Protein AF-A0A524LXS0-F1 (afdb_monomer_lite)

Radius of gyration: 27.32 Å; chains: 1; bounding box: 69×78×68 Å

pLDDT: mean 84.52, std 11.2, range [43.25, 97.5]

Structure (mmCIF, N/CA/C/O backbone):
data_AF-A0A524LXS0-F1
#
_entry.id   AF-A0A524LXS0-F1
#
loop_
_atom_site.group_PDB
_atom_site.id
_atom_site.type_symbol
_atom_site.label_atom_id
_atom_site.label_alt_id
_atom_site.label_comp_id
_atom_site.label_asym_id
_atom_site.label_entity_id
_atom_site.label_seq_id
_atom_site.pdbx_PDB_ins_code
_atom_site.Cartn_x
_atom_site.Cartn_y
_atom_site.Cartn_z
_atom_site.occupancy
_atom_site.B_iso_or_equiv
_atom_site.auth_seq_id
_atom_site.auth_comp_id
_atom_site.auth_asym_id
_atom_site.auth_atom_id
_atom_site.pdbx_PDB_model_num
ATOM 1 N N . MET A 1 1 ? 27.834 0.366 -18.696 1.00 72.75 1 MET A N 1
ATOM 2 C CA . MET A 1 1 ? 26.394 0.369 -19.016 1.00 72.75 1 MET A CA 1
ATOM 3 C C . MET A 1 1 ? 25.709 -0.998 -18.875 1.00 72.75 1 MET A C 1
ATOM 5 O O . MET A 1 1 ? 24.881 -1.120 -17.994 1.00 72.75 1 MET A O 1
ATOM 9 N N . VAL A 1 2 ? 25.964 -2.047 -19.684 1.00 81.62 2 VAL A N 1
ATOM 10 C CA . VAL A 1 2 ? 25.210 -3.328 -19.512 1.00 81.62 2 VAL A CA 1
ATOM 11 C C . VAL A 1 2 ? 25.592 -4.062 -18.219 1.00 81.62 2 VAL A C 1
ATOM 13 O O . VAL A 1 2 ? 24.711 -4.537 -17.511 1.00 81.62 2 VAL A O 1
ATOM 16 N N . MET A 1 3 ? 26.889 -4.127 -17.897 1.00 86.19 3 MET A N 1
ATOM 17 C CA . MET A 1 3 ? 27.370 -4.731 -16.648 1.00 86.19 3 MET A CA 1
ATOM 18 C C . MET A 1 3 ? 26.855 -3.962 -15.422 1.00 86.19 3 MET A C 1
ATOM 20 O O . MET A 1 3 ? 26.318 -4.576 -14.510 1.00 86.19 3 MET A O 1
ATOM 24 N N . GLU A 1 4 ? 26.936 -2.629 -15.457 1.00 89.31 4 GLU A N 1
ATOM 25 C CA . GLU A 1 4 ? 26.362 -1.703 -14.471 1.00 89.31 4 GLU A CA 1
ATOM 26 C C . GLU A 1 4 ? 24.912 -2.040 -14.109 1.00 89.31 4 GLU A C 1
ATOM 28 O O . GLU A 1 4 ? 24.601 -2.345 -12.962 1.00 89.31 4 GLU A O 1
ATOM 33 N N . ILE A 1 5 ? 24.039 -2.063 -15.123 1.00 91.38 5 ILE A N 1
ATOM 34 C CA . ILE A 1 5 ? 22.607 -2.331 -14.989 1.00 91.38 5 ILE A CA 1
ATOM 35 C C . ILE A 1 5 ? 22.385 -3.689 -14.325 1.00 91.38 5 ILE A C 1
ATOM 37 O O . ILE A 1 5 ? 21.551 -3.803 -13.428 1.00 91.38 5 ILE A O 1
ATOM 41 N N . LEU A 1 6 ? 23.117 -4.723 -14.754 1.00 92.81 6 LEU A N 1
ATOM 42 C CA . LEU A 1 6 ? 22.976 -6.075 -14.213 1.00 92.81 6 LEU A CA 1
ATOM 43 C C . LEU A 1 6 ? 23.435 -6.161 -12.755 1.00 92.81 6 LEU A C 1
ATOM 45 O O . LEU A 1 6 ? 22.756 -6.797 -11.950 1.00 92.81 6 LEU A O 1
ATOM 49 N N . LEU A 1 7 ? 24.548 -5.512 -12.406 1.00 94.62 7 LEU A N 1
ATOM 50 C CA . LEU A 1 7 ? 25.070 -5.492 -11.041 1.00 94.62 7 LEU A CA 1
ATOM 51 C C . LEU A 1 7 ? 24.140 -4.726 -10.100 1.00 94.62 7 LEU A C 1
ATOM 53 O O . LEU A 1 7 ? 23.745 -5.277 -9.075 1.00 94.62 7 LEU A O 1
ATOM 57 N N . VAL A 1 8 ? 23.730 -3.508 -10.464 1.00 95.50 8 VAL A N 1
ATOM 58 C CA . VAL A 1 8 ? 22.811 -2.692 -9.651 1.00 95.50 8 VAL A CA 1
ATOM 59 C C . VAL A 1 8 ? 21.460 -3.397 -9.497 1.00 95.50 8 VAL A C 1
ATOM 61 O O . VAL A 1 8 ? 20.953 -3.511 -8.383 1.00 95.50 8 VAL A O 1
ATOM 64 N N . SER A 1 9 ? 20.907 -3.963 -10.577 1.00 94.00 9 SER A N 1
ATOM 65 C CA . SER A 1 9 ? 19.651 -4.729 -10.508 1.00 94.00 9 SER A CA 1
ATOM 66 C C . SER A 1 9 ? 19.792 -5.986 -9.648 1.00 94.00 9 SER A C 1
ATOM 68 O O . SER A 1 9 ? 18.895 -6.305 -8.871 1.00 94.00 9 SER A O 1
ATOM 70 N N . GLY A 1 10 ? 20.918 -6.697 -9.754 1.00 95.38 10 GLY A N 1
ATOM 71 C CA . GLY A 1 10 ? 21.208 -7.874 -8.938 1.00 95.38 10 GLY A CA 1
ATOM 72 C C . GLY A 1 10 ? 21.302 -7.538 -7.450 1.00 95.38 10 GLY A C 1
ATOM 73 O O . GLY A 1 10 ? 20.662 -8.203 -6.637 1.00 95.38 10 GLY A O 1
ATOM 74 N N . ILE A 1 11 ? 22.032 -6.474 -7.099 1.00 97.38 11 ILE A N 1
ATOM 75 C CA . ILE A 1 11 ? 22.142 -5.969 -5.721 1.00 97.38 11 ILE A CA 1
ATOM 76 C C . ILE A 1 11 ? 20.763 -5.574 -5.190 1.00 97.38 11 ILE A C 1
ATOM 78 O O . ILE A 1 11 ? 20.409 -5.972 -4.082 1.00 97.38 11 ILE A O 1
ATOM 82 N N . PHE A 1 12 ? 19.968 -4.852 -5.983 1.00 94.38 12 PHE A N 1
ATOM 83 C CA . PHE A 1 12 ? 18.624 -4.434 -5.591 1.00 94.38 12 PHE A CA 1
ATOM 84 C C . PHE A 1 12 ? 17.699 -5.632 -5.333 1.00 94.38 12 PHE A C 1
ATOM 86 O O . PHE A 1 12 ? 17.042 -5.692 -4.297 1.00 94.38 12 PHE A O 1
ATOM 93 N N . ILE A 1 13 ? 17.672 -6.621 -6.235 1.00 91.12 13 ILE A N 1
ATOM 94 C CA . ILE A 1 13 ? 16.836 -7.823 -6.084 1.00 91.12 13 ILE A CA 1
ATOM 95 C C . ILE A 1 13 ? 17.253 -8.621 -4.846 1.00 91.12 13 ILE A C 1
ATOM 97 O O . ILE A 1 13 ? 16.396 -9.001 -4.049 1.00 91.12 13 ILE A O 1
ATOM 101 N N . VAL A 1 14 ? 18.554 -8.859 -4.654 1.00 92.75 14 VAL A N 1
ATOM 102 C CA . VAL A 1 14 ? 19.063 -9.592 -3.484 1.00 92.75 14 VAL A CA 1
ATOM 103 C C . VAL A 1 14 ? 18.760 -8.833 -2.193 1.00 92.75 14 VAL A C 1
ATOM 105 O O . VAL A 1 14 ? 18.265 -9.431 -1.240 1.00 92.75 14 VAL A O 1
ATOM 108 N N . GLY A 1 15 ? 19.000 -7.521 -2.166 1.00 92.06 15 GLY A N 1
ATOM 109 C CA . GLY A 1 15 ? 18.682 -6.671 -1.021 1.00 92.06 15 GLY A CA 1
ATOM 110 C C . GLY A 1 15 ? 17.193 -6.707 -0.679 1.00 92.06 15 GLY A C 1
ATOM 111 O O . GLY A 1 15 ? 16.839 -6.880 0.485 1.00 92.06 15 GLY A O 1
ATOM 112 N N . TYR A 1 16 ? 16.315 -6.656 -1.683 1.00 85.12 16 TYR A N 1
ATOM 113 C CA . TYR A 1 16 ? 14.873 -6.750 -1.466 1.00 85.12 16 TYR A CA 1
ATOM 114 C C . TYR A 1 16 ? 14.442 -8.124 -0.936 1.00 85.12 16 TYR A C 1
ATOM 116 O O . TYR A 1 16 ? 13.647 -8.204 -0.001 1.00 85.12 16 TYR A O 1
ATOM 124 N N . VAL A 1 17 ? 15.006 -9.216 -1.462 1.00 82.44 17 VAL A N 1
ATOM 125 C CA . VAL A 1 17 ? 14.767 -10.565 -0.920 1.00 82.44 17 VAL A CA 1
ATOM 126 C C . VAL A 1 17 ? 15.181 -10.629 0.553 1.00 82.44 17 VAL A C 1
ATOM 128 O O . VAL A 1 17 ? 14.412 -11.117 1.379 1.00 82.44 17 VAL A O 1
ATOM 131 N N . LEU A 1 18 ? 16.340 -10.077 0.918 1.00 85.62 18 LEU A N 1
ATOM 132 C CA . LEU A 1 18 ? 16.786 -10.020 2.313 1.00 85.62 18 LEU A CA 1
ATOM 133 C C . LEU A 1 18 ? 15.842 -9.199 3.206 1.00 85.62 18 LEU A C 1
ATOM 135 O O . LEU A 1 18 ? 15.596 -9.609 4.339 1.00 85.62 18 LEU A O 1
ATOM 139 N N . ILE A 1 19 ? 15.266 -8.105 2.695 1.00 82.81 19 ILE A N 1
ATOM 140 C CA . ILE A 1 19 ? 14.233 -7.320 3.393 1.00 82.81 19 ILE A CA 1
ATOM 141 C C . ILE A 1 19 ? 12.994 -8.182 3.668 1.00 82.81 19 ILE A C 1
ATOM 143 O O . ILE A 1 19 ? 12.511 -8.219 4.796 1.00 82.81 19 ILE A O 1
ATOM 147 N N . THR A 1 20 ? 12.507 -8.946 2.683 1.00 72.25 20 THR A N 1
ATOM 148 C CA . THR A 1 20 ? 11.338 -9.830 2.887 1.00 72.25 20 THR A CA 1
ATOM 149 C C . THR A 1 20 ? 11.599 -10.970 3.880 1.00 72.25 20 THR A C 1
ATOM 151 O O . THR A 1 20 ? 10.670 -11.486 4.502 1.00 72.25 20 THR A O 1
ATOM 154 N N . LEU A 1 21 ? 12.867 -11.347 4.071 1.00 75.50 21 LEU A N 1
ATOM 155 C CA . LEU A 1 21 ? 13.297 -12.379 5.013 1.00 75.50 21 LEU A CA 1
ATOM 156 C C . LEU A 1 21 ? 13.548 -11.850 6.436 1.00 75.50 21 LEU A C 1
ATOM 158 O O . LEU A 1 21 ? 13.977 -12.635 7.282 1.00 75.50 21 LEU A O 1
ATOM 162 N N . GLU A 1 22 ? 13.246 -10.581 6.738 1.00 76.44 22 GLU A N 1
ATOM 163 C CA . GLU A 1 22 ? 13.397 -9.964 8.071 1.00 76.44 22 GLU A CA 1
ATOM 164 C C . GLU A 1 22 ? 12.815 -10.836 9.198 1.00 76.44 22 GLU A C 1
ATOM 166 O O . GLU A 1 22 ? 13.467 -11.064 10.216 1.00 76.44 22 GLU A O 1
ATOM 171 N N . SER A 1 23 ? 11.634 -11.428 8.986 1.00 61.75 23 SER A N 1
ATOM 172 C CA . SER A 1 23 ? 10.984 -12.322 9.963 1.00 61.75 23 SER A CA 1
ATOM 173 C C . SER A 1 23 ? 11.774 -13.601 10.283 1.00 61.75 23 SER A C 1
ATOM 175 O O . SER A 1 23 ? 11.553 -14.221 11.324 1.00 61.75 23 SER A O 1
ATOM 177 N N . ARG A 1 24 ? 12.684 -14.016 9.394 1.00 70.69 24 ARG A N 1
ATOM 178 C CA . ARG A 1 24 ? 13.534 -15.208 9.537 1.00 70.69 24 ARG A CA 1
ATOM 179 C C . ARG A 1 24 ? 14.942 -14.864 10.010 1.00 70.69 24 ARG A C 1
ATOM 181 O O . ARG A 1 24 ? 15.509 -15.628 10.784 1.00 70.69 24 ARG A O 1
ATOM 188 N N . THR A 1 25 ? 15.513 -13.763 9.527 1.00 77.94 25 THR A N 1
ATOM 189 C CA . THR A 1 25 ? 16.897 -13.360 9.825 1.00 77.94 25 THR A CA 1
ATOM 190 C C . THR A 1 25 ? 17.006 -12.520 11.095 1.00 77.94 25 THR A C 1
ATOM 192 O O . THR A 1 25 ? 18.079 -12.467 11.690 1.00 77.94 25 THR A O 1
ATOM 195 N N . GLY A 1 26 ? 15.924 -11.847 11.503 1.00 81.56 26 GLY A N 1
ATOM 196 C CA . GLY A 1 26 ? 15.916 -10.887 12.610 1.00 81.56 26 GLY A CA 1
ATOM 197 C C . GLY A 1 26 ? 16.670 -9.585 12.313 1.00 81.56 26 GLY A C 1
ATOM 198 O O . GLY A 1 26 ? 16.775 -8.729 13.191 1.00 81.56 26 GLY A O 1
ATOM 199 N N . VAL A 1 27 ? 17.206 -9.418 11.099 1.00 88.31 27 VAL A N 1
ATOM 200 C CA . VAL A 1 27 ? 17.912 -8.200 10.688 1.00 88.31 27 VAL A CA 1
ATOM 201 C C . VAL A 1 27 ? 16.886 -7.175 10.225 1.00 88.31 27 VAL A C 1
ATOM 203 O O . VAL A 1 27 ? 16.122 -7.440 9.301 1.00 88.31 27 VAL A O 1
ATOM 206 N N . ASN A 1 28 ? 16.900 -5.995 10.848 1.00 88.88 28 ASN A N 1
ATOM 207 C CA . ASN A 1 28 ? 15.954 -4.926 10.545 1.00 88.88 28 ASN A CA 1
ATOM 208 C C . ASN A 1 28 ? 16.028 -4.504 9.064 1.00 88.88 28 ASN A C 1
ATOM 210 O O . ASN A 1 28 ? 17.120 -4.227 8.546 1.00 88.88 28 ASN A O 1
ATOM 214 N N . LYS A 1 29 ? 14.868 -4.386 8.405 1.00 87.75 29 LYS A N 1
ATOM 215 C CA . LYS A 1 29 ? 14.764 -3.990 6.987 1.00 87.75 29 LYS A CA 1
ATOM 216 C C . LYS A 1 29 ? 15.484 -2.683 6.645 1.00 87.75 29 LYS A C 1
ATOM 218 O O . LYS A 1 29 ? 16.029 -2.551 5.548 1.00 87.75 29 LYS A O 1
ATOM 223 N N . ALA A 1 30 ? 15.539 -1.734 7.577 1.00 91.94 30 ALA A N 1
ATOM 224 C CA . ALA A 1 30 ? 16.213 -0.456 7.394 1.00 91.94 30 ALA A CA 1
ATOM 225 C C . ALA A 1 30 ? 17.716 -0.640 7.159 1.00 91.94 30 ALA A C 1
ATOM 227 O O . ALA A 1 30 ? 18.265 -0.087 6.207 1.00 91.94 30 ALA A O 1
ATOM 228 N N . ALA A 1 31 ? 18.367 -1.488 7.961 1.00 95.31 31 ALA A N 1
ATOM 229 C CA . ALA A 1 31 ? 19.795 -1.767 7.831 1.00 95.31 31 ALA A CA 1
ATOM 230 C C . ALA A 1 31 ? 20.122 -2.399 6.469 1.00 95.31 31 ALA A C 1
ATOM 232 O O . ALA A 1 31 ? 21.060 -1.974 5.794 1.00 95.31 31 ALA A O 1
ATOM 233 N N . VAL A 1 32 ? 19.304 -3.365 6.036 1.00 95.25 32 VAL A N 1
ATOM 234 C CA . VAL A 1 32 ? 19.451 -4.014 4.724 1.00 95.25 32 VAL A CA 1
ATOM 235 C C . VAL A 1 32 ? 19.259 -3.003 3.591 1.00 95.25 32 VAL A C 1
ATOM 237 O O . VAL A 1 32 ? 20.053 -2.981 2.652 1.00 95.25 32 VAL A O 1
ATOM 240 N N . SER A 1 33 ? 18.252 -2.131 3.688 1.00 95.25 33 SER A N 1
ATOM 241 C CA . SER A 1 33 ? 17.963 -1.131 2.653 1.00 95.25 33 SER A CA 1
ATOM 242 C C . SER A 1 33 ? 19.072 -0.084 2.494 1.00 95.25 33 SER A C 1
ATOM 244 O O . SER A 1 33 ? 19.412 0.269 1.367 1.00 95.25 33 SER A O 1
ATOM 246 N N . ILE A 1 34 ? 19.683 0.373 3.595 1.00 97.06 34 ILE A N 1
ATOM 247 C CA . ILE A 1 34 ? 20.801 1.326 3.562 1.00 97.06 34 ILE A CA 1
ATOM 248 C C . ILE A 1 34 ? 22.034 0.669 2.942 1.00 97.06 34 ILE A C 1
ATOM 250 O O . ILE A 1 34 ? 22.679 1.265 2.080 1.00 97.06 34 ILE A O 1
ATOM 254 N N . LEU A 1 35 ? 22.348 -0.568 3.342 1.00 97.50 35 LEU A N 1
ATOM 255 C CA . LEU A 1 35 ? 23.465 -1.311 2.762 1.00 97.50 35 LEU A CA 1
ATOM 256 C C . LEU A 1 35 ? 23.256 -1.539 1.261 1.00 97.50 35 LEU A C 1
ATOM 258 O O . LEU A 1 35 ? 24.173 -1.326 0.474 1.00 97.50 35 LEU A O 1
ATOM 262 N N . MET A 1 36 ? 22.048 -1.927 0.857 1.00 97.12 36 MET A N 1
ATOM 263 C CA . MET A 1 36 ? 21.676 -2.080 -0.548 1.00 97.12 36 MET A CA 1
ATOM 264 C C . MET A 1 36 ? 21.875 -0.772 -1.323 1.00 97.12 36 MET A C 1
ATOM 266 O O . MET A 1 36 ? 22.517 -0.787 -2.369 1.00 97.12 36 MET A O 1
ATOM 270 N N . ALA A 1 37 ? 21.395 0.359 -0.799 1.00 97.00 37 ALA A N 1
ATOM 271 C CA . ALA A 1 37 ? 21.576 1.671 -1.418 1.00 97.00 37 ALA A CA 1
ATOM 272 C C . ALA A 1 37 ? 23.054 2.031 -1.597 1.00 97.00 37 ALA A C 1
ATOM 274 O O . ALA A 1 37 ? 23.470 2.442 -2.680 1.00 97.00 37 ALA A O 1
ATOM 275 N N . PHE A 1 38 ? 23.846 1.835 -0.544 1.00 96.75 38 PHE A N 1
ATOM 276 C CA . PHE A 1 38 ? 25.286 2.065 -0.551 1.00 96.75 38 PHE A CA 1
ATOM 277 C C . PHE A 1 38 ? 25.988 1.229 -1.626 1.00 96.75 38 PHE A C 1
ATOM 279 O O . PHE A 1 38 ? 26.758 1.767 -2.418 1.00 96.75 38 PHE A O 1
ATOM 286 N N . LEU A 1 39 ? 25.689 -0.071 -1.695 1.00 97.38 39 LEU A N 1
ATOM 287 C CA . LEU A 1 39 ? 26.279 -0.968 -2.688 1.00 97.38 39 LEU A CA 1
ATOM 288 C C . LEU A 1 39 ? 25.872 -0.587 -4.118 1.00 97.38 39 LEU A C 1
ATOM 290 O O . LEU A 1 39 ? 26.728 -0.569 -5.000 1.00 97.38 39 LEU A O 1
ATOM 294 N N . CYS A 1 40 ? 24.604 -0.232 -4.348 1.00 96.31 40 CYS A N 1
ATOM 295 C CA . CYS A 1 40 ? 24.138 0.244 -5.652 1.00 96.31 40 CYS A CA 1
ATOM 296 C C . CYS A 1 40 ? 24.892 1.507 -6.095 1.00 96.31 40 CYS A C 1
ATOM 298 O O . CYS A 1 40 ? 25.436 1.540 -7.198 1.00 96.31 40 CYS A O 1
ATOM 300 N N . TRP A 1 41 ? 24.982 2.524 -5.232 1.00 94.94 41 TRP A N 1
ATOM 301 C CA . TRP A 1 41 ? 25.669 3.776 -5.565 1.00 94.94 41 TRP A CA 1
ATOM 302 C C . TRP A 1 41 ? 27.184 3.619 -5.698 1.00 94.94 41 TRP A C 1
ATOM 304 O O . TRP A 1 41 ? 27.776 4.308 -6.523 1.00 94.94 41 TRP A O 1
ATOM 314 N N . ILE A 1 42 ? 27.818 2.689 -4.972 1.00 94.00 42 ILE A N 1
ATOM 315 C CA . ILE A 1 42 ? 29.229 2.348 -5.207 1.00 94.00 42 ILE A CA 1
ATOM 316 C C . ILE A 1 42 ? 29.439 1.855 -6.633 1.00 94.00 42 ILE A C 1
ATOM 318 O O . ILE A 1 42 ? 30.387 2.294 -7.277 1.00 94.00 42 ILE A O 1
ATOM 322 N N . VAL A 1 43 ? 28.578 0.964 -7.131 1.00 93.50 43 VAL A N 1
ATOM 323 C CA . VAL A 1 43 ? 28.702 0.440 -8.499 1.00 93.50 43 VAL A CA 1
ATOM 324 C C . VAL A 1 43 ? 28.525 1.565 -9.520 1.00 93.50 43 VAL A C 1
ATOM 326 O O . VAL A 1 43 ? 29.375 1.717 -10.397 1.00 93.50 43 VAL A O 1
ATOM 329 N N . VAL A 1 44 ? 27.482 2.388 -9.360 1.00 91.62 44 VAL A N 1
ATOM 330 C CA . VAL A 1 44 ? 27.209 3.537 -10.244 1.00 91.62 44 VAL A CA 1
ATOM 331 C C . VAL A 1 44 ? 28.389 4.513 -10.257 1.00 91.62 44 VAL A C 1
ATOM 333 O O . VAL A 1 44 ? 28.879 4.889 -11.323 1.00 91.62 44 VAL A O 1
ATOM 336 N N . LEU A 1 45 ? 28.898 4.900 -9.084 1.00 90.12 45 LEU A N 1
ATOM 337 C CA . LEU A 1 45 ? 30.009 5.845 -8.975 1.00 90.12 45 LEU A CA 1
ATOM 338 C C . LEU A 1 45 ? 31.308 5.255 -9.520 1.00 90.12 45 LEU A C 1
ATOM 340 O O . LEU A 1 45 ? 32.001 5.942 -10.266 1.00 90.12 45 LEU A O 1
ATOM 344 N N . ALA A 1 46 ? 31.625 3.996 -9.198 1.00 88.19 46 ALA A N 1
ATOM 345 C CA . ALA A 1 46 ? 32.852 3.327 -9.628 1.00 88.19 46 ALA A CA 1
ATOM 346 C C . ALA A 1 46 ? 33.000 3.288 -11.155 1.00 88.19 46 ALA A C 1
ATOM 348 O O . ALA A 1 46 ? 34.105 3.466 -11.669 1.00 88.19 46 ALA A O 1
ATOM 349 N N . GLU A 1 47 ? 31.900 3.106 -11.888 1.00 82.12 47 GLU A N 1
ATOM 350 C CA . GLU A 1 47 ? 31.920 3.077 -13.354 1.00 82.12 47 GLU A CA 1
ATOM 351 C C . GLU A 1 47 ? 32.138 4.470 -13.985 1.00 82.12 47 GLU A C 1
ATOM 353 O O . GLU A 1 47 ? 32.631 4.577 -15.116 1.00 82.12 47 GLU A O 1
ATOM 358 N N . HIS A 1 48 ? 31.860 5.538 -13.230 1.00 79.69 48 HIS A N 1
ATOM 359 C CA . HIS A 1 48 ? 31.985 6.936 -13.655 1.00 79.69 48 HIS A CA 1
ATOM 360 C C . HIS A 1 48 ? 33.255 7.641 -13.133 1.00 79.69 48 HIS A C 1
ATOM 362 O O . HIS A 1 48 ? 33.540 8.770 -13.546 1.00 79.69 48 HIS A O 1
ATOM 368 N N . ILE A 1 49 ? 34.069 6.978 -12.295 1.00 76.19 49 ILE A N 1
ATOM 369 C CA . ILE A 1 49 ? 35.343 7.523 -11.789 1.00 76.19 49 ILE A CA 1
ATOM 370 C C . ILE A 1 49 ? 36.243 7.953 -12.960 1.00 76.19 49 ILE A C 1
ATOM 372 O O . ILE A 1 49 ? 36.563 7.166 -13.850 1.00 76.19 49 ILE A O 1
ATOM 376 N N . GLY A 1 50 ? 36.680 9.217 -12.939 1.00 66.06 50 GLY A N 1
ATOM 377 C CA . GLY A 1 50 ? 37.630 9.779 -13.907 1.00 66.06 50 GLY A CA 1
ATOM 378 C C . GLY A 1 50 ? 37.043 10.138 -15.276 1.00 66.06 50 GLY A C 1
ATOM 379 O O . GLY A 1 50 ? 37.804 10.537 -16.156 1.00 66.06 50 GLY A O 1
ATOM 380 N N . ARG A 1 51 ? 35.721 10.008 -15.467 1.00 69.81 51 ARG A N 1
ATOM 381 C CA . ARG A 1 51 ? 35.030 10.369 -16.717 1.00 69.81 51 ARG A CA 1
ATOM 382 C C . ARG A 1 51 ? 34.271 11.691 -16.605 1.00 69.81 51 ARG A C 1
ATOM 384 O O . ARG A 1 51 ? 34.509 12.570 -17.425 1.00 69.81 51 ARG A O 1
ATOM 391 N N . ASP A 1 52 ? 33.394 11.829 -15.608 1.00 70.06 52 ASP A N 1
ATOM 392 C CA . ASP A 1 52 ? 32.564 13.024 -15.378 1.00 70.06 52 ASP A CA 1
ATOM 393 C C . ASP A 1 52 ? 31.942 13.009 -13.958 1.00 70.06 52 ASP A C 1
ATOM 395 O O . ASP A 1 52 ? 31.810 11.946 -13.351 1.00 70.06 52 ASP A O 1
ATOM 399 N N . GLN A 1 53 ? 31.555 14.172 -13.417 1.00 77.31 53 GLN A N 1
ATOM 400 C CA . GLN A 1 53 ? 30.890 14.319 -12.107 1.00 77.31 53 GLN A CA 1
ATOM 401 C C . GLN A 1 53 ? 29.361 14.122 -12.163 1.00 77.31 53 GLN A C 1
ATOM 403 O O . GLN A 1 53 ? 28.680 14.276 -11.148 1.00 77.31 53 GLN A O 1
ATOM 408 N N . SER A 1 54 ? 28.803 13.748 -13.316 1.00 81.38 54 SER A N 1
ATOM 409 C CA . SER A 1 54 ? 27.357 13.562 -13.517 1.00 81.38 54 SER A CA 1
ATOM 410 C C . SER A 1 54 ? 26.713 12.561 -12.553 1.00 81.38 54 SER A C 1
ATOM 412 O O . SER A 1 54 ? 25.619 12.826 -12.059 1.00 81.38 54 SER A O 1
ATOM 414 N N . ALA A 1 55 ? 27.393 11.463 -12.206 1.00 83.00 55 ALA A N 1
ATOM 415 C CA . ALA A 1 55 ? 26.877 10.489 -11.239 1.00 83.00 55 ALA A CA 1
ATOM 416 C C . ALA A 1 55 ? 26.751 11.065 -9.811 1.00 83.00 55 ALA A C 1
ATOM 418 O O . ALA A 1 55 ? 25.789 10.764 -9.107 1.00 83.00 55 ALA A O 1
ATOM 419 N N . LEU A 1 56 ? 27.685 11.932 -9.395 1.00 86.38 56 LEU A N 1
ATOM 420 C CA . LEU A 1 56 ? 27.602 12.634 -8.106 1.00 86.38 56 LEU A CA 1
ATOM 421 C C . LEU A 1 56 ? 26.478 13.676 -8.116 1.00 86.38 56 LEU A C 1
ATOM 423 O O . LEU A 1 56 ? 25.704 13.742 -7.169 1.00 86.38 56 LEU A O 1
ATOM 427 N N . ALA A 1 57 ? 26.321 14.421 -9.213 1.00 87.31 57 ALA A N 1
ATOM 428 C CA . ALA A 1 57 ? 25.229 15.384 -9.353 1.00 87.31 57 ALA A CA 1
ATOM 429 C C . ALA A 1 57 ? 23.837 14.711 -9.322 1.00 87.31 57 ALA A C 1
ATOM 431 O O . ALA A 1 57 ? 22.886 15.257 -8.756 1.00 87.31 57 ALA A O 1
ATOM 432 N N . GLN A 1 58 ? 23.704 13.511 -9.898 1.00 87.19 58 GLN A N 1
ATOM 433 C CA . GLN A 1 58 ? 22.473 12.713 -9.822 1.00 87.19 58 GLN A CA 1
ATOM 434 C C . GLN A 1 58 ? 22.198 12.196 -8.406 1.00 87.19 58 GLN A C 1
ATOM 436 O O . GLN A 1 58 ? 21.043 12.209 -7.968 1.00 87.19 58 GLN A O 1
ATOM 441 N N . LEU A 1 59 ? 23.239 11.780 -7.677 1.00 90.31 59 LEU A N 1
ATOM 442 C CA . LEU A 1 59 ? 23.123 11.420 -6.264 1.00 90.31 59 LEU A CA 1
ATOM 443 C C . LEU A 1 59 ? 22.641 12.615 -5.431 1.00 90.31 59 LEU A C 1
ATOM 445 O O . LEU A 1 59 ? 21.694 12.460 -4.664 1.00 90.31 59 LEU A O 1
ATOM 449 N N . ASP A 1 60 ? 23.222 13.802 -5.622 1.00 91.25 60 ASP A N 1
ATOM 450 C CA . ASP A 1 60 ? 22.810 15.028 -4.923 1.00 91.25 60 ASP A CA 1
ATOM 451 C C . ASP A 1 60 ? 21.350 15.386 -5.226 1.00 91.25 60 ASP A C 1
ATOM 453 O O . ASP A 1 60 ? 20.568 15.671 -4.318 1.00 91.25 60 ASP A O 1
ATOM 457 N N . THR A 1 61 ? 20.951 15.303 -6.498 1.00 89.62 61 THR A N 1
ATOM 458 C CA . THR A 1 61 ? 19.563 15.550 -6.922 1.00 89.62 61 THR A CA 1
ATOM 459 C C . THR A 1 61 ? 18.597 14.567 -6.254 1.00 89.62 61 THR A C 1
ATOM 461 O O . THR A 1 61 ? 17.570 14.978 -5.706 1.00 89.62 61 THR A O 1
ATOM 464 N N . SER A 1 62 ? 18.953 13.279 -6.229 1.00 89.12 62 SER A N 1
ATOM 465 C CA . SER A 1 62 ? 18.167 12.235 -5.559 1.00 89.12 62 SER A CA 1
ATOM 466 C C . SER A 1 62 ? 18.069 12.497 -4.055 1.00 89.12 62 SER A C 1
ATOM 468 O O . SER A 1 62 ? 16.985 12.432 -3.475 1.00 89.12 62 SER A O 1
ATOM 470 N N . LEU A 1 63 ? 19.190 12.849 -3.420 1.00 92.81 63 LEU A N 1
ATOM 471 C CA . LEU A 1 63 ? 19.265 13.127 -1.990 1.00 92.81 63 LEU A CA 1
ATOM 472 C C . LEU A 1 63 ? 18.379 14.312 -1.596 1.00 92.81 63 LEU A C 1
ATOM 474 O O . LEU A 1 63 ? 17.689 14.229 -0.583 1.00 92.81 63 LEU A O 1
ATOM 478 N N . VAL A 1 64 ? 18.347 15.382 -2.395 1.00 93.25 64 VAL A N 1
ATOM 479 C CA . VAL A 1 64 ? 17.480 16.545 -2.148 1.00 93.25 64 VAL A CA 1
ATOM 480 C C . VAL A 1 64 ? 16.003 16.149 -2.183 1.00 93.25 64 VAL A C 1
ATOM 482 O O . VAL A 1 64 ? 15.258 16.523 -1.274 1.00 93.25 64 VAL A O 1
ATOM 485 N N . GLY A 1 65 ? 15.571 15.374 -3.182 1.00 90.31 65 GLY A N 1
ATOM 486 C CA . GLY A 1 65 ? 14.186 14.893 -3.265 1.00 90.31 65 GLY A CA 1
ATOM 487 C C . GLY A 1 65 ? 13.802 14.006 -2.076 1.00 90.31 65 GLY A C 1
ATOM 488 O O . GLY A 1 65 ? 12.758 14.201 -1.451 1.00 90.31 65 GLY A O 1
ATOM 489 N N . ILE A 1 66 ? 14.689 13.082 -1.700 1.00 92.25 66 ILE A N 1
ATOM 490 C CA . ILE A 1 66 ? 14.491 12.179 -0.557 1.00 92.25 66 ILE A CA 1
ATOM 491 C C . ILE A 1 66 ? 14.448 12.960 0.757 1.00 92.25 66 ILE A C 1
ATOM 493 O O . ILE A 1 66 ? 13.573 12.714 1.586 1.00 92.25 66 ILE A O 1
ATOM 497 N N . ALA A 1 67 ? 15.342 13.931 0.945 1.00 94.00 67 ALA A N 1
ATOM 498 C CA . ALA A 1 67 ? 15.378 14.763 2.141 1.00 94.00 67 ALA A CA 1
ATOM 499 C C . ALA A 1 67 ? 14.066 15.535 2.333 1.00 94.00 67 ALA A C 1
ATOM 501 O O . ALA A 1 67 ? 13.557 15.587 3.452 1.00 94.00 67 ALA A O 1
ATOM 502 N N . GLN A 1 68 ? 13.474 16.074 1.261 1.00 94.50 68 GLN A N 1
ATOM 503 C CA . GLN A 1 68 ? 12.173 16.751 1.342 1.00 94.50 68 GLN A CA 1
ATOM 504 C C . GLN A 1 68 ? 11.070 15.819 1.859 1.00 94.50 68 GLN A C 1
ATOM 506 O O . GLN A 1 68 ? 10.306 16.214 2.742 1.00 94.50 68 GLN A O 1
ATOM 511 N N . ILE A 1 69 ? 11.015 14.581 1.358 1.00 91.62 69 ILE A N 1
ATOM 512 C CA . ILE A 1 69 ? 10.056 13.564 1.815 1.00 91.62 69 ILE A CA 1
ATOM 513 C C . ILE A 1 69 ? 10.315 13.215 3.285 1.00 91.62 69 ILE A C 1
ATOM 515 O O . ILE A 1 69 ? 9.392 13.235 4.094 1.00 91.62 69 ILE A O 1
ATOM 519 N N . VAL A 1 70 ? 11.568 12.948 3.659 1.00 92.38 70 VAL A N 1
ATOM 520 C CA . VAL A 1 70 ? 11.940 12.557 5.029 1.00 92.38 70 VAL A CA 1
ATOM 521 C C . VAL A 1 70 ? 11.631 13.661 6.038 1.00 92.38 70 VAL A C 1
ATOM 523 O O . VAL A 1 70 ? 11.045 13.371 7.078 1.00 92.38 70 VAL A O 1
ATOM 526 N N . PHE A 1 71 ? 11.969 14.922 5.749 1.00 94.06 71 PHE A N 1
ATOM 527 C CA . PHE A 1 71 ? 11.649 16.040 6.642 1.00 94.06 71 PHE A CA 1
ATOM 528 C C . PHE A 1 71 ? 10.143 16.264 6.765 1.00 94.06 71 PHE A C 1
ATOM 530 O O . PHE A 1 71 ? 9.657 16.548 7.862 1.00 94.06 71 PHE A O 1
ATOM 537 N N . PHE A 1 72 ? 9.397 16.098 5.669 1.00 93.38 72 PHE A N 1
ATOM 538 C CA . PHE A 1 72 ? 7.941 16.154 5.707 1.00 93.38 72 PHE A CA 1
ATOM 539 C C . PHE A 1 72 ? 7.358 15.056 6.606 1.00 93.38 72 PHE A C 1
ATOM 541 O O . PHE A 1 72 ? 6.589 15.374 7.514 1.00 93.38 72 PHE A O 1
ATOM 548 N N . LEU A 1 73 ? 7.764 13.797 6.400 1.00 90.12 73 LEU A N 1
ATOM 549 C CA . LEU A 1 73 ? 7.291 12.647 7.175 1.00 90.12 73 LEU A CA 1
ATOM 550 C C . LEU A 1 73 ? 7.674 12.754 8.649 1.00 90.12 73 LEU A C 1
ATOM 552 O O . LEU A 1 73 ? 6.829 12.524 9.504 1.00 90.12 73 LEU A O 1
ATOM 556 N N . LEU A 1 74 ? 8.909 13.156 8.959 1.00 91.06 74 LEU A N 1
ATOM 557 C CA . LEU A 1 74 ? 9.358 13.357 10.336 1.00 91.06 74 LEU A CA 1
ATOM 558 C C . LEU A 1 74 ? 8.497 14.406 11.051 1.00 91.06 74 LEU A C 1
ATOM 560 O O . LEU A 1 74 ? 8.048 14.167 12.169 1.00 91.06 74 LEU A O 1
ATOM 564 N N . GLY A 1 75 ? 8.238 15.547 10.402 1.00 91.81 75 GLY A N 1
ATOM 565 C CA . GLY A 1 75 ? 7.378 16.596 10.949 1.00 91.81 75 GLY A CA 1
ATOM 566 C C . GLY A 1 75 ? 5.935 16.127 11.143 1.00 91.81 75 GLY A C 1
ATOM 567 O O . GLY A 1 75 ? 5.356 16.341 12.208 1.00 91.81 75 GLY A O 1
ATOM 568 N N . ALA A 1 76 ? 5.368 15.443 10.146 1.00 90.81 76 ALA A N 1
ATOM 569 C CA . ALA A 1 76 ? 4.010 14.913 10.212 1.00 90.81 76 ALA A CA 1
ATOM 570 C C . ALA A 1 76 ? 3.861 13.849 11.314 1.00 90.81 76 ALA A C 1
ATOM 572 O O . ALA A 1 76 ? 2.989 13.978 12.171 1.00 90.81 76 ALA A O 1
ATOM 573 N N . MET A 1 77 ? 4.752 12.854 11.355 1.00 88.00 77 MET A N 1
ATOM 574 C CA . MET A 1 77 ? 4.771 11.807 12.383 1.00 88.00 77 MET A CA 1
ATOM 575 C C . MET A 1 77 ? 4.965 12.395 13.782 1.00 88.00 77 MET A C 1
ATOM 577 O O . MET A 1 77 ? 4.287 11.976 14.712 1.00 88.00 77 MET A O 1
ATOM 581 N N . ALA A 1 78 ? 5.823 13.406 13.943 1.00 90.31 78 ALA A N 1
ATOM 582 C CA . ALA A 1 78 ? 6.005 14.081 15.226 1.00 90.31 78 ALA A CA 1
ATOM 583 C C . ALA A 1 78 ? 4.733 14.789 15.705 1.00 90.31 78 ALA A C 1
ATOM 585 O O . ALA A 1 78 ? 4.394 14.698 16.886 1.00 90.31 78 ALA A O 1
ATOM 586 N N . ILE A 1 79 ? 4.005 15.462 14.807 1.00 91.12 79 ILE A N 1
ATOM 587 C CA . ILE A 1 79 ? 2.710 16.073 15.134 1.00 91.12 79 ILE A CA 1
ATOM 588 C C . ILE A 1 79 ? 1.724 14.992 15.584 1.00 91.12 79 ILE A C 1
ATOM 590 O O . ILE A 1 79 ? 1.111 15.127 16.642 1.00 91.12 79 ILE A O 1
ATOM 594 N N . VAL A 1 80 ? 1.595 13.912 14.812 1.00 87.38 80 VAL A N 1
ATOM 595 C CA . VAL A 1 80 ? 0.666 12.810 15.101 1.00 87.38 80 VAL A CA 1
ATOM 596 C C . VAL A 1 80 ? 0.986 12.127 16.429 1.00 87.38 80 VAL A C 1
ATOM 598 O O . VAL A 1 80 ? 0.096 11.964 17.263 1.00 87.38 80 VAL A O 1
ATOM 601 N N . GLU A 1 81 ? 2.251 11.799 16.667 1.00 86.19 81 GLU A N 1
ATOM 602 C CA . GLU A 1 81 ? 2.704 11.160 17.903 1.00 86.19 81 GLU A CA 1
ATOM 603 C C . GLU A 1 81 ? 2.535 12.105 19.105 1.00 86.19 81 GLU A C 1
ATOM 605 O O . GLU A 1 81 ? 2.204 11.667 20.205 1.00 86.19 81 GLU A O 1
ATOM 610 N N . THR A 1 82 ? 2.659 13.425 18.905 1.00 88.69 82 THR A N 1
ATOM 611 C CA . THR A 1 82 ? 2.359 14.415 19.954 1.00 88.69 82 THR A CA 1
ATOM 612 C C . THR A 1 82 ? 0.865 14.426 20.278 1.00 88.69 82 THR A C 1
ATOM 614 O O . THR A 1 82 ? 0.498 14.454 21.455 1.00 88.69 82 THR A O 1
ATOM 617 N N . ILE A 1 83 ? -0.015 14.356 19.271 1.00 87.00 83 ILE A N 1
ATOM 618 C CA . ILE A 1 83 ? -1.468 14.235 19.477 1.00 87.00 83 ILE A CA 1
ATOM 619 C C . ILE A 1 83 ? -1.792 12.952 20.256 1.00 87.00 83 ILE A C 1
ATOM 621 O O . ILE A 1 83 ? -2.563 13.008 21.222 1.00 87.00 83 ILE A O 1
ATOM 625 N N . ASP A 1 84 ? -1.211 11.813 19.871 1.00 81.50 84 ASP A N 1
ATOM 626 C CA . ASP A 1 84 ? -1.464 10.529 20.535 1.00 81.50 84 ASP A CA 1
ATOM 627 C C . ASP A 1 84 ? -0.921 10.496 21.967 1.00 81.50 84 ASP A C 1
ATOM 629 O O . ASP A 1 84 ? -1.624 10.069 22.886 1.00 81.50 84 ASP A O 1
ATOM 633 N N . ALA A 1 85 ? 0.270 11.058 22.205 1.00 83.69 85 ALA A N 1
ATOM 634 C CA . ALA A 1 85 ? 0.843 11.178 23.543 1.00 83.69 85 ALA A CA 1
ATOM 635 C C . ALA A 1 85 ? -0.116 11.893 24.506 1.00 83.69 85 ALA A C 1
ATOM 637 O O . ALA A 1 85 ? -0.250 11.460 25.652 1.00 83.69 85 ALA A O 1
ATOM 638 N N . HIS A 1 86 ? -0.834 12.914 24.022 1.00 81.56 86 HIS A N 1
ATOM 639 C CA . HIS A 1 86 ? -1.866 13.664 24.748 1.00 81.56 86 HIS A CA 1
ATOM 640 C C . HIS A 1 86 ? -3.243 12.991 24.754 1.00 81.56 86 HIS A C 1
ATOM 642 O O . HIS A 1 86 ? -4.220 13.589 25.201 1.00 81.56 86 HIS A O 1
ATOM 648 N N . ASN A 1 87 ? -3.353 11.754 24.278 1.00 79.00 87 ASN A N 1
ATOM 649 C CA . ASN A 1 87 ? -4.609 11.039 24.098 1.00 79.00 87 ASN A CA 1
ATOM 650 C C . ASN A 1 87 ? -5.646 11.820 23.265 1.00 79.00 87 ASN A C 1
ATOM 652 O O . ASN A 1 87 ? -6.853 11.703 23.505 1.00 79.00 87 ASN A O 1
ATOM 656 N N . GLY A 1 88 ? -5.206 12.622 22.289 1.00 76.06 88 GLY A N 1
ATOM 657 C CA . GLY A 1 88 ? -6.094 13.430 21.446 1.00 76.06 88 GLY A CA 1
ATOM 658 C C . GLY A 1 88 ? -7.150 12.586 20.724 1.00 76.06 88 GLY A C 1
ATOM 659 O O . GLY A 1 88 ? -8.309 12.988 20.615 1.00 76.06 88 GLY A O 1
ATOM 660 N N . PHE A 1 89 ? -6.800 11.356 20.337 1.00 75.25 89 PHE A N 1
ATOM 661 C CA . PHE A 1 89 ? -7.708 10.425 19.662 1.00 75.25 89 PHE A CA 1
ATOM 662 C C . PHE A 1 89 ? -8.742 9.767 20.592 1.00 75.25 89 PHE A C 1
ATOM 664 O O . PHE A 1 89 ? -9.741 9.230 20.115 1.00 75.25 89 PHE A O 1
ATOM 671 N N . LEU A 1 90 ? -8.613 9.863 21.923 1.00 69.44 90 LEU A N 1
ATOM 672 C CA . LEU A 1 90 ? -9.663 9.374 22.831 1.00 69.44 90 LEU A CA 1
ATOM 673 C C . LEU A 1 90 ? -10.962 10.172 22.717 1.00 69.44 90 LEU A C 1
ATOM 675 O O . LEU A 1 90 ? -12.029 9.639 23.028 1.00 69.44 90 LEU A O 1
ATOM 679 N N . VAL A 1 91 ? -10.915 11.417 22.238 1.00 67.62 91 VAL A N 1
ATOM 680 C CA . VAL A 1 91 ? -12.130 12.195 21.949 1.00 67.62 91 VAL A CA 1
ATOM 681 C C . VAL A 1 91 ? -13.006 11.458 20.928 1.00 67.62 91 VAL A C 1
ATOM 683 O O . VAL A 1 91 ? -14.227 11.426 21.071 1.00 67.62 91 VAL A O 1
ATOM 686 N N . ILE A 1 92 ? -12.375 10.761 19.978 1.00 70.25 92 ILE A N 1
ATOM 687 C CA . ILE A 1 92 ? -13.021 9.968 18.927 1.00 70.25 92 ILE A CA 1
ATOM 688 C C . ILE A 1 92 ? -13.650 8.690 19.494 1.00 70.25 92 ILE A C 1
ATOM 690 O O . ILE A 1 92 ? -14.720 8.275 19.054 1.00 70.25 92 ILE A O 1
ATOM 694 N N . SER A 1 93 ? -13.053 8.098 20.533 1.00 68.81 93 SER A N 1
ATOM 695 C CA . SER A 1 93 ? -13.559 6.862 21.150 1.00 68.81 93 SER A CA 1
ATOM 696 C C . SER A 1 93 ? -14.994 6.980 21.686 1.00 68.81 93 SER A C 1
ATOM 698 O O . SER A 1 93 ? -15.721 5.988 21.745 1.00 68.81 93 SER A O 1
ATOM 700 N N . ARG A 1 94 ? -15.453 8.199 22.011 1.00 69.94 94 ARG A N 1
ATOM 701 C CA . ARG A 1 94 ? -16.842 8.461 22.430 1.00 69.94 94 ARG A CA 1
ATOM 702 C C . ARG A 1 94 ? -17.861 8.114 21.341 1.00 69.94 94 ARG A C 1
ATOM 704 O O . ARG A 1 94 ? -18.977 7.730 21.682 1.00 69.94 94 ARG A O 1
ATOM 711 N N . LEU A 1 95 ? -17.475 8.202 20.066 1.00 72.38 95 LEU A N 1
ATOM 712 C CA . LEU A 1 95 ? -18.324 7.883 18.914 1.00 72.38 95 LEU A CA 1
ATOM 713 C C . LEU A 1 95 ? -18.554 6.373 18.752 1.00 72.38 95 LEU A C 1
ATOM 715 O O . LEU A 1 95 ? -19.514 5.974 18.107 1.00 72.38 95 LEU A O 1
ATOM 719 N N . LEU A 1 96 ? -17.718 5.529 19.367 1.00 75.88 96 LEU A N 1
ATOM 720 C CA . LEU A 1 96 ? -17.780 4.066 19.253 1.00 75.88 96 LEU A CA 1
ATOM 721 C C . LEU A 1 96 ? -18.687 3.408 20.312 1.00 75.88 96 LEU A C 1
ATOM 723 O O . LEU A 1 96 ? -18.687 2.189 20.470 1.00 75.88 96 LEU A O 1
ATOM 727 N N . ARG A 1 97 ? -19.475 4.198 21.053 1.00 73.06 97 ARG A N 1
ATOM 728 C CA . ARG A 1 97 ? -20.400 3.708 22.086 1.00 73.06 97 ARG A CA 1
ATOM 729 C C . ARG A 1 97 ? -21.722 3.260 21.462 1.00 73.06 97 ARG A C 1
ATOM 731 O O . ARG A 1 97 ? -22.712 3.985 21.490 1.00 73.06 97 ARG A O 1
ATOM 738 N N . THR A 1 98 ? -21.744 2.056 20.901 1.00 74.19 98 THR A N 1
ATOM 739 C CA . THR A 1 98 ? -22.966 1.440 20.366 1.00 74.19 98 THR A CA 1
ATOM 740 C C . THR A 1 98 ? -23.021 -0.054 20.678 1.00 74.19 98 THR A C 1
ATOM 742 O O . THR A 1 98 ? -22.005 -0.740 20.639 1.00 74.19 98 THR A O 1
ATOM 745 N N . GLY A 1 99 ? -24.218 -0.565 20.984 1.00 70.44 99 GLY A N 1
ATOM 746 C CA . GLY A 1 99 ? -24.470 -2.003 21.161 1.00 70.44 99 GLY A CA 1
ATOM 747 C C . GLY A 1 99 ? -24.775 -2.741 19.850 1.00 70.44 99 GLY A C 1
ATOM 748 O O . GLY A 1 99 ? -24.864 -3.969 19.836 1.00 70.44 99 GLY A O 1
ATOM 749 N N . ASN A 1 100 ? -24.948 -2.011 18.740 1.00 81.00 100 ASN A N 1
ATOM 750 C CA . ASN A 1 100 ? -25.219 -2.586 17.424 1.00 81.00 100 ASN A CA 1
ATOM 751 C C . ASN A 1 100 ? -23.900 -2.853 16.686 1.00 81.00 100 ASN A C 1
ATOM 753 O O . ASN A 1 100 ? -23.203 -1.916 16.302 1.00 81.00 100 ASN A O 1
ATOM 757 N N . ARG A 1 101 ? -23.592 -4.134 16.441 1.00 80.31 101 ARG A N 1
ATOM 758 C CA . ARG A 1 101 ? -22.351 -4.574 15.779 1.00 80.31 101 ARG A CA 1
ATOM 759 C C . ARG A 1 101 ? -22.212 -4.061 14.348 1.00 80.31 101 ARG A C 1
ATOM 761 O O . ARG A 1 101 ? -21.113 -3.697 13.947 1.00 80.31 101 ARG A O 1
ATOM 768 N N . GLN A 1 102 ? -23.306 -3.994 13.590 1.00 86.50 102 GLN A N 1
ATOM 769 C CA . GLN A 1 102 ? -23.267 -3.446 12.233 1.00 86.50 102 GLN A CA 1
ATOM 770 C C . GLN A 1 102 ? -22.930 -1.960 12.294 1.00 86.50 102 GLN A C 1
ATOM 772 O O . GLN A 1 102 ? -21.970 -1.524 11.669 1.00 86.50 102 GLN A O 1
ATOM 777 N N . LEU A 1 103 ? -23.655 -1.196 13.117 1.00 87.31 103 LEU A N 1
ATOM 778 C CA . LEU A 1 103 ? -23.377 0.228 13.296 1.00 87.31 103 LEU A CA 1
ATOM 779 C C . LEU A 1 103 ? -21.949 0.462 13.812 1.00 87.31 103 LEU A C 1
ATOM 781 O O . LEU A 1 103 ? -21.288 1.381 13.345 1.00 87.31 103 LEU A O 1
ATOM 785 N N . LEU A 1 104 ? -21.449 -0.387 14.717 1.00 88.00 104 LEU A N 1
ATOM 786 C CA . LEU A 1 104 ? -20.066 -0.328 15.182 1.00 88.00 104 LEU A CA 1
ATOM 787 C C . LEU A 1 104 ? -19.080 -0.540 14.031 1.00 88.00 104 LEU A C 1
ATOM 789 O O . LEU A 1 104 ? -18.122 0.216 13.934 1.00 88.00 104 LEU A O 1
ATOM 793 N N . LEU A 1 105 ? -19.311 -1.523 13.152 1.00 89.12 105 LEU A N 1
ATOM 794 C CA . LEU A 1 105 ? -18.454 -1.766 11.987 1.00 89.12 105 LEU A CA 1
ATOM 795 C C . LEU A 1 105 ? -18.428 -0.544 11.064 1.00 89.12 105 LEU A C 1
ATOM 797 O O . LEU A 1 105 ? -17.350 -0.107 10.673 1.00 89.12 105 LEU A O 1
ATOM 801 N N . TRP A 1 106 ? -19.593 0.035 10.765 1.00 93.44 106 TRP A N 1
ATOM 802 C CA . TRP A 1 106 ? -19.704 1.248 9.948 1.00 93.44 106 TRP A CA 1
ATOM 803 C C . TRP A 1 106 ? -18.985 2.440 10.582 1.00 93.44 106 TRP A C 1
ATOM 805 O O . TRP A 1 106 ? -18.259 3.151 9.890 1.00 93.44 106 TRP A O 1
ATOM 815 N N . LEU A 1 107 ? -19.144 2.638 11.892 1.00 91.19 107 LEU A N 1
ATOM 816 C CA . LEU A 1 107 ? -18.474 3.710 12.624 1.00 91.19 107 LEU A CA 1
ATOM 817 C C . LEU A 1 107 ? -16.960 3.507 12.651 1.00 91.19 107 LEU A C 1
ATOM 819 O O . LEU A 1 107 ? -16.237 4.438 12.325 1.00 91.19 107 LEU A O 1
ATOM 823 N N . VAL A 1 108 ? -16.481 2.307 12.987 1.00 90.50 108 VAL A N 1
ATOM 824 C CA . VAL A 1 108 ? -15.048 1.975 13.016 1.00 90.50 108 VAL A CA 1
ATOM 825 C C . VAL A 1 108 ? -14.431 2.146 11.633 1.00 90.50 108 VAL A C 1
ATOM 827 O O . VAL A 1 108 ? -13.416 2.823 11.507 1.00 90.50 108 VAL A O 1
ATOM 830 N N . ALA A 1 109 ? -15.039 1.576 10.593 1.00 94.19 109 ALA A N 1
ATOM 831 C CA . ALA A 1 109 ? -14.521 1.646 9.233 1.00 94.19 109 ALA A CA 1
ATOM 832 C C . ALA A 1 109 ? -14.542 3.086 8.691 1.00 94.19 109 ALA A C 1
ATOM 834 O O . ALA A 1 109 ? -13.537 3.557 8.166 1.00 94.19 109 ALA A O 1
ATOM 835 N N . GLY A 1 110 ? -15.643 3.818 8.886 1.00 94.81 110 GLY A N 1
ATOM 836 C CA . GLY A 1 110 ? -15.754 5.220 8.477 1.00 94.81 110 GLY A CA 1
ATOM 837 C C . GLY A 1 110 ? -14.776 6.134 9.216 1.00 94.81 110 GLY A C 1
ATOM 838 O O . GLY A 1 110 ? -14.130 6.972 8.593 1.00 94.81 110 GLY A O 1
ATOM 839 N N . LEU A 1 111 ? -14.604 5.942 10.528 1.00 91.75 111 LEU A N 1
ATOM 840 C CA . LEU A 1 111 ? -13.609 6.682 11.306 1.00 91.75 111 LEU A CA 1
ATOM 841 C C . LEU A 1 111 ? -12.190 6.366 10.867 1.00 91.75 111 LEU A C 1
ATOM 843 O O . LEU A 1 111 ? -11.408 7.289 10.688 1.00 91.75 111 LEU A O 1
ATOM 847 N N . THR A 1 112 ? -11.874 5.092 10.646 1.00 93.31 112 THR A N 1
ATOM 848 C CA . THR A 1 112 ? -10.555 4.677 10.153 1.00 93.31 112 THR A CA 1
ATOM 849 C C . THR A 1 112 ? -10.254 5.325 8.802 1.00 93.31 112 THR A C 1
ATOM 851 O O . THR A 1 112 ? -9.173 5.872 8.614 1.00 93.31 112 THR A O 1
ATOM 854 N N . PHE A 1 113 ? -11.222 5.333 7.884 1.00 95.69 113 PHE A N 1
ATOM 855 C CA . PHE A 1 113 ? -11.082 5.947 6.565 1.00 95.69 113 PHE A CA 1
ATOM 856 C C . PHE A 1 113 ? -10.813 7.455 6.633 1.00 95.69 113 PHE A C 1
ATOM 858 O O . PHE A 1 113 ? -9.942 7.960 5.930 1.00 95.69 113 PHE A O 1
ATOM 865 N N . LEU A 1 114 ? -11.535 8.175 7.496 1.00 92.44 114 LEU A N 1
ATOM 866 C CA . LEU A 1 114 ? -11.348 9.617 7.680 1.00 92.44 114 LEU A CA 1
ATOM 867 C C . LEU A 1 114 ? -10.070 9.947 8.458 1.00 92.44 114 LEU A C 1
ATOM 869 O O . LEU A 1 114 ? -9.394 10.919 8.148 1.00 92.44 114 LEU A O 1
ATOM 873 N N . MET A 1 115 ? -9.717 9.153 9.468 1.00 88.94 115 MET A N 1
ATOM 874 C CA . MET A 1 115 ? -8.473 9.343 10.214 1.00 88.94 115 MET A CA 1
ATOM 875 C C . MET A 1 115 ? -7.264 9.112 9.312 1.00 88.94 115 MET A C 1
ATOM 877 O O . MET A 1 115 ? -6.366 9.950 9.278 1.00 88.94 115 MET A O 1
ATOM 881 N N . SER A 1 116 ? -7.283 8.041 8.516 1.00 92.69 116 SER A N 1
ATOM 882 C CA . SER A 1 116 ? -6.188 7.731 7.599 1.00 92.69 116 SER A CA 1
ATOM 883 C C . SER A 1 116 ? -6.076 8.713 6.438 1.00 92.69 116 SER A C 1
ATOM 885 O O . SER A 1 116 ? -5.100 8.656 5.715 1.00 92.69 116 SER A O 1
ATOM 887 N N . SER A 1 117 ? -7.032 9.625 6.233 1.00 92.50 117 SER A N 1
ATOM 888 C CA . SER A 1 117 ? -6.874 10.697 5.244 1.00 92.50 117 SER A CA 1
ATOM 889 C C . SER A 1 117 ? -5.980 11.838 5.750 1.00 92.50 117 SER A C 1
ATOM 891 O O . SER A 1 117 ? -5.665 12.754 4.990 1.00 92.50 117 SER A O 1
ATOM 893 N N . VAL A 1 118 ? -5.613 11.830 7.033 1.00 87.44 118 VAL A N 1
ATOM 894 C CA . VAL A 1 118 ? -4.754 12.844 7.673 1.00 87.44 118 VAL A CA 1
ATOM 895 C C . VAL A 1 118 ? -3.551 12.210 8.373 1.00 87.44 118 VAL A C 1
ATOM 897 O O . VAL A 1 118 ? -2.510 12.847 8.492 1.00 87.44 118 VAL A O 1
ATOM 900 N N . LEU A 1 119 ? -3.697 10.973 8.840 1.00 83.94 119 LEU A N 1
ATOM 901 C CA . LEU A 1 119 ? -2.672 10.184 9.515 1.00 83.94 119 LEU A CA 1
ATOM 902 C C . LEU A 1 119 ? -2.170 9.081 8.586 1.00 83.94 119 LEU A C 1
ATOM 904 O O . LEU A 1 119 ? -2.920 8.633 7.724 1.00 83.94 119 LEU A O 1
ATOM 908 N N . ASP A 1 120 ? -0.960 8.575 8.824 1.00 82.94 120 ASP A N 1
ATOM 909 C CA . ASP A 1 120 ? -0.475 7.413 8.085 1.00 82.94 120 ASP A CA 1
ATOM 910 C C . ASP A 1 120 ? -1.317 6.152 8.379 1.00 82.94 120 ASP A C 1
ATOM 912 O O . ASP A 1 120 ? -1.936 5.991 9.444 1.00 82.94 120 ASP A O 1
ATOM 916 N N . ASN A 1 121 ? -1.368 5.249 7.401 1.00 84.44 121 ASN A N 1
ATOM 917 C CA . ASN A 1 121 ? -2.201 4.047 7.425 1.00 84.44 121 ASN A CA 1
ATOM 918 C C . ASN A 1 121 ? -1.808 3.044 8.528 1.00 84.44 121 ASN A C 1
ATOM 920 O O . ASN A 1 121 ? -2.695 2.413 9.120 1.00 84.44 121 ASN A O 1
ATOM 924 N N . VAL A 1 122 ? -0.517 2.906 8.847 1.00 79.25 122 VAL A N 1
ATOM 925 C CA . VAL A 1 122 ? -0.017 2.006 9.899 1.00 79.25 122 VAL A CA 1
ATOM 926 C C . VAL A 1 122 ? -0.429 2.525 11.273 1.00 79.25 122 VAL A C 1
ATOM 928 O O . VAL A 1 122 ? -1.058 1.789 12.039 1.00 79.25 122 VAL A O 1
ATOM 931 N N . THR A 1 123 ? -0.172 3.798 11.564 1.00 79.50 123 THR A N 1
ATOM 932 C CA . THR A 1 123 ? -0.572 4.471 12.804 1.00 79.50 123 THR A CA 1
ATOM 933 C C . THR A 1 123 ? -2.080 4.426 12.978 1.00 79.50 123 THR A C 1
ATOM 935 O O . THR A 1 123 ? -2.566 4.011 14.032 1.00 79.50 123 THR A O 1
ATOM 938 N N . THR A 1 124 ? -2.847 4.750 11.932 1.00 87.19 124 THR A N 1
ATOM 939 C CA . THR A 1 124 ? -4.314 4.679 11.992 1.00 87.19 124 THR A CA 1
ATOM 940 C C . THR A 1 124 ? -4.786 3.265 12.317 1.00 87.19 124 THR A C 1
ATOM 942 O O . THR A 1 124 ? -5.641 3.078 13.186 1.00 87.19 124 THR A O 1
ATOM 945 N N . THR A 1 125 ? -4.199 2.251 11.678 1.00 85.06 125 THR A N 1
ATOM 946 C CA . THR A 1 125 ? -4.531 0.847 11.943 1.00 85.06 125 THR A CA 1
ATOM 947 C C . THR A 1 125 ? -4.212 0.460 13.386 1.00 85.06 125 THR A C 1
ATOM 949 O O . THR A 1 125 ? -5.062 -0.124 14.061 1.00 85.06 125 THR A O 1
ATOM 952 N N . ILE A 1 126 ? -3.027 0.808 13.898 1.00 77.31 126 ILE A N 1
ATOM 953 C CA . ILE A 1 126 ? -2.604 0.502 15.274 1.00 77.31 126 ILE A CA 1
ATOM 954 C C . ILE A 1 126 ? -3.538 1.162 16.293 1.00 77.31 126 ILE A C 1
ATOM 956 O O . ILE A 1 126 ? -4.013 0.486 17.215 1.00 77.31 126 ILE A O 1
ATOM 960 N N . VAL A 1 127 ? -3.846 2.450 16.116 1.00 78.69 127 VAL A N 1
ATOM 961 C CA . VAL A 1 127 ? -4.750 3.205 16.996 1.00 78.69 127 VAL A CA 1
ATOM 962 C C . VAL A 1 127 ? -6.139 2.568 16.993 1.00 78.69 127 VAL A C 1
ATOM 964 O O . VAL A 1 127 ? -6.672 2.230 18.055 1.00 78.69 127 VAL A O 1
ATOM 967 N N . MET A 1 128 ? -6.707 2.314 15.813 1.00 84.38 128 MET A N 1
ATOM 968 C CA . MET A 1 128 ? -8.060 1.768 15.688 1.00 84.38 128 MET A CA 1
ATOM 969 C C . MET A 1 128 ? -8.161 0.331 16.204 1.00 84.38 128 MET A C 1
ATOM 971 O O . MET A 1 128 ? -9.118 0.013 16.908 1.00 84.38 128 MET A O 1
ATOM 975 N N . VAL A 1 129 ? -7.166 -0.526 15.955 1.00 80.62 129 VAL A N 1
ATOM 976 C CA . VAL A 1 129 ? -7.122 -1.894 16.505 1.00 80.62 129 VAL A CA 1
ATOM 977 C C . VAL A 1 129 ? -6.968 -1.877 18.029 1.00 80.62 129 VAL A C 1
ATOM 979 O O . VAL A 1 129 ? -7.603 -2.677 18.723 1.00 80.62 129 VAL A O 1
ATOM 982 N N . THR A 1 130 ? -6.168 -0.961 18.578 1.00 75.00 130 THR A N 1
ATOM 983 C CA . THR A 1 130 ? -5.984 -0.822 20.032 1.00 75.00 130 THR A CA 1
ATOM 984 C C . THR A 1 130 ? -7.270 -0.365 20.719 1.00 75.00 130 THR A C 1
ATOM 986 O O . THR A 1 130 ? -7.634 -0.910 21.765 1.00 75.00 130 THR A O 1
ATOM 989 N N . LEU A 1 131 ? -8.000 0.579 20.118 1.00 75.62 131 LEU A N 1
ATOM 990 C CA . LEU A 1 131 ? -9.326 0.990 20.587 1.00 75.62 131 LEU A CA 1
ATOM 991 C C . LEU A 1 131 ? -10.344 -0.150 20.454 1.00 75.62 131 LEU A C 1
ATOM 993 O O . LEU A 1 131 ? -11.083 -0.424 21.399 1.00 75.62 131 LEU A O 1
ATOM 997 N N . LEU A 1 132 ? -10.336 -0.869 19.330 1.00 77.62 132 LEU A N 1
ATOM 998 C CA . LEU A 1 132 ? -11.239 -1.986 19.062 1.00 77.62 132 LEU A CA 1
ATOM 999 C C . LEU A 1 132 ? -11.121 -3.100 20.109 1.00 77.62 132 LEU A C 1
ATOM 1001 O O . LEU A 1 132 ? -12.140 -3.630 20.546 1.00 77.62 132 LEU A O 1
ATOM 1005 N N . ARG A 1 133 ? -9.901 -3.433 20.559 1.00 72.56 133 ARG A N 1
ATOM 1006 C CA . ARG A 1 133 ? -9.668 -4.450 21.607 1.00 72.56 133 ARG A CA 1
ATOM 1007 C C . ARG A 1 133 ? -10.391 -4.143 22.920 1.00 72.56 133 ARG A C 1
ATOM 1009 O O . ARG A 1 133 ? -10.728 -5.076 23.640 1.00 72.56 133 ARG A O 1
ATOM 1016 N N . LYS A 1 134 ? -10.633 -2.864 23.222 1.00 69.50 134 LYS A N 1
ATOM 1017 C CA . LYS A 1 134 ? -11.366 -2.427 24.422 1.00 69.50 134 LYS A CA 1
ATOM 1018 C C . LYS A 1 134 ? -12.887 -2.506 24.253 1.00 69.50 134 LYS A C 1
ATOM 1020 O O . LYS A 1 134 ? -13.596 -2.534 25.251 1.00 69.50 134 LYS A O 1
ATOM 1025 N N . VAL A 1 135 ? -13.375 -2.519 23.010 1.00 70.25 135 VAL A N 1
ATOM 1026 C CA . VAL A 1 135 ? -14.806 -2.457 22.666 1.00 70.25 135 VAL A CA 1
ATOM 1027 C C . VAL A 1 135 ? -15.362 -3.831 22.265 1.00 70.25 135 VAL A C 1
ATOM 1029 O O . VAL A 1 135 ? -16.520 -4.122 22.550 1.00 70.25 135 VAL A O 1
ATOM 1032 N N . LEU A 1 136 ? -14.551 -4.695 21.640 1.00 73.00 136 LEU A N 1
ATOM 1033 C CA . LEU A 1 136 ? -14.948 -6.034 21.191 1.00 73.00 136 LEU A CA 1
ATOM 1034 C C . LEU A 1 136 ? -14.200 -7.146 21.951 1.00 73.00 136 LEU A C 1
ATOM 1036 O O . LEU A 1 136 ? -13.031 -7.431 21.653 1.00 73.00 136 LEU A O 1
ATOM 1040 N N . PRO A 1 137 ? -14.868 -7.831 22.898 1.00 65.31 137 PRO A N 1
ATOM 1041 C CA . PRO A 1 137 ? -14.282 -8.953 23.628 1.00 65.31 137 PRO A CA 1
ATOM 1042 C C . PRO A 1 137 ? -14.201 -10.242 22.794 1.00 65.31 137 PRO A C 1
ATOM 1044 O O . PRO A 1 137 ? -13.333 -11.075 23.065 1.00 65.31 137 PRO A O 1
ATOM 1047 N N . ASP A 1 138 ? -15.018 -10.389 21.747 1.00 71.50 138 ASP A N 1
ATOM 1048 C CA . ASP A 1 138 ? -14.991 -11.564 20.870 1.00 71.50 138 ASP A CA 1
ATOM 1049 C C . ASP A 1 138 ? -13.797 -11.554 19.895 1.00 71.50 138 ASP A C 1
ATOM 1051 O O . ASP A 1 138 ? -13.475 -10.538 19.277 1.00 71.50 138 ASP A O 1
ATOM 1055 N N . ARG A 1 139 ? -13.108 -12.694 19.761 1.00 68.88 139 ARG A N 1
ATOM 1056 C CA . ARG A 1 139 ? -11.878 -12.807 18.956 1.00 68.88 139 ARG A CA 1
ATOM 1057 C C . ARG A 1 139 ? -12.155 -12.820 17.452 1.00 68.88 139 ARG A C 1
ATOM 1059 O O . ARG A 1 139 ? -11.351 -12.259 16.708 1.00 68.88 139 ARG A O 1
ATOM 1066 N N . GLN A 1 140 ? -13.243 -13.442 17.011 1.00 67.12 140 GLN A N 1
ATOM 1067 C CA . GLN A 1 140 ? -13.572 -13.589 15.593 1.00 67.12 140 GLN A CA 1
ATOM 1068 C C . GLN A 1 140 ? -14.085 -12.268 15.008 1.00 67.12 140 GLN A C 1
ATOM 1070 O O . GLN A 1 140 ? -13.634 -11.841 13.938 1.00 67.12 140 GLN A O 1
ATOM 1075 N N . ASP A 1 141 ? -14.924 -11.558 15.763 1.00 73.44 141 ASP A N 1
ATOM 1076 C CA . ASP A 1 141 ? -15.351 -10.200 15.429 1.00 73.44 141 ASP A CA 1
ATOM 1077 C C . ASP A 1 141 ? -14.139 -9.252 15.376 1.00 73.44 141 ASP A C 1
ATOM 1079 O O . ASP A 1 141 ? -14.014 -8.471 14.433 1.00 73.44 141 ASP A O 1
ATOM 1083 N N . ARG A 1 142 ? -13.172 -9.368 16.304 1.00 76.38 142 ARG A N 1
ATOM 1084 C CA . ARG A 1 142 ? -11.939 -8.557 16.262 1.00 76.38 142 ARG A CA 1
ATOM 1085 C C . ARG A 1 142 ? -11.135 -8.738 14.978 1.00 76.38 142 ARG A C 1
ATOM 1087 O O . ARG A 1 142 ? -10.647 -7.742 14.458 1.00 76.38 142 ARG A O 1
ATOM 1094 N N . PHE A 1 143 ? -10.977 -9.961 14.472 1.00 73.81 143 PHE A N 1
ATOM 1095 C CA . PHE A 1 143 ? -10.257 -10.184 13.212 1.00 73.81 143 PHE A CA 1
ATOM 1096 C C . PHE A 1 143 ? -11.007 -9.602 12.015 1.00 73.81 143 PHE A C 1
ATOM 1098 O O . PHE A 1 143 ? -10.394 -8.958 11.167 1.00 73.81 143 PHE A O 1
ATOM 1105 N N . THR A 1 144 ? -12.330 -9.765 11.981 1.00 79.75 144 THR A N 1
ATOM 1106 C CA . THR A 1 144 ? -13.179 -9.221 10.911 1.00 79.75 144 THR A CA 1
ATOM 1107 C C . THR A 1 144 ? -13.107 -7.695 10.868 1.00 79.75 144 THR A C 1
ATOM 1109 O O . THR A 1 144 ? -12.886 -7.096 9.815 1.00 79.75 144 THR A O 1
ATOM 1112 N N . PHE A 1 145 ? -13.228 -7.053 12.030 1.00 86.81 145 PHE A N 1
ATOM 1113 C CA . PHE A 1 145 ? -13.110 -5.605 12.153 1.00 86.81 145 PHE A CA 1
ATOM 1114 C C . PHE A 1 145 ? -11.681 -5.130 11.880 1.00 86.81 145 PHE A C 1
ATOM 1116 O O . PHE A 1 145 ? -11.518 -4.119 11.211 1.00 86.81 145 PHE A O 1
ATOM 1123 N N . ALA A 1 146 ? -10.649 -5.855 12.325 1.00 83.00 146 ALA A N 1
ATOM 1124 C CA . ALA A 1 146 ? -9.257 -5.525 12.019 1.00 83.00 146 ALA A CA 1
ATOM 1125 C C . ALA A 1 146 ? -8.972 -5.576 10.510 1.00 83.00 146 ALA A C 1
ATOM 1127 O O . ALA A 1 146 ? -8.357 -4.654 9.983 1.00 83.00 146 ALA A O 1
ATOM 1128 N N . GLY A 1 147 ? -9.479 -6.586 9.797 1.00 83.38 147 GLY A N 1
ATOM 1129 C CA . GLY A 1 147 ? -9.393 -6.638 8.335 1.00 83.38 147 GLY A CA 1
ATOM 1130 C C . GLY A 1 147 ? -10.075 -5.438 7.673 1.00 83.38 147 GLY A C 1
ATOM 1131 O O . GLY A 1 147 ? -9.523 -4.841 6.752 1.00 83.38 147 GLY A O 1
ATOM 1132 N N . MET A 1 148 ? -11.238 -5.024 8.188 1.00 90.12 148 MET A N 1
ATOM 1133 C CA . MET A 1 148 ? -11.935 -3.834 7.693 1.00 90.12 148 MET A CA 1
ATOM 1134 C C . MET A 1 148 ? -11.216 -2.525 8.014 1.00 90.12 148 MET A C 1
ATOM 1136 O O . MET A 1 148 ? -11.227 -1.619 7.188 1.00 90.12 148 MET A O 1
ATOM 1140 N N . ILE A 1 149 ? -10.559 -2.434 9.173 1.00 90.50 149 ILE A N 1
ATOM 1141 C CA . ILE A 1 149 ? -9.694 -1.306 9.532 1.00 90.50 149 ILE A CA 1
ATOM 1142 C C . ILE A 1 149 ? -8.551 -1.195 8.518 1.00 90.50 149 ILE A C 1
ATOM 1144 O O . ILE A 1 149 ? -8.327 -0.110 7.999 1.00 90.50 149 ILE A O 1
ATOM 1148 N N . VAL A 1 150 ? -7.877 -2.293 8.162 1.00 88.69 150 VAL A N 1
ATOM 1149 C CA . VAL A 1 150 ? -6.780 -2.249 7.174 1.00 88.69 150 VAL A CA 1
ATOM 1150 C C . VAL A 1 150 ? -7.275 -1.763 5.806 1.00 88.69 150 VAL A C 1
ATOM 1152 O O . VAL A 1 150 ? -6.668 -0.871 5.216 1.00 88.69 150 VAL A O 1
ATOM 1155 N N . ILE A 1 151 ? -8.408 -2.290 5.323 1.00 91.69 151 ILE A N 1
ATOM 1156 C CA . ILE A 1 151 ? -9.017 -1.843 4.056 1.00 91.69 151 ILE A CA 1
ATOM 1157 C C . ILE A 1 151 ? -9.377 -0.353 4.125 1.00 91.69 151 ILE A C 1
ATOM 1159 O O . ILE A 1 151 ? -9.072 0.404 3.204 1.00 91.69 151 ILE A O 1
ATOM 1163 N N . ALA A 1 152 ? -10.010 0.077 5.219 1.00 95.19 152 ALA A N 1
ATOM 1164 C CA . ALA A 1 152 ? -10.414 1.461 5.421 1.00 95.19 152 ALA A CA 1
ATOM 1165 C C . ALA A 1 152 ? -9.222 2.416 5.524 1.00 95.19 152 ALA A C 1
ATOM 1167 O O . ALA A 1 152 ? -9.286 3.500 4.953 1.00 95.19 152 ALA A O 1
ATOM 1168 N N . ALA A 1 153 ? -8.144 2.019 6.202 1.00 92.50 153 ALA A N 1
ATOM 1169 C CA . ALA A 1 153 ? -6.930 2.816 6.328 1.00 92.50 153 ALA A CA 1
ATOM 1170 C C . ALA A 1 153 ? -6.262 3.008 4.960 1.00 92.50 153 ALA A C 1
ATOM 1172 O O . ALA A 1 153 ? -6.077 4.136 4.516 1.00 92.50 153 ALA A O 1
ATOM 1173 N N . ASN A 1 154 ? -6.019 1.924 4.219 1.00 92.19 154 ASN A N 1
ATOM 1174 C CA . ASN A 1 154 ? -5.403 2.008 2.890 1.00 92.19 154 ASN A CA 1
ATOM 1175 C C . ASN A 1 154 ? -6.252 2.820 1.898 1.00 92.19 154 ASN A C 1
ATOM 1177 O O . ASN A 1 154 ? -5.731 3.660 1.166 1.00 92.19 154 ASN A O 1
ATOM 1181 N N . ALA A 1 155 ? -7.574 2.617 1.890 1.00 94.50 155 ALA A N 1
ATOM 1182 C CA . ALA A 1 155 ? -8.476 3.403 1.051 1.00 94.50 155 ALA A CA 1
ATOM 1183 C C . ALA A 1 155 ? -8.521 4.882 1.476 1.00 94.50 155 ALA A C 1
ATOM 1185 O O . ALA A 1 155 ? -8.557 5.762 0.614 1.00 94.50 155 ALA A O 1
ATOM 1186 N N . GLY A 1 156 ? -8.504 5.147 2.785 1.00 95.06 156 GLY A N 1
ATOM 1187 C CA . GLY A 1 156 ? -8.534 6.482 3.378 1.00 95.06 156 GLY A CA 1
ATOM 1188 C C . GLY A 1 156 ? -7.270 7.296 3.112 1.00 95.06 156 GLY A C 1
ATOM 1189 O O . GLY A 1 156 ? -7.374 8.486 2.828 1.00 95.06 156 GLY A O 1
ATOM 1190 N N . GLY A 1 157 ? -6.097 6.660 3.122 1.00 93.25 157 GLY A N 1
ATOM 1191 C CA . GLY A 1 157 ? -4.825 7.323 2.827 1.00 93.25 157 GLY A CA 1
ATOM 1192 C C . GLY A 1 157 ? -4.612 7.660 1.351 1.00 93.25 157 GLY A C 1
ATOM 1193 O O . GLY A 1 157 ? -3.985 8.665 1.025 1.00 93.25 157 GLY A O 1
ATOM 1194 N N . ALA A 1 158 ? -5.193 6.872 0.442 1.00 94.00 158 ALA A N 1
ATOM 1195 C CA . ALA A 1 158 ? -4.932 6.985 -0.994 1.00 94.00 158 ALA A CA 1
ATOM 1196 C C . ALA A 1 158 ? -5.496 8.255 -1.671 1.00 94.00 158 ALA A C 1
ATOM 1198 O O . ALA A 1 158 ? -5.039 8.627 -2.752 1.00 94.00 158 ALA A O 1
ATOM 1199 N N . TRP A 1 159 ? -6.502 8.918 -1.084 1.00 94.56 159 TRP A N 1
ATOM 1200 C CA . TRP A 1 159 ? -7.191 10.058 -1.718 1.00 94.56 159 TRP A CA 1
ATOM 1201 C C . TRP A 1 159 ? -6.756 11.434 -1.201 1.00 94.56 159 TRP A C 1
ATOM 1203 O O . TRP A 1 159 ? -7.277 12.454 -1.659 1.00 94.56 159 TRP A O 1
ATOM 1213 N N . THR A 1 160 ? -5.794 11.484 -0.280 1.00 94.38 160 THR A N 1
ATOM 1214 C CA . THR A 1 160 ? -5.225 12.733 0.232 1.00 94.38 160 THR A CA 1
ATOM 1215 C C . THR A 1 160 ? -3.700 12.711 0.147 1.00 94.38 160 THR A C 1
ATOM 1217 O O . THR A 1 160 ? -3.089 11.643 0.158 1.00 94.38 160 THR A O 1
ATOM 1220 N N . PRO A 1 161 ? -3.054 13.886 0.075 1.00 91.38 161 PRO A N 1
ATOM 1221 C CA . PRO A 1 161 ? -1.598 13.972 -0.032 1.00 91.38 161 PRO A CA 1
ATOM 1222 C C . PRO A 1 161 ? -0.842 13.644 1.263 1.00 91.38 161 PRO A C 1
ATOM 1224 O O . PRO A 1 161 ? 0.376 13.605 1.229 1.00 91.38 161 PRO A O 1
ATOM 1227 N N . ILE A 1 162 ? -1.527 13.484 2.400 1.00 89.88 162 ILE A N 1
ATOM 1228 C CA . ILE A 1 162 ? -0.897 13.255 3.717 1.00 89.88 162 ILE A CA 1
ATOM 1229 C C . ILE A 1 162 ? -1.143 11.825 4.206 1.00 89.88 162 ILE A C 1
ATOM 1231 O O . ILE A 1 162 ? -0.316 11.261 4.913 1.00 89.88 162 ILE A O 1
ATOM 1235 N N . GLY A 1 163 ? -2.296 11.252 3.853 1.00 87.56 163 GLY A N 1
ATOM 1236 C CA . GLY A 1 163 ? -2.812 10.044 4.486 1.00 87.56 163 GLY A CA 1
ATOM 1237 C C . GLY A 1 163 ? -2.017 8.763 4.219 1.00 87.56 163 GLY A C 1
ATOM 1238 O O . GLY A 1 163 ? -2.156 7.781 4.944 1.00 87.56 163 GLY A O 1
ATOM 1239 N N . ASP A 1 164 ? -1.166 8.757 3.195 1.00 90.94 164 ASP A N 1
ATOM 1240 C CA . ASP A 1 164 ? -0.207 7.683 2.972 1.00 90.94 164 ASP A CA 1
ATOM 1241 C C . ASP A 1 164 ? 1.157 8.241 2.552 1.00 90.94 164 ASP A C 1
ATOM 1243 O O . ASP A 1 164 ? 1.275 9.303 1.929 1.00 90.94 164 ASP A O 1
ATOM 1247 N N . VAL A 1 165 ? 2.216 7.497 2.871 1.00 89.44 165 VAL A N 1
ATOM 1248 C CA . VAL A 1 165 ? 3.583 7.864 2.482 1.00 89.44 165 VAL A CA 1
ATOM 1249 C C . VAL A 1 165 ? 3.696 7.916 0.960 1.00 89.44 165 VAL A C 1
ATOM 1251 O O . VAL A 1 165 ? 4.323 8.825 0.421 1.00 89.44 165 VAL A O 1
ATOM 1254 N N . THR A 1 166 ? 3.049 6.994 0.244 1.00 92.12 166 THR A N 1
ATOM 1255 C CA . THR A 1 166 ? 3.149 6.951 -1.220 1.00 92.12 166 THR A CA 1
ATOM 1256 C C . THR A 1 166 ? 2.448 8.114 -1.910 1.00 92.12 166 THR A C 1
ATOM 1258 O O . THR A 1 166 ? 2.987 8.679 -2.864 1.00 92.12 166 THR A O 1
ATOM 1261 N N . THR A 1 167 ? 1.291 8.542 -1.404 1.00 93.94 167 THR A N 1
ATOM 1262 C CA . THR A 1 167 ? 0.608 9.733 -1.920 1.00 93.94 167 THR A CA 1
ATOM 1263 C C . THR A 1 167 ? 1.372 11.001 -1.566 1.00 93.94 167 THR A C 1
ATOM 1265 O O . THR A 1 167 ? 1.481 11.890 -2.411 1.00 93.94 167 THR A O 1
ATOM 1268 N N . SER A 1 168 ? 1.990 11.047 -0.382 1.00 92.88 168 SER A N 1
ATOM 1269 C CA . SER A 1 168 ? 2.907 12.122 0.013 1.00 92.88 168 SER A CA 1
ATOM 1270 C C . SER A 1 168 ? 4.096 12.233 -0.944 1.00 92.88 168 SER A C 1
ATOM 1272 O O . SER A 1 168 ? 4.455 13.337 -1.347 1.00 92.88 168 SER A O 1
ATOM 1274 N N . MET A 1 169 ? 4.678 11.105 -1.364 1.00 93.31 169 MET A N 1
ATOM 1275 C CA . MET A 1 169 ? 5.786 11.076 -2.327 1.00 93.31 169 MET A CA 1
ATOM 1276 C C . MET A 1 169 ? 5.381 11.627 -3.697 1.00 93.31 169 MET A C 1
ATOM 1278 O O . MET A 1 169 ? 6.063 12.508 -4.219 1.00 93.31 169 MET A O 1
ATOM 1282 N N . LEU A 1 170 ? 4.263 11.149 -4.256 1.00 95.56 170 LEU A N 1
ATOM 1283 C CA . LEU A 1 170 ? 3.737 11.633 -5.540 1.00 95.56 170 LEU A CA 1
ATOM 1284 C C . LEU A 1 170 ? 3.360 13.119 -5.481 1.00 95.56 170 LEU A C 1
ATOM 1286 O O . LEU A 1 170 ? 3.431 13.835 -6.477 1.00 95.56 170 LEU A O 1
ATOM 1290 N N . TRP A 1 171 ? 2.911 13.591 -4.322 1.00 96.00 171 TRP A N 1
ATOM 1291 C CA . TRP A 1 171 ? 2.516 14.980 -4.146 1.00 96.00 171 TRP A CA 1
ATOM 1292 C C . TRP A 1 171 ? 3.724 15.914 -4.014 1.00 96.00 171 TRP A C 1
ATOM 1294 O O . TRP A 1 171 ? 3.790 16.934 -4.700 1.00 96.00 171 TRP A O 1
ATOM 1304 N N . ILE A 1 172 ? 4.706 15.554 -3.181 1.00 94.25 172 ILE A N 1
ATOM 1305 C CA . ILE A 1 172 ? 5.955 16.316 -3.022 1.00 94.25 172 ILE A CA 1
ATOM 1306 C C . ILE A 1 172 ? 6.736 16.348 -4.340 1.00 94.25 172 ILE A C 1
ATOM 1308 O O . ILE A 1 172 ? 7.278 17.392 -4.696 1.00 94.25 172 ILE A O 1
ATOM 1312 N N . GLY A 1 173 ? 6.747 15.238 -5.084 1.00 92.25 173 GLY A N 1
ATOM 1313 C CA . GLY A 1 173 ? 7.387 15.146 -6.396 1.00 92.25 173 GLY A CA 1
ATOM 1314 C C . GLY A 1 173 ? 6.635 15.852 -7.533 1.00 92.25 173 GLY A C 1
ATOM 1315 O O . GLY A 1 173 ? 7.172 15.947 -8.633 1.00 92.25 173 GLY A O 1
ATOM 1316 N N . GLY A 1 174 ? 5.420 16.363 -7.296 1.00 94.50 174 GLY A N 1
ATOM 1317 C CA . GLY A 1 174 ? 4.632 17.111 -8.283 1.00 94.50 174 GLY A CA 1
ATOM 1318 C C . GLY A 1 174 ? 3.826 16.262 -9.276 1.00 94.50 174 GLY A C 1
ATOM 1319 O O . GLY A 1 174 ? 3.205 16.819 -10.181 1.00 94.50 174 GLY A O 1
ATOM 1320 N N . GLN A 1 175 ? 3.783 14.936 -9.122 1.00 96.75 175 GLN A N 1
ATOM 1321 C CA . GLN A 1 175 ? 2.980 14.023 -9.948 1.00 96.75 175 GLN A CA 1
ATOM 1322 C C . GLN A 1 175 ? 1.475 14.204 -9.729 1.00 96.75 175 GLN A C 1
ATOM 1324 O O . GLN A 1 175 ? 0.682 14.071 -10.665 1.00 96.75 175 GLN A O 1
ATOM 1329 N N . VAL A 1 176 ? 1.066 14.521 -8.503 1.00 97.00 176 VAL A N 1
ATOM 1330 C CA . VAL A 1 176 ? -0.340 14.752 -8.144 1.00 97.00 176 VAL A CA 1
ATOM 1331 C C . VAL A 1 176 ? -0.499 16.059 -7.384 1.00 97.00 176 VAL A C 1
ATOM 1333 O O . VAL A 1 176 ? 0.402 16.485 -6.666 1.00 97.00 176 VAL A O 1
ATOM 1336 N N . SER A 1 177 ? -1.664 16.687 -7.505 1.00 96.31 177 SER A N 1
ATOM 1337 C CA . SER A 1 177 ? -2.073 17.809 -6.666 1.00 96.31 177 SER A CA 1
ATOM 1338 C C . SER A 1 177 ? -3.040 17.353 -5.573 1.00 96.31 177 SER A C 1
ATOM 1340 O O . SER A 1 177 ? -3.761 16.362 -5.717 1.00 96.31 177 SER A O 1
ATOM 1342 N N . ALA A 1 178 ? -3.104 18.107 -4.471 1.00 94.56 178 ALA A N 1
ATOM 1343 C CA . ALA A 1 178 ? -4.040 17.825 -3.382 1.00 94.56 178 ALA A CA 1
ATOM 1344 C C . ALA A 1 178 ? -5.500 17.817 -3.874 1.00 94.56 178 ALA A C 1
ATOM 1346 O O . ALA A 1 178 ? -6.272 16.919 -3.544 1.00 94.56 178 ALA A O 1
ATOM 1347 N N . LEU A 1 179 ? -5.864 18.795 -4.712 1.00 94.38 179 LEU A N 1
ATOM 1348 C CA . LEU A 1 179 ? -7.203 18.892 -5.286 1.00 94.38 179 LEU A CA 1
ATOM 1349 C C . LEU A 1 179 ? -7.476 17.750 -6.276 1.00 94.38 179 LEU A C 1
ATOM 1351 O O . LEU A 1 179 ? -8.576 17.202 -6.282 1.00 94.38 179 LEU A O 1
ATOM 1355 N N . GLY A 1 180 ? -6.484 17.375 -7.088 1.00 95.44 180 GLY A N 1
ATOM 1356 C CA . GLY A 1 180 ? -6.577 16.276 -8.046 1.00 95.44 180 GLY A CA 1
ATOM 1357 C C . GLY A 1 180 ? -6.865 14.938 -7.370 1.00 95.44 180 GLY A C 1
ATOM 1358 O O . GLY A 1 180 ? -7.798 14.242 -7.780 1.00 95.44 180 GLY A O 1
ATOM 1359 N N . LEU A 1 181 ? -6.139 14.621 -6.292 1.00 96.44 181 LEU A N 1
ATOM 1360 C CA . LEU A 1 181 ? -6.389 13.434 -5.468 1.00 96.44 181 LEU A CA 1
ATOM 1361 C C . LEU A 1 181 ? -7.805 13.446 -4.883 1.00 96.44 181 LEU A C 1
ATOM 1363 O O . LEU A 1 181 ? -8.564 12.497 -5.083 1.00 96.44 181 LEU A O 1
ATOM 1367 N N . ILE A 1 182 ? -8.204 14.546 -4.240 1.00 95.62 182 ILE A N 1
ATOM 1368 C CA . ILE A 1 182 ? -9.518 14.637 -3.594 1.00 95.62 182 ILE A CA 1
ATOM 1369 C C . ILE A 1 182 ? -10.648 14.485 -4.617 1.00 95.62 182 ILE A C 1
ATOM 1371 O O . ILE A 1 182 ? -11.576 13.702 -4.412 1.00 95.62 182 ILE A O 1
ATOM 1375 N N . ALA A 1 183 ? -10.560 15.201 -5.738 1.00 95.75 183 ALA A N 1
ATOM 1376 C CA . ALA A 1 183 ? -11.615 15.233 -6.741 1.00 95.75 183 ALA A CA 1
ATOM 1377 C C . ALA A 1 183 ? -11.723 13.930 -7.548 1.00 95.75 183 ALA A C 1
ATOM 1379 O O . ALA A 1 183 ? -12.831 13.542 -7.921 1.00 95.75 183 ALA A O 1
ATOM 1380 N N . LYS A 1 184 ? -10.599 13.262 -7.845 1.00 95.75 184 LYS A N 1
ATOM 1381 C CA . LYS A 1 184 ? -10.572 12.118 -8.775 1.00 95.75 184 LYS A CA 1
ATOM 1382 C C . LYS A 1 184 ? -10.345 10.763 -8.100 1.00 95.75 184 LYS A C 1
ATOM 1384 O O . LYS A 1 184 ? -10.827 9.764 -8.625 1.00 95.75 184 LYS A O 1
ATOM 1389 N N . VAL A 1 185 ? -9.657 10.711 -6.958 1.00 96.81 185 VAL A N 1
ATOM 1390 C CA . VAL A 1 185 ? -9.378 9.469 -6.204 1.00 96.81 185 VAL A CA 1
ATOM 1391 C C . VAL A 1 185 ? -10.333 9.292 -5.019 1.00 96.81 185 VAL A C 1
ATOM 1393 O O . VAL A 1 185 ? -10.639 8.158 -4.657 1.00 96.81 185 VAL A O 1
ATOM 1396 N N . GLY A 1 186 ? -10.905 10.377 -4.482 1.00 96.06 186 GLY A N 1
ATOM 1397 C CA . GLY A 1 186 ? -11.838 10.329 -3.347 1.00 96.06 186 GLY A CA 1
ATOM 1398 C C . GLY A 1 186 ? -13.016 9.372 -3.547 1.00 96.06 186 GLY A C 1
ATOM 1399 O O . GLY A 1 186 ? -13.252 8.495 -2.715 1.00 96.06 186 GLY A O 1
ATOM 1400 N N . LEU A 1 187 ? -13.733 9.480 -4.671 1.00 95.69 187 LEU A N 1
ATOM 1401 C CA . LEU A 1 187 ? -14.855 8.582 -4.966 1.00 95.69 187 LEU A CA 1
ATOM 1402 C C . LEU A 1 187 ? -14.404 7.114 -5.147 1.00 95.69 187 LEU A C 1
ATOM 1404 O O . LEU A 1 187 ? -14.992 6.254 -4.488 1.00 95.69 187 LEU A O 1
ATOM 1408 N N . PRO A 1 188 ? -13.375 6.793 -5.960 1.00 94.75 188 PRO A N 1
ATOM 1409 C CA . PRO A 1 188 ? -12.804 5.444 -6.011 1.00 94.75 188 PRO A CA 1
ATOM 1410 C C . PRO A 1 188 ? -12.424 4.864 -4.641 1.00 94.75 188 PRO A C 1
ATOM 1412 O O . PRO A 1 188 ? -12.767 3.716 -4.358 1.00 94.75 188 PRO A O 1
ATOM 1415 N N . SER A 1 189 ? -11.789 5.650 -3.768 1.00 95.81 189 SER A N 1
ATOM 1416 C CA . SER A 1 189 ? -11.435 5.245 -2.401 1.00 95.81 189 SER A CA 1
ATOM 1417 C C . SER A 1 189 ? -12.658 4.937 -1.538 1.00 95.81 189 SER A C 1
ATOM 1419 O O . SER A 1 189 ? -12.689 3.916 -0.851 1.00 95.81 189 SER A O 1
ATOM 1421 N N . ILE A 1 190 ? -13.706 5.763 -1.611 1.00 96.56 190 ILE A N 1
ATOM 1422 C CA . ILE A 1 190 ? -14.975 5.491 -0.918 1.00 96.56 190 ILE A CA 1
ATOM 1423 C C . ILE A 1 190 ? -15.589 4.186 -1.432 1.00 96.56 190 ILE A C 1
ATOM 1425 O O . ILE A 1 190 ? -16.034 3.363 -0.637 1.00 96.56 190 ILE A O 1
ATOM 1429 N N . VAL A 1 191 ? -15.592 3.960 -2.747 1.00 94.38 191 VAL A N 1
ATOM 1430 C CA . VAL A 1 191 ? -16.118 2.722 -3.342 1.00 94.38 191 VAL A CA 1
ATOM 1431 C C . VAL A 1 191 ? -15.313 1.501 -2.882 1.00 94.38 191 VAL A C 1
ATOM 1433 O O . VAL A 1 191 ? -15.914 0.488 -2.511 1.00 94.38 191 VAL A O 1
ATOM 1436 N N . ALA A 1 192 ? -13.982 1.608 -2.837 1.00 90.56 192 ALA A N 1
ATOM 1437 C CA . ALA A 1 192 ? -13.086 0.554 -2.361 1.00 90.56 192 ALA A CA 1
ATOM 1438 C C . ALA A 1 192 ? -13.351 0.158 -0.898 1.00 90.56 192 ALA A C 1
ATOM 1440 O O . ALA A 1 192 ? -13.185 -1.008 -0.550 1.00 90.56 192 ALA A O 1
ATOM 1441 N N . LEU A 1 193 ? -13.820 1.091 -0.064 1.00 94.00 193 LEU A N 1
ATOM 1442 C CA . LEU A 1 193 ? -14.274 0.817 1.300 1.00 94.00 193 LEU A CA 1
ATOM 1443 C C . LEU A 1 193 ? -15.706 0.269 1.351 1.00 94.00 193 LEU A C 1
ATOM 1445 O O . LEU A 1 193 ? -15.978 -0.729 2.018 1.00 94.00 193 LEU A O 1
ATOM 1449 N N . VAL A 1 194 ? -16.648 0.945 0.692 1.00 95.06 194 VAL A N 1
ATOM 1450 C CA . VAL A 1 194 ? -18.086 0.686 0.853 1.00 95.06 194 VAL A CA 1
ATOM 1451 C C . VAL A 1 194 ? -18.460 -0.707 0.357 1.00 95.06 194 VAL A C 1
ATOM 1453 O O . VAL A 1 194 ? -19.271 -1.370 0.999 1.00 95.06 194 VAL A O 1
ATOM 1456 N N . ILE A 1 195 ? -17.865 -1.188 -0.740 1.00 89.00 195 ILE A N 1
ATOM 1457 C CA . ILE A 1 195 ? -18.148 -2.530 -1.274 1.00 89.00 195 ILE A CA 1
ATOM 1458 C C . ILE A 1 195 ? -17.867 -3.635 -0.234 1.00 89.00 195 ILE A C 1
ATOM 1460 O O . ILE A 1 195 ? -18.807 -4.360 0.117 1.00 89.00 195 ILE A O 1
ATOM 1464 N N . PRO A 1 196 ? -16.634 -3.788 0.293 1.00 85.00 196 PRO A N 1
ATOM 1465 C CA . PRO A 1 196 ? -16.347 -4.807 1.298 1.00 85.00 196 PRO A CA 1
ATOM 1466 C C . PRO A 1 196 ? -17.073 -4.537 2.621 1.00 85.00 196 PRO A C 1
ATOM 1468 O O . PRO A 1 196 ? -17.552 -5.483 3.245 1.00 85.00 196 PRO A O 1
ATOM 1471 N N . LEU A 1 197 ? -17.249 -3.273 3.019 1.00 91.44 197 LEU A N 1
ATOM 1472 C CA . LEU A 1 197 ? -17.972 -2.910 4.240 1.00 91.44 197 LEU A CA 1
ATOM 1473 C C . LEU A 1 197 ? -19.437 -3.361 4.203 1.00 91.44 197 LEU A C 1
ATOM 1475 O O . LEU A 1 197 ? -19.919 -3.974 5.154 1.00 91.44 197 LEU A O 1
ATOM 1479 N N . VAL A 1 198 ? -20.138 -3.124 3.093 1.00 89.00 198 VAL A N 1
ATOM 1480 C CA . VAL A 1 198 ? -21.520 -3.579 2.888 1.00 89.00 198 VAL A CA 1
ATOM 1481 C C . VAL A 1 198 ? -21.595 -5.107 2.879 1.00 89.00 198 VAL A C 1
ATOM 1483 O O . VAL A 1 198 ? -22.524 -5.679 3.453 1.00 89.00 198 VAL A O 1
ATOM 1486 N N . TRP A 1 199 ? -20.636 -5.778 2.238 1.00 83.75 199 TRP A N 1
ATOM 1487 C CA . TRP A 1 199 ? -20.594 -7.238 2.178 1.00 83.75 199 TRP A CA 1
ATOM 1488 C C . TRP A 1 199 ? -20.404 -7.860 3.570 1.00 83.75 199 TRP A C 1
ATOM 1490 O O . TRP A 1 199 ? -21.230 -8.670 3.994 1.00 83.75 199 TRP A O 1
ATOM 1500 N N . VAL A 1 200 ? -19.402 -7.404 4.329 1.00 82.56 200 VAL A N 1
ATOM 1501 C CA . VAL A 1 200 ? -19.138 -7.869 5.702 1.00 82.56 200 VAL A CA 1
ATOM 1502 C C . VAL A 1 200 ? -20.281 -7.492 6.650 1.00 82.56 200 VAL A C 1
ATOM 1504 O O . VAL A 1 200 ? -20.724 -8.319 7.447 1.00 82.56 200 VAL A O 1
ATOM 1507 N N . SER A 1 201 ? -20.834 -6.281 6.524 1.00 84.69 201 SER A N 1
ATOM 1508 C CA . SER A 1 201 ? -21.962 -5.807 7.337 1.00 84.69 201 SER A CA 1
ATOM 1509 C C . SER A 1 201 ? -23.191 -6.711 7.231 1.00 84.69 201 SER A C 1
ATOM 1511 O O . SER A 1 201 ? -23.922 -6.832 8.212 1.00 84.69 201 SER A O 1
ATOM 1513 N N . ARG A 1 202 ? -23.446 -7.329 6.070 1.00 80.75 202 ARG A N 1
ATOM 1514 C CA . ARG A 1 202 ? -24.570 -8.265 5.885 1.00 80.75 202 ARG A CA 1
ATOM 1515 C C . ARG A 1 202 ? -24.320 -9.628 6.531 1.00 80.75 202 ARG A C 1
ATOM 1517 O O . ARG A 1 202 ? -25.278 -10.284 6.929 1.00 80.75 202 ARG A O 1
ATOM 1524 N N . GLY A 1 203 ? -23.056 -10.040 6.641 1.00 74.62 203 GLY A N 1
ATOM 1525 C CA . GLY A 1 203 ? -22.651 -11.285 7.300 1.00 74.62 203 GLY A CA 1
ATOM 1526 C C . GLY A 1 203 ? -22.741 -11.224 8.828 1.00 74.62 203 GLY A C 1
ATOM 1527 O O . GLY A 1 203 ? -22.973 -12.246 9.473 1.00 74.62 203 GLY A O 1
ATOM 1528 N N . LEU A 1 204 ? -22.637 -10.027 9.415 1.00 72.56 204 LEU A N 1
ATOM 1529 C CA . LEU A 1 204 ? -22.840 -9.797 10.845 1.00 72.56 204 LEU A CA 1
ATOM 1530 C C . LEU A 1 204 ? -24.341 -9.863 11.183 1.00 72.56 204 LEU A C 1
ATOM 1532 O O . LEU A 1 204 ? -25.028 -8.839 11.251 1.00 72.56 204 LEU A O 1
ATOM 1536 N N . ARG A 1 205 ? -24.879 -11.076 11.382 1.00 57.28 205 ARG A N 1
ATOM 1537 C CA . ARG A 1 205 ? -26.220 -11.254 11.964 1.00 57.28 205 ARG A CA 1
ATOM 1538 C C . ARG A 1 205 ? -26.249 -10.614 13.351 1.00 57.28 205 ARG A C 1
ATOM 1540 O O . ARG A 1 205 ? -25.337 -10.803 14.153 1.00 57.28 205 ARG A O 1
ATOM 1547 N N . SER A 1 206 ? -27.317 -9.876 13.641 1.00 52.53 206 SER A N 1
ATOM 1548 C CA . SER A 1 206 ? -27.574 -9.297 14.957 1.00 52.53 206 SER A CA 1
ATOM 1549 C C . SER A 1 206 ? -27.859 -10.402 15.982 1.00 52.53 206 SER A C 1
ATOM 1551 O O . SER A 1 206 ? -29.012 -10.687 16.298 1.00 52.53 206 SER A O 1
ATOM 1553 N N . ALA A 1 207 ? -26.820 -11.048 16.507 1.00 48.91 207 ALA A N 1
ATOM 1554 C CA . ALA A 1 207 ? -26.913 -11.622 17.843 1.00 48.91 207 ALA A CA 1
ATOM 1555 C C . ALA A 1 207 ? -27.063 -10.456 18.832 1.00 48.91 207 ALA A C 1
ATOM 1557 O O . ALA A 1 207 ? -26.513 -9.383 18.576 1.00 48.91 207 ALA A O 1
ATOM 1558 N N . GLN A 1 208 ? -27.862 -10.670 19.884 1.00 48.09 208 GLN A N 1
ATOM 1559 C CA . GLN A 1 208 ? -28.349 -9.689 20.868 1.00 48.09 208 GLN A CA 1
ATOM 1560 C C . GLN A 1 208 ? -27.432 -8.472 21.088 1.00 48.09 208 GLN A C 1
ATOM 1562 O O . GLN A 1 208 ? -26.210 -8.644 21.129 1.00 48.09 208 GLN A O 1
ATOM 1567 N N . PRO A 1 209 ? -28.013 -7.263 21.274 1.00 48.09 209 PRO A N 1
ATOM 1568 C CA . PRO A 1 209 ? -27.244 -6.046 21.492 1.00 48.09 209 PRO A CA 1
ATOM 1569 C C . PRO A 1 209 ? -26.171 -6.322 22.536 1.00 48.09 209 PRO A C 1
ATOM 1571 O O . PRO A 1 209 ? -26.488 -6.743 23.650 1.00 48.09 209 PRO A O 1
ATOM 1574 N N . ALA A 1 210 ? -24.905 -6.144 22.152 1.00 49.81 210 ALA A N 1
ATOM 1575 C CA . ALA A 1 210 ? -23.827 -6.240 23.116 1.00 49.81 210 ALA A CA 1
ATOM 1576 C C . ALA A 1 210 ? -24.160 -5.235 24.219 1.00 49.81 210 ALA A C 1
ATOM 1578 O O . ALA A 1 210 ? -24.470 -4.077 23.913 1.00 49.81 210 ALA A O 1
ATOM 1579 N N . ALA A 1 211 ? -24.182 -5.692 25.475 1.00 49.94 211 ALA A N 1
ATOM 1580 C CA . ALA A 1 211 ? -24.405 -4.803 26.603 1.00 49.94 211 ALA A CA 1
ATOM 1581 C C . ALA A 1 211 ? -23.466 -3.595 26.437 1.00 49.94 211 ALA A C 1
ATOM 1583 O O . ALA A 1 211 ? -22.283 -3.805 26.146 1.00 49.94 211 ALA A O 1
ATOM 1584 N N . PRO A 1 212 ? -23.969 -2.349 26.530 1.00 50.38 212 PRO A N 1
ATOM 1585 C CA . PRO A 1 212 ? -23.122 -1.174 26.389 1.00 50.38 212 PRO A CA 1
ATOM 1586 C C . PRO A 1 212 ? -21.974 -1.318 27.379 1.00 50.38 212 PRO A C 1
ATOM 1588 O O . PRO A 1 212 ? -22.241 -1.444 28.568 1.00 50.38 212 PRO A O 1
ATOM 1591 N N . CYS A 1 213 ? -20.730 -1.367 26.889 1.00 48.72 213 CYS A N 1
ATOM 1592 C CA . CYS A 1 213 ? -19.547 -1.574 27.723 1.00 48.72 213 CYS A CA 1
ATOM 1593 C C . CYS A 1 213 ? -19.555 -0.561 28.881 1.00 48.72 213 CYS A C 1
ATOM 1595 O O . CYS A 1 213 ? -19.293 0.624 28.636 1.00 48.72 213 CYS A O 1
ATOM 1597 N N . PRO A 1 214 ? -19.834 -0.977 30.130 1.00 43.25 214 PRO A N 1
ATOM 1598 C CA . PRO A 1 214 ? -19.719 -0.084 31.265 1.00 43.25 214 PRO A CA 1
ATOM 1599 C C . PRO A 1 214 ? -18.219 0.054 31.555 1.00 43.25 214 PRO A C 1
ATOM 1601 O O . PRO A 1 214 ? -17.538 -0.940 31.791 1.00 43.25 214 PRO A O 1
ATOM 1604 N N . GLY A 1 215 ? -17.675 1.268 31.466 1.00 49.72 215 GLY A N 1
ATOM 1605 C CA . GLY A 1 215 ? -16.342 1.597 31.997 1.00 49.72 215 GLY A CA 1
ATOM 1606 C C . GLY A 1 215 ? -15.121 1.477 31.065 1.00 49.72 215 GLY A C 1
ATOM 1607 O O . GLY A 1 215 ? -14.101 2.097 31.346 1.00 49.72 215 GLY A O 1
ATOM 1608 N N . ALA A 1 216 ? -15.170 0.782 29.920 1.00 46.56 216 ALA A N 1
ATOM 1609 C CA . ALA A 1 216 ? -13.951 0.507 29.121 1.00 46.56 216 ALA A CA 1
ATOM 1610 C C . ALA A 1 216 ? -13.302 1.734 28.423 1.00 46.56 216 ALA A C 1
ATOM 1612 O O . ALA A 1 216 ? -12.183 1.649 27.913 1.00 46.56 216 ALA A O 1
ATOM 1613 N N . LEU A 1 217 ? -13.985 2.884 28.406 1.00 51.31 217 LEU A N 1
ATOM 1614 C CA . LEU A 1 217 ? -13.512 4.152 27.827 1.00 51.31 217 LEU A CA 1
ATOM 1615 C C . LEU A 1 217 ? -13.599 5.318 28.833 1.00 51.31 217 LEU A C 1
ATOM 1617 O O . LEU A 1 217 ? -13.763 6.471 28.433 1.00 51.31 217 LEU A O 1
ATOM 1621 N N . GLU A 1 218 ? -13.510 5.032 30.137 1.00 47.72 218 GLU A N 1
ATOM 1622 C CA . GLU A 1 218 ? -13.396 6.036 31.214 1.00 47.72 218 GLU A CA 1
ATOM 1623 C C . GLU A 1 218 ? -11.985 6.629 31.356 1.00 47.72 218 GLU A C 1
ATOM 1625 O O . GLU A 1 218 ? -11.604 7.158 32.392 1.00 47.72 218 GLU A O 1
ATOM 1630 N N . THR A 1 219 ? -11.178 6.609 30.300 1.00 53.53 219 THR A N 1
ATOM 1631 C CA . THR A 1 219 ? -10.022 7.501 30.230 1.00 53.53 219 THR A CA 1
ATOM 1632 C C . THR A 1 219 ? -10.535 8.918 29.995 1.00 53.53 219 THR A C 1
ATOM 1634 O O . THR A 1 219 ? -10.872 9.295 28.870 1.00 53.53 219 THR A O 1
ATOM 1637 N N . THR A 1 220 ? -10.648 9.701 31.070 1.00 54.66 220 THR A N 1
ATOM 1638 C CA . THR A 1 220 ? -10.873 11.145 30.980 1.00 54.66 220 THR A CA 1
ATOM 1639 C C . THR A 1 220 ? -9.789 11.733 30.089 1.00 54.66 220 THR A C 1
ATOM 1641 O O . THR A 1 220 ? -8.604 11.601 30.391 1.00 54.66 220 THR A O 1
ATOM 1644 N N . ALA A 1 221 ? -10.199 12.336 28.971 1.00 57.97 221 ALA A N 1
ATOM 1645 C CA . ALA A 1 221 ? -9.288 13.045 28.085 1.00 57.97 221 ALA A CA 1
ATOM 1646 C C . ALA A 1 221 ? -8.456 14.026 28.922 1.00 57.97 221 ALA A C 1
ATOM 1648 O O . ALA A 1 221 ? -9.006 14.728 29.776 1.00 57.97 221 ALA A O 1
ATOM 1649 N N . THR A 1 222 ? -7.139 14.046 28.720 1.00 67.56 222 THR A N 1
ATOM 1650 C CA . THR A 1 222 ? -6.267 14.959 29.463 1.00 67.56 222 THR A CA 1
ATOM 1651 C C . THR A 1 222 ? -6.705 16.404 29.179 1.00 67.56 222 THR A C 1
ATOM 1653 O O . THR A 1 222 ? -7.114 16.713 28.049 1.00 67.56 222 THR A O 1
ATOM 1656 N N . PRO A 1 223 ? -6.680 17.311 30.173 1.00 70.12 223 PRO A N 1
ATOM 1657 C CA . PRO A 1 223 ? -7.040 18.709 29.942 1.00 70.12 223 PRO A CA 1
ATOM 1658 C C . PRO A 1 223 ? -6.211 19.300 28.785 1.00 70.12 223 PRO A C 1
ATOM 1660 O O . PRO A 1 223 ? -5.001 19.126 28.738 1.00 70.12 223 PRO A O 1
ATOM 1663 N N . GLY A 1 224 ? -6.835 19.956 27.807 1.00 78.06 224 GLY A N 1
ATOM 1664 C CA . GLY A 1 224 ? -6.115 20.501 26.642 1.00 78.06 224 GLY A CA 1
ATOM 1665 C C . GLY A 1 224 ? -5.833 19.516 25.493 1.00 78.06 224 GLY A C 1
ATOM 1666 O O . GLY A 1 224 ? -5.407 19.959 24.431 1.00 78.06 224 GLY A O 1
ATOM 1667 N N . SER A 1 225 ? -6.162 18.224 25.621 1.00 81.44 225 SER A N 1
ATOM 1668 C CA . SER A 1 225 ? -6.069 17.238 24.518 1.00 81.44 225 SER A CA 1
ATOM 1669 C C . SER A 1 225 ? -6.795 17.674 23.238 1.00 81.44 225 SER A C 1
ATOM 1671 O O . SER A 1 225 ? -6.281 17.488 22.139 1.00 81.44 225 SER A O 1
ATOM 1673 N N . GLY A 1 226 ? -7.962 18.316 23.366 1.00 82.62 226 GLY A N 1
ATOM 1674 C CA . GLY A 1 226 ? -8.699 18.870 22.224 1.00 82.62 226 GLY A CA 1
ATOM 1675 C C . GLY A 1 226 ? -7.991 20.044 21.537 1.00 82.62 226 GLY A C 1
ATOM 1676 O O . GLY A 1 226 ? -8.116 20.199 20.326 1.00 82.62 226 GLY A O 1
ATOM 1677 N N . VAL A 1 227 ? -7.217 20.841 22.282 1.00 88.12 227 VAL A N 1
ATOM 1678 C CA . VAL A 1 227 ? -6.431 21.955 21.725 1.00 88.12 227 VAL A CA 1
ATOM 1679 C C . VAL A 1 227 ? -5.225 21.412 20.966 1.00 88.12 227 VAL A C 1
ATOM 1681 O O . VAL A 1 227 ? -5.012 21.805 19.825 1.00 88.12 227 VAL A O 1
ATOM 1684 N N . VAL A 1 228 ? -4.501 20.450 21.548 1.00 89.50 228 VAL A N 1
ATOM 1685 C CA . VAL A 1 228 ? -3.386 19.747 20.883 1.00 89.50 228 VAL A CA 1
ATOM 1686 C C . VAL A 1 228 ? -3.865 19.076 19.593 1.00 89.50 228 VAL A C 1
ATOM 1688 O O . VAL A 1 228 ? -3.237 19.241 18.549 1.00 89.50 228 VAL A O 1
ATOM 1691 N N . LEU A 1 229 ? -5.016 18.393 19.633 1.00 87.88 229 LEU A N 1
ATOM 1692 C CA . LEU A 1 229 ? -5.647 17.804 18.450 1.00 87.88 229 LEU A CA 1
ATOM 1693 C C . LEU A 1 229 ? -5.982 18.867 17.391 1.00 87.88 229 LEU A C 1
ATOM 1695 O O . LEU A 1 229 ? -5.680 18.673 16.218 1.00 87.88 229 LEU A O 1
ATOM 1699 N N . GLY A 1 230 ? -6.586 19.990 17.794 1.00 89.88 230 GLY A N 1
ATOM 1700 C CA . GLY A 1 230 ? -6.959 21.077 16.886 1.00 89.88 230 GLY A CA 1
ATOM 1701 C C . GLY A 1 230 ? -5.756 21.757 16.228 1.00 89.88 230 GLY A C 1
ATOM 1702 O O . GLY A 1 230 ? -5.764 21.954 15.015 1.00 89.88 230 GLY A O 1
ATOM 1703 N N . ILE A 1 231 ? -4.709 22.065 17.002 1.00 92.38 231 ILE A N 1
ATOM 1704 C CA . ILE A 1 231 ? -3.461 22.648 16.486 1.00 92.38 231 ILE A CA 1
ATOM 1705 C C . ILE A 1 231 ? -2.773 21.659 15.543 1.00 92.38 231 ILE A C 1
ATOM 1707 O O . ILE A 1 231 ? -2.405 22.038 14.435 1.00 92.38 231 ILE A O 1
ATOM 1711 N N . GLY A 1 232 ? -2.629 20.394 15.947 1.00 91.94 232 GLY A N 1
ATOM 1712 C CA . GLY A 1 232 ? -1.939 19.383 15.149 1.00 91.94 232 GLY A CA 1
ATOM 1713 C C . GLY A 1 232 ? -2.660 19.047 13.838 1.00 91.94 232 GLY A C 1
ATOM 1714 O O . GLY A 1 232 ? -2.043 19.081 12.776 1.00 91.94 232 GLY A O 1
ATOM 1715 N N . LEU A 1 233 ? -3.978 18.808 13.869 1.00 90.44 233 LEU A N 1
ATOM 1716 C CA . LEU A 1 233 ? -4.761 18.608 12.640 1.00 90.44 233 LEU A CA 1
ATOM 1717 C C . LEU A 1 233 ? -4.782 19.869 11.771 1.00 90.44 233 LEU A C 1
ATOM 1719 O O . LEU A 1 233 ? -4.657 19.770 10.553 1.00 90.44 233 LEU A O 1
ATOM 1723 N N . GLY A 1 234 ? -4.903 21.051 12.383 1.00 92.69 234 GLY A N 1
ATOM 1724 C CA . GLY A 1 234 ? -4.834 22.327 11.677 1.00 92.69 234 GLY A CA 1
ATOM 1725 C C . GLY A 1 234 ? -3.505 22.509 10.943 1.00 92.69 234 GLY A C 1
ATOM 1726 O O . GLY A 1 234 ? -3.507 22.868 9.770 1.00 92.69 234 GLY A O 1
ATOM 1727 N N . ALA A 1 235 ? -2.385 22.189 11.592 1.00 92.62 235 ALA A N 1
ATOM 1728 C CA . ALA A 1 235 ? -1.050 22.216 11.000 1.00 92.62 235 ALA A CA 1
ATOM 1729 C C . ALA A 1 235 ? -0.909 21.267 9.797 1.00 92.62 235 ALA A C 1
ATOM 1731 O O . ALA A 1 235 ? -0.409 21.668 8.740 1.00 92.62 235 ALA A O 1
ATOM 1732 N N . LEU A 1 236 ? -1.383 20.025 9.934 1.00 92.25 236 LEU A N 1
ATOM 1733 C CA . LEU A 1 236 ? -1.351 19.044 8.847 1.00 92.25 236 LEU A CA 1
ATOM 1734 C C . LEU A 1 236 ? -2.214 19.506 7.665 1.00 92.25 236 LEU A C 1
ATOM 1736 O O . LEU A 1 236 ? -1.729 19.553 6.539 1.00 92.25 236 LEU A O 1
ATOM 1740 N N . LEU A 1 237 ? -3.456 19.931 7.911 1.00 91.81 237 LEU A N 1
ATOM 1741 C CA . LEU A 1 237 ? -4.388 20.361 6.860 1.00 91.81 237 LEU A CA 1
ATOM 1742 C C . LEU A 1 237 ? -3.999 21.690 6.197 1.00 91.81 237 LEU A C 1
ATOM 1744 O O . LEU A 1 237 ? -4.297 21.895 5.020 1.00 91.81 237 LEU A O 1
ATOM 1748 N N . LEU A 1 238 ? -3.319 22.584 6.917 1.00 93.12 238 LEU A N 1
ATOM 1749 C CA . LEU A 1 238 ? -2.825 23.843 6.360 1.00 93.12 238 LEU A CA 1
ATOM 1750 C C . LEU A 1 238 ? -1.686 23.613 5.359 1.00 93.12 238 LEU A C 1
ATOM 1752 O O . LEU A 1 238 ? -1.535 24.383 4.413 1.00 93.12 238 LEU A O 1
ATOM 1756 N N . THR A 1 239 ? -0.907 22.544 5.520 1.00 94.31 239 THR A N 1
ATOM 1757 C CA . THR A 1 239 ? 0.268 22.287 4.679 1.00 94.31 239 THR A CA 1
ATOM 1758 C C . THR A 1 239 ? -0.088 22.126 3.186 1.00 94.31 239 THR A C 1
ATOM 1760 O O . THR A 1 239 ? 0.498 22.838 2.364 1.00 94.31 239 THR A O 1
ATOM 1763 N N . PRO A 1 240 ? -1.090 21.310 2.792 1.00 92.44 240 PRO A N 1
ATOM 1764 C CA . PRO A 1 240 ? -1.573 21.269 1.413 1.00 92.44 240 PRO A CA 1
ATOM 1765 C C . PRO A 1 240 ? -2.091 22.607 0.882 1.00 92.44 240 PRO A C 1
ATOM 1767 O O . PRO A 1 240 ? -1.894 22.913 -0.293 1.00 92.44 240 PRO A O 1
ATOM 1770 N N . VAL A 1 241 ? -2.723 23.417 1.736 1.00 93.12 241 VAL A N 1
ATOM 1771 C CA . VAL A 1 241 ? -3.244 24.740 1.359 1.00 93.12 241 VAL A CA 1
ATOM 1772 C C . VAL A 1 241 ? -2.101 25.706 1.047 1.00 93.12 241 VAL A C 1
ATOM 1774 O O . VAL A 1 241 ? -2.149 26.404 0.034 1.00 93.12 241 VAL A O 1
ATOM 1777 N N . LEU A 1 242 ? -1.047 25.724 1.867 1.00 94.19 242 LEU A N 1
ATOM 1778 C CA . LEU A 1 242 ? 0.131 26.569 1.642 1.00 94.19 242 LEU A CA 1
ATOM 1779 C C . LEU A 1 242 ? 0.883 26.164 0.371 1.00 94.19 242 LEU A C 1
ATOM 1781 O O . LEU A 1 242 ? 1.221 27.026 -0.438 1.00 94.19 242 LEU A O 1
ATOM 1785 N N . LYS A 1 243 ? 1.074 24.861 0.135 1.00 93.12 243 LYS A N 1
ATOM 1786 C CA . LYS A 1 243 ? 1.661 24.377 -1.123 1.00 93.12 243 LYS A CA 1
ATOM 1787 C C . LYS A 1 243 ? 0.810 24.772 -2.333 1.00 93.12 243 LYS A C 1
ATOM 1789 O O . LYS A 1 243 ? 1.354 25.212 -3.332 1.00 93.12 243 LYS A O 1
ATOM 1794 N N . ALA A 1 244 ? -0.516 24.654 -2.257 1.00 90.75 244 ALA A N 1
ATOM 1795 C CA . ALA A 1 244 ? -1.390 24.971 -3.388 1.00 90.75 244 ALA A CA 1
ATOM 1796 C C . ALA A 1 244 ? -1.484 26.477 -3.700 1.00 90.75 244 ALA A C 1
ATOM 1798 O O . ALA A 1 244 ? -1.713 26.843 -4.849 1.00 90.75 244 ALA A O 1
ATOM 1799 N N . THR A 1 245 ? -1.347 27.347 -2.695 1.00 93.62 245 THR A N 1
ATOM 1800 C CA . THR A 1 245 ? -1.561 28.800 -2.849 1.00 93.62 245 THR A CA 1
ATOM 1801 C C . THR A 1 245 ? -0.285 29.589 -3.112 1.00 93.62 245 THR A C 1
ATOM 1803 O O . THR A 1 245 ? -0.328 30.559 -3.864 1.00 93.62 245 THR A O 1
ATOM 1806 N N . ILE A 1 246 ? 0.838 29.196 -2.505 1.00 95.06 246 ILE A N 1
ATOM 1807 C CA . ILE A 1 246 ? 2.115 29.926 -2.592 1.00 95.06 246 ILE A CA 1
ATOM 1808 C C . ILE A 1 246 ? 3.305 29.023 -2.956 1.00 95.06 246 ILE A C 1
ATOM 1810 O O . ILE A 1 246 ? 4.450 29.433 -2.803 1.00 95.06 246 ILE A O 1
ATOM 1814 N N . ASP A 1 247 ? 3.045 27.792 -3.405 1.00 91.75 247 ASP A N 1
ATOM 1815 C CA . ASP A 1 247 ? 4.046 26.791 -3.808 1.00 91.75 247 ASP A CA 1
ATOM 1816 C C . ASP A 1 247 ? 5.063 26.397 -2.715 1.00 91.75 247 ASP A C 1
ATOM 1818 O O . ASP A 1 247 ? 6.114 25.814 -2.988 1.00 91.75 247 ASP A O 1
ATOM 1822 N N . LEU A 1 248 ? 4.731 26.657 -1.444 1.00 94.31 248 LEU A N 1
ATOM 1823 C CA . LEU A 1 248 ? 5.613 26.384 -0.310 1.00 94.31 248 LEU A CA 1
ATOM 1824 C C . LEU A 1 248 ? 5.909 24.877 -0.186 1.00 94.31 248 LEU A C 1
ATOM 1826 O O . LEU A 1 248 ? 4.961 24.095 -0.070 1.00 94.31 248 LEU A O 1
ATOM 1830 N N . PRO A 1 249 ? 7.188 24.447 -0.140 1.00 94.12 249 PRO A N 1
ATOM 1831 C CA . PRO A 1 249 ? 7.545 23.049 0.070 1.00 94.12 249 PRO A CA 1
ATOM 1832 C C . PRO A 1 249 ? 6.864 22.453 1.314 1.00 94.12 249 PRO A C 1
ATOM 1834 O O . PRO A 1 249 ? 6.940 23.053 2.393 1.00 94.12 249 PRO A O 1
ATOM 1837 N N . PRO A 1 250 ? 6.237 21.265 1.215 1.00 94.25 250 PRO A N 1
ATOM 1838 C CA . PRO A 1 250 ? 5.420 20.724 2.302 1.00 94.25 250 PRO A CA 1
ATOM 1839 C C . PRO A 1 250 ? 6.153 20.544 3.632 1.00 94.25 250 PRO A C 1
ATOM 1841 O O . PRO A 1 250 ? 5.569 20.784 4.686 1.00 94.25 250 PRO A O 1
ATOM 1844 N N . TYR A 1 251 ? 7.439 20.180 3.599 1.00 95.06 251 TYR A N 1
ATOM 1845 C CA . TYR A 1 251 ? 8.234 19.993 4.814 1.00 95.06 251 TYR A CA 1
ATOM 1846 C C . TYR A 1 251 ? 8.359 21.280 5.649 1.00 95.06 251 TYR A C 1
ATOM 1848 O O . TYR A 1 251 ? 8.432 21.211 6.871 1.00 95.06 251 TYR A O 1
ATOM 1856 N N . ILE A 1 252 ? 8.348 22.465 5.021 1.00 95.44 252 ILE A N 1
ATOM 1857 C CA . ILE A 1 252 ? 8.387 23.742 5.751 1.00 95.44 252 ILE A CA 1
ATOM 1858 C C . ILE A 1 252 ? 7.065 23.949 6.493 1.00 95.44 252 ILE A C 1
ATOM 1860 O O . ILE A 1 252 ? 7.069 24.331 7.662 1.00 95.44 252 ILE A O 1
ATOM 1864 N N . GLY A 1 253 ? 5.941 23.665 5.828 1.00 93.56 253 GLY A N 1
ATOM 1865 C CA . GLY A 1 253 ? 4.606 23.766 6.420 1.00 93.56 253 GLY A CA 1
ATOM 1866 C C . GLY A 1 253 ? 4.435 22.849 7.631 1.00 93.56 253 GLY A C 1
ATOM 1867 O O . GLY A 1 253 ? 4.018 23.312 8.695 1.00 93.56 253 GLY A O 1
ATOM 1868 N N . THR A 1 254 ? 4.831 21.576 7.513 1.00 93.81 254 THR A N 1
ATOM 1869 C CA . THR A 1 254 ? 4.725 20.629 8.633 1.00 93.81 254 THR A CA 1
ATOM 1870 C C . THR A 1 254 ? 5.665 20.972 9.780 1.00 93.81 254 THR A C 1
ATOM 1872 O O . THR A 1 254 ? 5.236 20.930 10.931 1.00 93.81 254 THR A O 1
ATOM 1875 N N . LEU A 1 255 ? 6.915 21.366 9.514 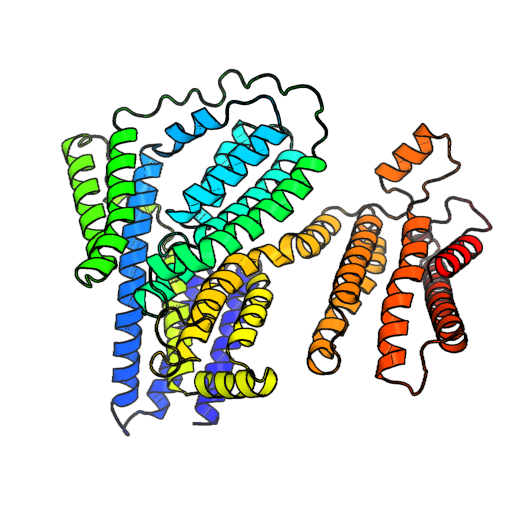1.00 95.00 255 LEU A N 1
ATOM 1876 C CA . LEU A 1 255 ? 7.855 21.759 10.572 1.00 95.00 255 LEU A CA 1
ATOM 1877 C C . LEU A 1 255 ? 7.423 23.041 11.294 1.00 95.00 255 LEU A C 1
ATOM 1879 O O . LEU A 1 255 ? 7.557 23.125 12.515 1.00 95.00 255 LEU A O 1
ATOM 1883 N N . ALA A 1 256 ? 6.856 24.017 10.579 1.00 95.50 256 ALA A N 1
ATOM 1884 C CA . ALA A 1 256 ? 6.265 25.200 11.201 1.00 95.50 256 ALA A CA 1
ATOM 1885 C C . ALA A 1 256 ? 5.080 24.819 12.104 1.00 95.50 256 ALA A C 1
ATOM 1887 O O . ALA A 1 256 ? 4.980 25.287 13.238 1.00 95.50 256 ALA A O 1
ATOM 1888 N N . GLY A 1 257 ? 4.221 23.911 11.638 1.00 94.12 257 GLY A N 1
ATOM 1889 C CA . GLY A 1 257 ? 3.130 23.352 12.430 1.00 94.12 257 GLY A CA 1
ATOM 1890 C C . GLY A 1 257 ? 3.602 22.632 13.696 1.00 94.12 257 GLY A C 1
ATOM 1891 O O . GLY A 1 257 ? 3.071 22.872 14.781 1.00 94.12 257 GLY A O 1
ATOM 1892 N N . LEU A 1 258 ? 4.646 21.806 13.575 1.00 94.00 258 LEU A N 1
ATOM 1893 C CA . LEU A 1 258 ? 5.288 21.141 14.707 1.00 94.00 258 LEU A CA 1
ATOM 1894 C C . LEU A 1 258 ? 5.869 22.160 15.691 1.00 94.00 258 LEU A C 1
ATOM 1896 O O . LEU A 1 258 ? 5.718 21.984 16.892 1.00 94.00 258 LEU A O 1
ATOM 1900 N N . SER A 1 259 ? 6.487 23.238 15.202 1.00 94.44 259 SER A N 1
ATOM 1901 C CA . SER A 1 259 ? 7.027 24.306 16.049 1.00 94.44 259 SER A CA 1
ATOM 1902 C C . SER A 1 259 ? 5.939 25.011 16.865 1.00 94.44 259 SER A C 1
ATOM 1904 O O . SER A 1 259 ? 6.141 25.254 18.053 1.00 94.44 259 SER A O 1
ATOM 1906 N N . VAL A 1 260 ? 4.772 25.287 16.273 1.00 94.19 260 VAL A N 1
ATOM 1907 C CA . VAL A 1 260 ? 3.628 25.871 16.996 1.00 94.19 260 VAL A CA 1
ATOM 1908 C C . VAL A 1 260 ? 3.097 24.903 18.052 1.00 94.19 260 VAL A C 1
ATOM 1910 O O . VAL A 1 260 ? 2.844 25.308 19.188 1.00 94.19 260 VAL A O 1
ATOM 1913 N N . LEU A 1 261 ? 2.949 23.625 17.694 1.00 91.69 261 LEU A N 1
ATOM 1914 C CA . LEU A 1 261 ? 2.505 22.590 18.625 1.00 91.69 261 LEU A CA 1
ATOM 1915 C C . LEU A 1 261 ? 3.485 22.425 19.791 1.00 91.69 261 LEU A C 1
ATOM 1917 O O . LEU A 1 261 ? 3.055 22.362 20.938 1.00 91.69 261 LEU A O 1
ATOM 1921 N N . TRP A 1 262 ? 4.784 22.425 19.497 1.00 92.12 262 TRP A N 1
ATOM 1922 C CA . TRP A 1 262 ? 5.853 22.353 20.486 1.00 92.12 262 TRP A CA 1
ATOM 1923 C C . TRP A 1 262 ? 5.807 23.556 21.432 1.00 92.12 262 TRP A C 1
ATOM 1925 O O . TRP A 1 262 ? 5.740 23.387 22.648 1.00 92.12 262 TRP A O 1
ATOM 1935 N N . ALA A 1 263 ? 5.749 24.779 20.904 1.00 92.06 263 ALA A N 1
ATOM 1936 C CA . ALA A 1 263 ? 5.648 25.974 21.738 1.00 92.06 263 ALA A CA 1
ATOM 1937 C C . ALA A 1 263 ? 4.423 25.919 22.668 1.00 92.06 263 ALA A C 1
ATOM 1939 O O . ALA A 1 263 ? 4.513 26.290 23.837 1.00 92.06 263 ALA A O 1
ATOM 1940 N N . TYR A 1 264 ? 3.288 25.409 22.181 1.00 91.19 264 TYR A N 1
ATOM 1941 C CA . TYR A 1 264 ? 2.102 25.209 23.010 1.00 91.19 264 TYR A CA 1
ATOM 1942 C C . TYR A 1 264 ? 2.340 24.188 24.133 1.00 91.19 264 TYR A C 1
ATOM 1944 O O . TYR A 1 264 ? 2.007 24.466 25.286 1.00 91.19 264 TYR A O 1
ATOM 1952 N N . THR A 1 265 ? 2.922 23.023 23.832 1.00 88.38 265 THR A N 1
ATOM 1953 C CA . THR A 1 265 ? 3.189 22.007 24.861 1.00 88.38 265 THR A CA 1
ATOM 1954 C C . THR A 1 265 ? 4.172 22.515 25.912 1.00 88.38 265 THR A C 1
ATOM 1956 O O . THR A 1 265 ? 3.929 22.323 27.097 1.00 88.38 265 THR A O 1
ATOM 1959 N N . ASP A 1 266 ? 5.213 23.249 25.519 1.00 88.50 266 ASP A N 1
ATOM 1960 C CA . ASP A 1 266 ? 6.210 23.764 26.466 1.00 88.50 266 ASP A CA 1
ATOM 1961 C C . ASP A 1 266 ? 5.638 24.868 27.369 1.00 88.50 266 ASP A C 1
ATOM 1963 O O . ASP A 1 266 ? 5.951 24.922 28.556 1.00 88.50 266 ASP A O 1
ATOM 1967 N N . LEU A 1 267 ? 4.763 25.730 26.841 1.00 87.94 267 LEU A N 1
ATOM 1968 C CA . LEU A 1 267 ? 4.170 26.828 27.612 1.00 87.94 267 LEU A CA 1
ATOM 1969 C C . LEU A 1 267 ? 3.089 26.364 28.594 1.00 87.94 267 LEU A C 1
ATOM 1971 O O . LEU A 1 267 ? 2.981 26.907 29.692 1.00 87.94 267 LEU A O 1
ATOM 1975 N N . PHE A 1 268 ? 2.259 25.399 28.195 1.00 85.19 268 PHE A N 1
ATOM 1976 C CA . PHE A 1 268 ? 1.077 24.999 28.967 1.00 85.19 268 PHE A CA 1
ATOM 1977 C C . PHE A 1 268 ? 1.256 23.681 29.732 1.00 85.19 268 PHE A C 1
ATOM 1979 O O . PHE A 1 268 ? 0.424 23.362 30.583 1.00 85.19 268 PHE A O 1
ATOM 1986 N N . ARG A 1 269 ? 2.315 22.915 29.440 1.00 78.88 269 ARG A N 1
ATOM 1987 C CA . ARG A 1 269 ? 2.664 21.637 30.087 1.00 78.88 269 ARG A CA 1
ATOM 1988 C C . ARG A 1 269 ? 4.175 21.546 30.420 1.00 78.88 269 ARG A C 1
ATOM 1990 O O . ARG A 1 269 ? 4.776 20.504 30.159 1.00 78.88 269 ARG A O 1
ATOM 1997 N N . PRO A 1 270 ? 4.810 22.587 31.001 1.00 77.06 270 PRO A N 1
ATOM 1998 C CA . PRO A 1 270 ? 6.268 22.624 31.168 1.00 77.06 270 PRO A CA 1
ATOM 1999 C C . PRO A 1 270 ? 6.814 21.483 32.041 1.00 77.06 270 PRO A C 1
ATOM 2001 O O . PRO A 1 270 ? 7.866 20.928 31.734 1.00 77.06 270 PRO A O 1
ATOM 2004 N N . ASP A 1 271 ? 6.074 21.089 33.083 1.00 79.06 271 ASP A N 1
ATOM 2005 C CA . ASP A 1 271 ? 6.523 20.117 34.093 1.00 79.06 271 ASP A CA 1
ATOM 2006 C C . ASP A 1 271 ? 6.290 18.645 33.699 1.00 79.06 271 ASP A C 1
ATOM 2008 O O . ASP A 1 271 ? 6.601 17.729 34.462 1.00 79.06 271 ASP A O 1
ATOM 2012 N N . GLU A 1 272 ? 5.727 18.379 32.517 1.00 81.44 272 GLU A N 1
ATOM 2013 C CA . GLU A 1 272 ? 5.339 17.033 32.095 1.00 81.44 272 GLU A CA 1
ATOM 2014 C C . GLU A 1 272 ? 6.164 16.564 30.879 1.00 81.44 272 GLU A C 1
ATOM 2016 O O . GLU A 1 272 ? 5.677 16.523 29.749 1.00 81.44 272 GLU A O 1
ATOM 2021 N N . GLU A 1 273 ? 7.414 16.135 31.115 1.00 79.88 273 GLU A N 1
ATOM 2022 C CA . GLU A 1 273 ? 8.378 15.706 30.074 1.00 79.88 273 GLU A CA 1
ATOM 2023 C C . GLU A 1 273 ? 7.817 14.698 29.058 1.00 79.88 273 GLU A C 1
ATOM 2025 O O . GLU A 1 273 ? 8.219 14.688 27.894 1.00 79.88 273 GLU A O 1
ATOM 2030 N N . ARG A 1 274 ? 6.867 13.849 29.476 1.00 78.69 274 ARG A N 1
ATOM 2031 C CA . ARG A 1 274 ? 6.199 12.861 28.611 1.00 78.69 274 ARG A CA 1
ATOM 2032 C C . ARG A 1 274 ? 5.492 13.498 27.405 1.00 78.69 274 ARG A C 1
ATOM 2034 O O . ARG A 1 274 ? 5.320 12.812 26.398 1.00 78.69 274 ARG A O 1
ATOM 2041 N N . TYR A 1 275 ? 5.059 14.749 27.521 1.00 79.94 275 TYR A N 1
ATOM 2042 C CA . TYR A 1 275 ? 4.302 15.469 26.495 1.00 79.94 275 TYR A CA 1
ATOM 2043 C C . TYR A 1 275 ? 5.161 16.408 25.645 1.00 79.94 275 TYR A C 1
ATOM 2045 O O . TYR A 1 275 ? 4.675 16.933 24.645 1.00 79.94 275 TYR A O 1
ATOM 2053 N N . GLN A 1 276 ? 6.427 16.602 26.015 1.00 83.25 276 GLN A N 1
ATOM 2054 C CA . GLN A 1 276 ? 7.349 17.448 25.268 1.00 83.25 276 GLN A CA 1
ATOM 2055 C C . GLN A 1 276 ? 7.760 16.772 23.959 1.00 83.25 276 GLN A C 1
ATOM 2057 O O . GLN A 1 276 ? 8.078 15.578 23.924 1.00 83.25 276 GLN A O 1
ATOM 2062 N N . VAL A 1 277 ? 7.818 17.556 22.884 1.00 85.31 277 VAL A N 1
ATOM 2063 C CA . VAL A 1 277 ? 8.126 17.061 21.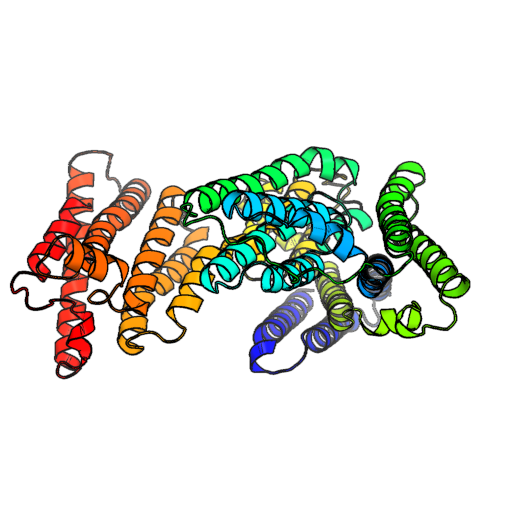536 1.00 85.31 277 VAL A CA 1
ATOM 2064 C C . VAL A 1 277 ? 9.437 16.258 21.474 1.00 85.31 277 VAL A C 1
ATOM 2066 O O . VAL A 1 277 ? 9.403 15.166 20.914 1.00 85.31 277 VAL A O 1
ATOM 2069 N N . PRO A 1 278 ? 10.567 16.662 22.094 1.00 85.75 278 PRO A N 1
ATOM 2070 C CA . PRO A 1 278 ? 11.794 15.855 22.089 1.00 85.75 278 PRO A CA 1
ATOM 2071 C C . PRO A 1 278 ? 11.632 14.443 22.665 1.00 85.75 278 PRO A C 1
ATOM 2073 O O . PRO A 1 278 ? 12.262 13.496 22.190 1.00 85.75 278 PRO A O 1
ATOM 2076 N N . THR A 1 279 ? 10.778 14.284 23.676 1.00 85.19 279 THR A N 1
ATOM 2077 C CA . THR A 1 279 ? 10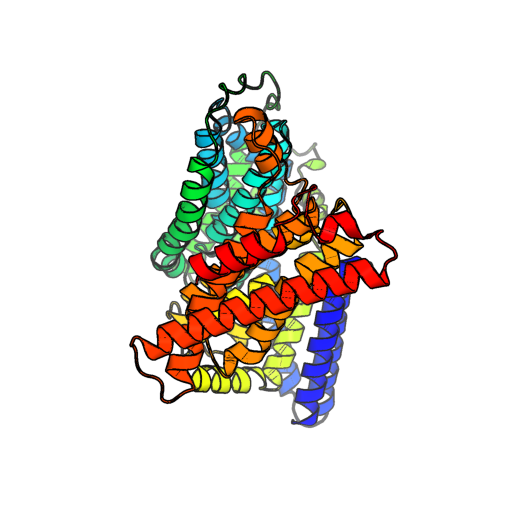.465 12.980 24.271 1.00 85.19 279 THR A CA 1
ATOM 2078 C C . THR A 1 279 ? 9.587 12.156 23.338 1.00 85.19 279 THR A C 1
ATOM 2080 O O . THR A 1 279 ? 9.819 10.960 23.162 1.00 85.19 279 THR A O 1
ATOM 2083 N N . VAL A 1 280 ? 8.606 12.800 22.706 1.00 82.31 280 VAL A N 1
ATOM 2084 C CA . VAL A 1 280 ? 7.698 12.196 21.723 1.00 82.31 280 VAL A CA 1
ATOM 2085 C C . VAL A 1 280 ? 8.458 11.744 20.468 1.00 82.31 280 VAL A C 1
ATOM 2087 O O . VAL A 1 280 ? 8.214 10.646 19.976 1.00 82.31 280 VAL A O 1
ATOM 2090 N N . LEU A 1 281 ? 9.460 12.502 20.006 1.00 83.69 281 LEU A N 1
ATOM 2091 C CA . LEU A 1 281 ? 10.319 12.140 18.866 1.00 83.69 281 LEU A CA 1
ATOM 2092 C C . LEU A 1 281 ? 11.021 10.783 19.045 1.00 83.69 281 LEU A C 1
ATOM 2094 O O . LEU A 1 281 ? 11.356 10.131 18.058 1.00 83.69 281 LEU A O 1
ATOM 2098 N N . ARG A 1 282 ? 11.228 10.325 20.288 1.00 86.50 282 ARG A N 1
ATOM 2099 C CA . ARG A 1 282 ? 11.807 8.999 20.575 1.00 86.50 282 ARG A CA 1
ATOM 2100 C C . ARG A 1 282 ? 10.856 7.839 20.273 1.00 86.50 282 ARG A C 1
ATOM 2102 O O . ARG A 1 282 ? 11.307 6.699 20.249 1.00 86.50 282 ARG A O 1
ATOM 2109 N N . ARG A 1 283 ? 9.561 8.113 20.103 1.00 81.56 283 ARG A N 1
ATOM 2110 C CA . ARG A 1 283 ? 8.523 7.113 19.808 1.00 81.56 283 ARG A CA 1
ATOM 2111 C C . ARG A 1 283 ? 8.255 6.947 18.318 1.00 81.56 283 ARG A C 1
ATOM 2113 O O . ARG A 1 283 ? 7.644 5.958 17.934 1.00 81.56 283 ARG A O 1
ATOM 2120 N N . ILE A 1 284 ? 8.723 7.888 17.498 1.00 84.81 284 ILE A N 1
ATOM 2121 C CA . ILE A 1 284 ? 8.599 7.801 16.044 1.00 84.81 284 ILE A CA 1
ATOM 2122 C C . ILE A 1 284 ? 9.338 6.558 15.548 1.00 84.81 284 ILE A C 1
ATOM 2124 O O . ILE A 1 284 ? 10.432 6.238 16.022 1.00 84.81 284 ILE A O 1
ATOM 2128 N N . ASP A 1 285 ? 8.759 5.887 14.554 1.00 81.38 285 ASP A N 1
ATOM 2129 C CA . ASP A 1 285 ? 9.373 4.745 13.889 1.00 81.38 285 ASP A CA 1
ATOM 2130 C C . ASP A 1 285 ? 10.572 5.173 13.022 1.00 81.38 285 ASP A C 1
ATOM 2132 O O . ASP A 1 285 ? 10.488 5.380 11.808 1.00 81.38 285 ASP A O 1
ATOM 2136 N N . GLN A 1 286 ? 11.728 5.294 13.674 1.00 88.25 286 GLN A N 1
ATOM 2137 C CA . GLN A 1 286 ? 12.993 5.613 13.018 1.00 88.25 286 GLN A CA 1
ATOM 2138 C C . GLN A 1 286 ? 13.389 4.547 11.989 1.00 88.25 286 GLN A C 1
ATOM 2140 O O . GLN A 1 286 ? 14.002 4.882 10.975 1.00 88.25 286 GLN A O 1
ATOM 2145 N N . ALA A 1 287 ? 13.029 3.278 12.214 1.00 87.62 287 ALA A N 1
ATOM 2146 C CA . ALA A 1 287 ? 13.360 2.203 11.289 1.00 87.62 287 ALA A CA 1
ATOM 2147 C C . ALA A 1 287 ? 12.640 2.395 9.949 1.00 87.62 287 ALA A C 1
ATOM 2149 O O . ALA A 1 287 ? 13.273 2.255 8.904 1.00 87.62 287 ALA A O 1
ATOM 2150 N N . SER A 1 288 ? 11.368 2.796 9.952 1.00 84.31 288 SER A N 1
ATOM 2151 C CA . SER A 1 288 ? 10.650 3.110 8.709 1.00 84.31 288 SER A CA 1
ATOM 2152 C C . SER A 1 288 ? 11.248 4.310 7.964 1.00 84.31 288 SER A C 1
ATOM 2154 O O . SER A 1 288 ? 11.419 4.230 6.749 1.00 84.31 288 SER A O 1
ATOM 2156 N N . LEU A 1 289 ? 11.669 5.375 8.660 1.00 90.38 289 LEU A N 1
ATOM 2157 C CA . LEU A 1 289 ? 12.358 6.512 8.021 1.00 90.38 289 LEU A CA 1
ATOM 2158 C C . LEU A 1 289 ? 13.682 6.096 7.363 1.00 90.38 289 LEU A C 1
ATOM 2160 O O . LEU A 1 289 ? 13.937 6.437 6.208 1.00 90.38 289 LEU A O 1
ATOM 2164 N N . PHE A 1 290 ? 14.514 5.328 8.069 1.00 93.12 290 PHE A N 1
ATOM 2165 C CA . PHE A 1 290 ? 15.774 4.817 7.523 1.00 93.12 290 PHE A CA 1
ATOM 2166 C C . PHE A 1 290 ? 15.558 3.828 6.376 1.00 93.12 290 PHE A C 1
ATOM 2168 O O . PHE A 1 290 ? 16.310 3.847 5.400 1.00 93.12 290 PHE A O 1
ATOM 2175 N N . PHE A 1 291 ? 14.510 3.010 6.461 1.00 89.81 291 PHE A N 1
ATOM 2176 C CA . PHE A 1 291 ? 14.083 2.142 5.373 1.00 89.81 291 PHE A CA 1
ATOM 2177 C C . PHE A 1 291 ? 13.700 2.943 4.122 1.00 89.81 291 PHE A C 1
ATOM 2179 O O . PHE A 1 291 ? 14.150 2.605 3.027 1.00 89.81 291 PHE A O 1
ATOM 2186 N N . PHE A 1 292 ? 12.947 4.038 4.272 1.00 90.44 292 PHE A N 1
ATOM 2187 C CA . PHE A 1 292 ? 12.605 4.924 3.156 1.00 90.44 292 PHE A CA 1
ATOM 2188 C C . PHE A 1 292 ? 13.842 5.591 2.550 1.00 90.44 292 PHE A C 1
ATOM 2190 O O . PHE A 1 292 ? 13.990 5.596 1.332 1.00 90.44 292 PHE A O 1
ATOM 2197 N N . ILE A 1 293 ? 14.778 6.082 3.365 1.00 94.50 293 ILE A N 1
ATOM 2198 C CA . ILE A 1 293 ? 16.043 6.644 2.859 1.00 94.50 293 ILE A CA 1
ATOM 2199 C C . ILE A 1 293 ? 16.796 5.608 2.016 1.00 94.50 293 ILE A C 1
ATOM 2201 O O . ILE A 1 293 ? 17.179 5.898 0.883 1.00 94.50 293 ILE A O 1
ATOM 2205 N N . GLY A 1 294 ? 16.980 4.396 2.547 1.00 95.56 294 GLY A N 1
ATOM 2206 C CA . GLY A 1 294 ? 17.691 3.327 1.852 1.00 95.56 294 GLY A CA 1
ATOM 2207 C C . GLY A 1 294 ? 17.001 2.921 0.549 1.00 95.56 294 GLY A C 1
ATOM 2208 O O . GLY A 1 294 ? 17.621 2.920 -0.512 1.00 95.56 294 GLY A O 1
ATOM 2209 N N . ILE A 1 295 ? 15.702 2.620 0.590 1.00 93.81 295 ILE A N 1
ATOM 2210 C CA . ILE A 1 295 ? 14.989 2.142 -0.600 1.00 93.81 295 ILE A CA 1
ATOM 2211 C C . ILE A 1 295 ? 14.906 3.213 -1.694 1.00 93.81 295 ILE A C 1
ATOM 2213 O O . ILE A 1 295 ? 15.102 2.888 -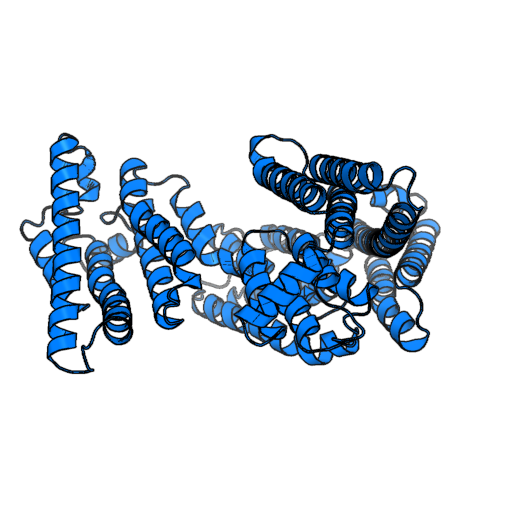2.863 1.00 93.81 295 ILE A O 1
ATOM 2217 N N . LEU A 1 296 ? 14.682 4.483 -1.338 1.00 94.31 296 LEU A N 1
ATOM 2218 C CA . LEU A 1 296 ? 14.594 5.569 -2.313 1.00 94.31 296 LEU A CA 1
ATOM 2219 C C . LEU A 1 296 ? 15.955 5.879 -2.935 1.00 94.31 296 LEU A C 1
ATOM 2221 O O . LEU A 1 296 ? 16.033 6.061 -4.148 1.00 94.31 296 LEU A O 1
ATOM 2225 N N . LEU A 1 297 ? 17.038 5.859 -2.149 1.00 95.75 297 LEU A N 1
ATOM 2226 C CA . LEU A 1 297 ? 18.391 5.986 -2.697 1.00 95.75 297 LEU A CA 1
ATOM 2227 C C . LEU A 1 297 ? 18.714 4.822 -3.638 1.00 95.75 297 LEU A C 1
ATOM 2229 O O . LEU A 1 297 ? 19.282 5.044 -4.703 1.00 95.75 297 LEU A O 1
ATOM 2233 N N . ALA A 1 298 ? 18.339 3.592 -3.284 1.00 95.88 298 ALA A N 1
ATOM 2234 C CA . ALA A 1 298 ? 18.561 2.429 -4.138 1.00 95.88 298 ALA A CA 1
ATOM 2235 C C . ALA A 1 298 ? 17.761 2.503 -5.453 1.00 95.88 298 ALA A C 1
ATOM 2237 O O . ALA A 1 298 ? 18.279 2.120 -6.501 1.00 95.88 298 ALA A O 1
ATOM 2238 N N . VAL A 1 299 ? 16.529 3.025 -5.421 1.00 95.06 299 VAL A N 1
ATOM 2239 C CA . VAL A 1 299 ? 15.737 3.287 -6.635 1.00 95.06 299 VAL A CA 1
ATOM 2240 C C . VAL A 1 299 ? 16.355 4.410 -7.469 1.00 95.06 299 VAL A C 1
ATOM 2242 O O . VAL A 1 299 ? 16.445 4.253 -8.682 1.00 95.06 299 VAL A O 1
ATOM 2245 N N . GLY A 1 300 ? 16.868 5.478 -6.850 1.00 93.56 300 GLY A N 1
ATOM 2246 C CA . GLY A 1 300 ? 17.613 6.526 -7.560 1.00 93.56 300 GLY A CA 1
ATOM 2247 C C . GLY A 1 300 ? 18.861 5.986 -8.271 1.00 93.56 300 GLY A C 1
ATOM 2248 O O . GLY A 1 300 ? 19.164 6.389 -9.391 1.00 93.56 300 GLY A O 1
ATOM 2249 N N . ALA A 1 301 ? 19.540 4.995 -7.682 1.00 94.44 301 ALA A N 1
ATOM 2250 C CA . ALA A 1 301 ? 20.632 4.290 -8.353 1.00 94.44 301 ALA A CA 1
ATOM 2251 C C . ALA A 1 301 ? 20.147 3.434 -9.537 1.00 94.44 301 ALA A C 1
ATOM 2253 O O . ALA A 1 301 ? 20.845 3.323 -10.536 1.00 94.44 301 ALA A O 1
ATOM 2254 N N . LEU A 1 302 ? 18.958 2.822 -9.470 1.00 94.25 302 LEU A N 1
ATOM 2255 C CA . LEU A 1 302 ? 18.377 2.156 -10.643 1.00 94.25 302 LEU A CA 1
ATOM 2256 C C . LEU A 1 302 ? 18.050 3.181 -11.736 1.00 94.25 302 LEU A C 1
ATOM 2258 O O . LEU A 1 302 ? 18.374 2.962 -12.903 1.00 94.25 302 LEU A O 1
ATOM 2262 N N . GLU A 1 303 ? 17.443 4.305 -11.369 1.00 93.00 303 GLU A N 1
ATOM 2263 C CA . GLU A 1 303 ? 17.093 5.382 -12.294 1.00 93.00 303 GLU A CA 1
ATOM 2264 C C . GLU A 1 303 ? 18.317 5.907 -13.057 1.00 93.00 303 GLU A C 1
ATOM 2266 O O . GLU A 1 303 ? 18.271 5.974 -14.288 1.00 93.00 303 GLU A O 1
ATOM 2271 N N . SER A 1 304 ? 19.435 6.161 -12.365 1.00 90.38 304 SER A N 1
ATOM 2272 C CA . SER A 1 304 ? 20.677 6.654 -12.982 1.00 90.38 304 SER A CA 1
ATOM 2273 C C . SER A 1 304 ? 21.266 5.702 -14.027 1.00 90.38 304 SER A C 1
ATOM 2275 O O . SER A 1 304 ? 21.812 6.156 -15.032 1.00 90.38 304 SER A O 1
ATOM 2277 N N . THR A 1 305 ? 21.084 4.384 -13.872 1.00 91.44 305 THR A N 1
ATOM 2278 C CA . THR A 1 305 ? 21.504 3.404 -14.897 1.00 91.44 305 THR A CA 1
ATOM 2279 C C . THR A 1 305 ? 20.614 3.392 -16.151 1.00 91.44 305 THR A C 1
ATOM 2281 O O . THR A 1 305 ? 20.932 2.731 -17.147 1.00 91.44 305 THR A O 1
ATOM 2284 N N . GLY A 1 306 ? 19.457 4.062 -16.112 1.00 90.81 306 GLY A N 1
ATOM 2285 C CA . GLY A 1 306 ? 18.463 4.081 -17.185 1.00 90.81 306 GLY A CA 1
ATOM 2286 C C . GLY A 1 306 ? 17.619 2.804 -17.304 1.00 90.81 306 GLY A C 1
ATOM 2287 O O . GLY A 1 306 ? 16.854 2.669 -18.265 1.00 90.81 306 GLY A O 1
ATOM 2288 N N . ILE A 1 307 ? 17.721 1.850 -16.366 1.00 93.75 307 ILE A N 1
ATOM 2289 C CA . ILE A 1 307 ? 16.908 0.620 -16.403 1.00 93.75 307 ILE A CA 1
ATOM 2290 C C . ILE A 1 307 ? 15.417 0.918 -16.244 1.00 93.75 307 ILE A C 1
ATOM 2292 O O . ILE A 1 307 ? 14.600 0.293 -16.921 1.00 93.75 307 ILE A O 1
ATOM 2296 N N . LEU A 1 308 ? 15.054 1.906 -15.422 1.00 92.50 308 LEU A N 1
ATOM 2297 C CA . LEU A 1 308 ? 13.656 2.277 -15.201 1.00 92.50 308 LEU A CA 1
ATOM 2298 C C . LEU A 1 308 ? 13.002 2.808 -16.483 1.00 92.50 308 LEU A C 1
ATOM 2300 O O . LEU A 1 308 ? 11.930 2.338 -16.852 1.00 92.50 308 LEU A O 1
ATOM 2304 N N . ALA A 1 309 ? 13.689 3.656 -17.252 1.00 91.31 309 ALA A N 1
ATOM 2305 C CA . ALA A 1 309 ? 13.205 4.116 -18.557 1.00 91.31 309 ALA A CA 1
ATOM 2306 C C . ALA A 1 309 ? 13.000 2.955 -19.560 1.00 91.31 309 ALA A C 1
ATOM 2308 O O . ALA A 1 309 ? 12.037 2.930 -20.337 1.00 91.31 309 ALA A O 1
ATOM 2309 N N . ARG A 1 310 ? 13.870 1.934 -19.527 1.00 92.12 310 ARG A N 1
ATOM 2310 C CA . ARG A 1 310 ? 13.708 0.714 -20.345 1.00 92.12 310 ARG A CA 1
ATOM 2311 C C . ARG A 1 310 ? 12.515 -0.128 -19.895 1.00 92.12 310 ARG A C 1
ATOM 2313 O O . ARG A 1 310 ? 11.790 -0.662 -20.731 1.00 92.12 310 ARG A O 1
ATOM 2320 N N . LEU A 1 311 ? 12.289 -0.239 -18.589 1.00 88.62 311 LEU A N 1
ATOM 2321 C CA . LEU A 1 311 ? 11.114 -0.924 -18.050 1.00 88.62 311 LEU A CA 1
ATOM 2322 C C . LEU A 1 311 ? 9.826 -0.174 -18.396 1.00 88.62 311 LEU A C 1
ATOM 2324 O O . LEU A 1 311 ? 8.836 -0.813 -18.748 1.00 88.62 311 LEU A O 1
ATOM 2328 N N . ALA A 1 312 ? 9.844 1.159 -18.365 1.00 88.25 312 ALA A N 1
ATOM 2329 C CA . ALA A 1 312 ? 8.708 1.993 -18.738 1.00 88.25 312 ALA A CA 1
ATOM 2330 C C . ALA A 1 312 ? 8.322 1.791 -20.205 1.00 88.25 312 ALA A C 1
ATOM 2332 O O . ALA A 1 312 ? 7.171 1.482 -20.513 1.00 88.25 312 ALA A O 1
ATOM 2333 N N . THR A 1 313 ? 9.297 1.873 -21.112 1.00 88.75 313 THR A N 1
ATOM 2334 C CA . THR A 1 313 ? 9.070 1.625 -22.545 1.00 88.75 313 THR A CA 1
ATOM 2335 C C . THR A 1 313 ? 8.571 0.203 -22.810 1.00 88.75 313 THR A C 1
ATOM 2337 O O . THR A 1 313 ? 7.610 0.030 -23.561 1.00 88.75 313 THR A O 1
ATOM 2340 N N . ALA A 1 314 ? 9.139 -0.810 -22.147 1.00 86.94 314 ALA A N 1
ATOM 2341 C CA . ALA A 1 314 ? 8.672 -2.192 -22.253 1.00 86.94 314 ALA A CA 1
ATOM 2342 C C . ALA A 1 314 ? 7.233 -2.377 -21.732 1.00 86.94 314 ALA A C 1
ATOM 2344 O O . ALA A 1 314 ? 6.433 -3.068 -22.365 1.00 86.94 314 ALA A O 1
ATOM 2345 N N . ALA A 1 315 ? 6.880 -1.746 -20.607 1.00 78.12 315 ALA A N 1
ATOM 2346 C CA . ALA A 1 315 ? 5.534 -1.801 -20.040 1.00 78.12 315 ALA A CA 1
ATOM 2347 C C . ALA A 1 315 ? 4.504 -1.143 -20.970 1.00 78.12 315 ALA A C 1
ATOM 2349 O O . ALA A 1 315 ? 3.486 -1.757 -21.294 1.00 78.12 315 ALA A O 1
ATOM 2350 N N . VAL A 1 316 ? 4.799 0.058 -21.477 1.00 82.38 316 VAL A N 1
ATOM 2351 C CA . VAL A 1 316 ? 3.927 0.776 -22.421 1.00 82.38 316 VAL A CA 1
ATOM 2352 C C . VAL A 1 316 ? 3.715 -0.032 -23.701 1.00 82.38 316 VAL A C 1
ATOM 2354 O O . VAL A 1 316 ? 2.587 -0.126 -24.184 1.00 82.38 316 VAL A O 1
ATOM 2357 N N . GLN A 1 317 ? 4.761 -0.672 -24.232 1.00 85.56 317 GLN A N 1
ATOM 2358 C CA . GLN A 1 317 ? 4.639 -1.547 -25.402 1.00 85.56 317 GLN A CA 1
ATOM 2359 C C . GLN A 1 317 ? 3.774 -2.781 -25.119 1.00 85.56 317 GLN A C 1
ATOM 2361 O O . GLN A 1 317 ? 2.941 -3.148 -25.950 1.00 85.56 317 GLN A O 1
ATOM 2366 N N . ALA A 1 318 ? 3.940 -3.406 -23.950 1.00 80.00 318 ALA A N 1
ATOM 2367 C CA . ALA A 1 318 ? 3.187 -4.596 -23.565 1.00 80.00 318 ALA A CA 1
ATOM 2368 C C . ALA A 1 318 ? 1.690 -4.306 -23.368 1.00 80.00 318 ALA A C 1
ATOM 2370 O O . ALA A 1 318 ? 0.847 -5.081 -23.823 1.00 80.00 318 ALA A O 1
ATOM 2371 N N . PHE A 1 319 ? 1.352 -3.193 -22.716 1.00 76.12 319 PHE A N 1
ATOM 2372 C CA . PHE A 1 319 ? -0.034 -2.838 -22.398 1.00 76.12 319 PHE A CA 1
ATOM 2373 C C . PHE A 1 319 ? -0.713 -1.956 -23.448 1.00 76.12 319 PHE A C 1
ATOM 2375 O O . PHE A 1 319 ? -1.926 -1.763 -23.384 1.00 76.12 319 PHE A O 1
ATOM 2382 N N . ARG A 1 320 ? 0.048 -1.416 -24.409 1.00 78.75 320 ARG A N 1
ATOM 2383 C CA . ARG A 1 320 ? -0.390 -0.384 -25.371 1.00 78.75 320 ARG A CA 1
ATOM 2384 C C . ARG A 1 320 ? -0.958 0.884 -24.719 1.00 78.75 320 ARG A C 1
ATOM 2386 O O . ARG A 1 320 ? -1.582 1.689 -25.402 1.00 78.75 320 ARG A O 1
ATOM 2393 N N . SER A 1 321 ? -0.756 1.059 -23.417 1.00 77.06 321 SER A N 1
ATOM 2394 C CA . SER A 1 321 ? -1.087 2.270 -22.678 1.00 77.06 321 SER A CA 1
ATOM 2395 C C . SER A 1 321 ? -0.258 2.324 -21.386 1.00 77.06 321 SER A C 1
ATOM 2397 O O . SER A 1 321 ? -0.030 1.283 -20.759 1.00 77.06 321 SER A O 1
ATOM 2399 N N . PRO A 1 322 ? 0.219 3.516 -20.991 1.00 79.56 322 PRO A N 1
ATOM 2400 C CA . PRO A 1 322 ? 0.964 3.712 -19.750 1.00 79.56 322 PRO A CA 1
ATOM 2401 C C . PRO A 1 322 ? 0.090 3.502 -18.507 1.00 79.56 322 PRO A C 1
ATOM 2403 O O . PRO A 1 322 ? 0.558 2.921 -17.528 1.00 79.56 322 PRO A O 1
ATOM 2406 N N . GLU A 1 323 ? -1.188 3.887 -18.559 1.00 83.19 323 GLU A N 1
ATOM 2407 C CA . GLU A 1 323 ? -2.125 3.848 -17.429 1.00 83.19 323 GLU A CA 1
ATOM 2408 C C . GLU A 1 323 ? -2.342 2.432 -16.884 1.00 83.19 323 GLU A C 1
ATOM 2410 O O . GLU A 1 323 ? -2.408 2.233 -15.670 1.00 83.19 323 GLU A O 1
ATOM 2415 N N . TYR A 1 324 ? -2.392 1.424 -17.761 1.00 80.12 324 TYR A N 1
ATOM 2416 C CA . TYR A 1 324 ? -2.579 0.024 -17.358 1.00 80.12 324 TYR A CA 1
ATOM 2417 C C . TYR A 1 324 ? -1.375 -0.582 -16.624 1.00 80.12 324 TYR A C 1
ATOM 2419 O O . TYR A 1 324 ? -1.496 -1.664 -16.044 1.00 80.12 324 TYR A O 1
ATOM 2427 N N . THR A 1 325 ? -0.241 0.120 -16.581 1.00 82.56 325 THR A N 1
ATOM 2428 C CA . THR A 1 325 ? 0.913 -0.278 -15.764 1.00 82.56 325 THR A CA 1
ATOM 2429 C C . THR A 1 325 ? 0.596 -0.168 -14.267 1.00 82.56 325 THR A C 1
ATOM 2431 O O . THR A 1 325 ? 1.047 -0.999 -13.481 1.00 82.56 325 THR A O 1
ATOM 2434 N N . MET A 1 326 ? -0.234 0.796 -13.857 1.00 87.12 326 MET A N 1
ATOM 2435 C CA . MET A 1 326 ? -0.499 1.065 -12.437 1.00 87.12 326 MET A CA 1
ATOM 2436 C C . MET A 1 326 ? -1.386 0.022 -11.749 1.00 87.12 326 MET A C 1
ATOM 2438 O O . MET A 1 326 ? -1.055 -0.379 -10.635 1.00 87.12 326 MET A O 1
ATOM 2442 N N . PRO A 1 327 ? -2.437 -0.526 -12.387 1.00 82.75 327 PRO A N 1
ATOM 2443 C CA . PRO A 1 327 ? -3.129 -1.698 -11.857 1.00 82.75 327 PRO A CA 1
ATOM 2444 C C . PRO A 1 327 ? -2.209 -2.907 -11.630 1.00 82.75 327 PRO A C 1
ATOM 2446 O O . PRO A 1 327 ? -2.390 -3.628 -10.652 1.00 82.75 327 PRO A O 1
ATOM 2449 N N . LEU A 1 328 ? -1.201 -3.131 -12.489 1.00 79.50 328 LEU A N 1
ATOM 2450 C CA . LEU A 1 328 ? -0.203 -4.181 -12.252 1.00 79.50 328 LEU A CA 1
ATOM 2451 C C . LEU A 1 328 ? 0.630 -3.871 -11.003 1.00 79.50 328 LEU A C 1
ATOM 2453 O O . LEU A 1 328 ? 0.833 -4.763 -10.185 1.00 79.50 328 LEU A O 1
ATOM 2457 N N . PHE A 1 329 ? 1.081 -2.626 -10.841 1.00 82.38 329 PHE A N 1
ATOM 2458 C CA . PHE A 1 329 ? 1.813 -2.202 -9.646 1.00 82.38 329 PHE A CA 1
ATOM 2459 C C . PHE A 1 329 ? 0.962 -2.364 -8.384 1.00 82.38 329 PHE A C 1
ATOM 2461 O O . PHE A 1 329 ? 1.473 -2.847 -7.383 1.00 82.38 329 PHE A O 1
ATOM 2468 N N . GLY A 1 330 ? -0.339 -2.068 -8.447 1.00 82.38 330 GLY A N 1
ATOM 2469 C CA . GLY A 1 330 ? -1.275 -2.326 -7.350 1.00 82.38 330 GLY A CA 1
ATOM 2470 C C . GLY A 1 330 ? -1.388 -3.807 -6.981 1.00 82.38 330 GLY A C 1
ATOM 2471 O O . GLY A 1 330 ? -1.338 -4.159 -5.809 1.00 82.38 330 GLY A O 1
ATOM 2472 N N . ILE A 1 331 ? -1.445 -4.707 -7.968 1.00 77.38 331 ILE A N 1
ATOM 2473 C CA . ILE A 1 331 ? -1.428 -6.157 -7.704 1.00 77.38 331 ILE A CA 1
ATOM 2474 C C . ILE A 1 331 ? -0.102 -6.580 -7.056 1.00 77.38 331 ILE A C 1
ATOM 2476 O O . ILE A 1 331 ? -0.098 -7.367 -6.112 1.00 77.38 331 ILE A O 1
ATOM 2480 N N . VAL A 1 332 ? 1.026 -6.060 -7.551 1.00 75.94 332 VAL A N 1
ATOM 2481 C CA . VAL A 1 332 ? 2.358 -6.351 -6.993 1.00 75.94 332 VAL A CA 1
ATOM 2482 C C . VAL A 1 332 ? 2.507 -5.775 -5.579 1.00 75.94 332 VAL A C 1
ATOM 2484 O O . VAL A 1 332 ? 3.147 -6.411 -4.746 1.00 75.94 332 VAL A O 1
ATOM 2487 N N . SER A 1 333 ? 1.854 -4.649 -5.281 1.00 82.69 333 SER A N 1
ATOM 2488 C CA . SER A 1 333 ? 1.806 -4.004 -3.959 1.00 82.69 333 SER A CA 1
ATOM 2489 C C . SER A 1 333 ? 1.184 -4.886 -2.870 1.00 82.69 333 SER A C 1
ATOM 2491 O O . SER A 1 333 ? 1.441 -4.711 -1.683 1.00 82.69 333 SER A O 1
ATOM 2493 N N . ALA A 1 334 ? 0.432 -5.918 -3.252 1.00 74.06 334 ALA A N 1
ATOM 2494 C CA . ALA A 1 334 ? -0.033 -6.908 -2.293 1.00 74.06 334 ALA A CA 1
ATOM 2495 C C . ALA A 1 334 ? 1.104 -7.786 -1.721 1.00 74.06 334 ALA A C 1
ATOM 2497 O O . ALA A 1 334 ? 0.957 -8.353 -0.640 1.00 74.06 334 ALA A O 1
ATOM 2498 N N . LEU A 1 335 ? 2.222 -7.914 -2.445 1.00 62.94 335 LEU A N 1
ATOM 2499 C CA . LEU A 1 335 ? 3.396 -8.720 -2.075 1.00 62.94 335 LEU A CA 1
ATOM 2500 C C . LEU A 1 335 ? 4.612 -7.871 -1.687 1.00 62.94 335 LEU A C 1
ATOM 2502 O O . LEU A 1 335 ? 5.454 -8.310 -0.907 1.00 62.94 335 LEU A O 1
ATOM 2506 N N . VAL A 1 336 ? 4.732 -6.695 -2.294 1.00 72.12 336 VAL A N 1
ATOM 2507 C CA . VAL A 1 336 ? 5.883 -5.792 -2.229 1.00 72.12 336 VAL A CA 1
ATOM 2508 C C . VAL A 1 336 ? 5.410 -4.489 -1.600 1.00 72.12 336 VAL A C 1
ATOM 2510 O O . VAL A 1 336 ? 4.342 -4.001 -1.940 1.00 72.12 336 VAL A O 1
ATOM 2513 N N . ASP A 1 337 ? 6.208 -3.905 -0.712 1.00 80.62 337 ASP A N 1
ATOM 2514 C CA . ASP A 1 337 ? 5.876 -2.635 -0.062 1.00 80.62 337 ASP A CA 1
ATOM 2515 C C . ASP A 1 337 ? 5.584 -1.511 -1.086 1.00 80.62 337 ASP A C 1
ATOM 2517 O O . ASP A 1 337 ? 6.226 -1.403 -2.139 1.00 80.62 337 ASP A O 1
ATOM 2521 N N . ASN A 1 338 ? 4.618 -0.653 -0.761 1.00 87.31 338 ASN A N 1
ATOM 2522 C CA . ASN A 1 338 ? 4.066 0.375 -1.644 1.00 87.31 338 ASN A CA 1
ATOM 2523 C C . ASN A 1 338 ? 5.099 1.463 -1.983 1.00 87.31 338 ASN A C 1
ATOM 2525 O O . ASN A 1 338 ? 5.084 2.025 -3.083 1.00 87.31 338 ASN A O 1
ATOM 2529 N N . VAL A 1 339 ? 6.009 1.763 -1.049 1.00 88.94 339 VAL A N 1
ATOM 2530 C CA . VAL A 1 339 ? 7.023 2.823 -1.190 1.00 88.94 339 VAL A CA 1
ATOM 2531 C C . VAL A 1 339 ? 8.005 2.550 -2.339 1.00 88.94 339 VAL A C 1
ATOM 2533 O O . VAL A 1 339 ? 8.080 3.383 -3.247 1.00 88.94 339 VAL A O 1
ATOM 2536 N N . PRO A 1 340 ? 8.718 1.403 -2.388 1.00 88.88 340 PRO A N 1
ATOM 2537 C CA . PRO A 1 340 ? 9.587 1.076 -3.520 1.00 88.88 340 PRO A CA 1
ATOM 2538 C C . PRO A 1 340 ? 8.858 1.057 -4.866 1.00 88.88 340 PRO A C 1
ATOM 2540 O O . PRO A 1 340 ? 9.421 1.495 -5.869 1.00 88.88 340 PRO A O 1
ATOM 2543 N N . LEU A 1 341 ? 7.611 0.577 -4.908 1.00 90.69 341 LEU A N 1
ATOM 2544 C CA . LEU A 1 341 ? 6.822 0.539 -6.143 1.00 90.69 341 LEU A CA 1
ATOM 2545 C C . LEU A 1 341 ? 6.468 1.939 -6.640 1.00 90.69 341 LEU A C 1
ATOM 2547 O O . LEU A 1 341 ? 6.620 2.222 -7.827 1.00 90.69 341 LEU A O 1
ATOM 2551 N N . THR A 1 342 ? 6.049 2.823 -5.736 1.00 93.75 342 THR A N 1
ATOM 2552 C CA . THR A 1 342 ? 5.764 4.227 -6.059 1.00 93.75 342 THR A CA 1
ATOM 2553 C C . THR A 1 342 ? 7.021 4.947 -6.534 1.00 93.75 342 THR A C 1
ATOM 2555 O O . THR A 1 342 ? 6.991 5.598 -7.574 1.00 93.75 342 THR A O 1
ATOM 2558 N N . ALA A 1 343 ? 8.148 4.762 -5.842 1.00 92.50 343 ALA A N 1
ATOM 2559 C CA . ALA A 1 343 ? 9.434 5.323 -6.255 1.00 92.50 343 ALA A CA 1
ATOM 2560 C C . ALA A 1 343 ? 9.852 4.833 -7.648 1.00 92.50 343 ALA A C 1
ATOM 2562 O O . ALA A 1 343 ? 10.274 5.616 -8.495 1.00 92.50 343 ALA A O 1
ATOM 2563 N N . THR A 1 344 ? 9.679 3.535 -7.908 1.00 92.38 344 THR A N 1
ATOM 2564 C CA . THR A 1 344 ? 9.968 2.933 -9.215 1.00 92.38 344 THR A CA 1
ATOM 2565 C C . THR A 1 344 ? 9.084 3.545 -10.302 1.00 92.38 344 THR A C 1
ATOM 2567 O O . THR A 1 344 ? 9.583 3.875 -11.372 1.00 92.38 344 THR A O 1
ATOM 2570 N N . ALA A 1 345 ? 7.789 3.745 -10.036 1.00 93.44 345 ALA A N 1
ATOM 2571 C CA . ALA A 1 345 ? 6.880 4.402 -10.974 1.00 93.44 345 ALA A CA 1
ATOM 2572 C C . ALA A 1 345 ? 7.294 5.857 -11.260 1.00 93.44 345 ALA A C 1
ATOM 2574 O O . ALA A 1 345 ? 7.268 6.271 -12.418 1.00 93.44 345 ALA A O 1
ATOM 2575 N N . MET A 1 346 ? 7.722 6.607 -10.237 1.00 93.69 346 MET A N 1
ATOM 2576 C CA . MET A 1 346 ? 8.232 7.975 -10.393 1.00 93.69 346 MET A CA 1
ATOM 2577 C C . MET A 1 346 ? 9.488 8.021 -11.277 1.00 93.69 346 MET A C 1
ATOM 2579 O O . MET A 1 346 ? 9.553 8.867 -12.158 1.00 93.69 346 MET A O 1
ATOM 2583 N N . GLY A 1 347 ? 10.431 7.086 -11.112 1.00 91.25 347 GLY A N 1
ATOM 2584 C CA . GLY A 1 347 ? 11.632 7.000 -11.961 1.00 91.25 347 GLY A CA 1
ATOM 2585 C C . GLY A 1 347 ? 11.402 6.365 -13.344 1.00 91.25 347 GLY A C 1
ATOM 2586 O O . GLY A 1 347 ? 12.277 6.390 -14.207 1.00 91.25 347 GLY A O 1
ATOM 2587 N N . MET A 1 348 ? 10.236 5.754 -13.581 1.00 93.12 348 MET A N 1
ATOM 2588 C CA . MET A 1 348 ? 9.862 5.170 -14.876 1.00 93.12 348 MET A CA 1
ATOM 2589 C C . MET A 1 348 ? 9.230 6.190 -15.829 1.00 93.12 348 MET A C 1
ATOM 2591 O O . MET A 1 348 ? 9.399 6.071 -17.044 1.00 93.12 348 MET A O 1
ATOM 2595 N N . PHE A 1 349 ? 8.464 7.150 -15.309 1.00 93.31 349 PHE A N 1
ATOM 2596 C CA . PHE A 1 349 ? 7.624 8.032 -16.118 1.00 93.31 349 PHE A CA 1
ATOM 2597 C C . PHE A 1 349 ? 7.949 9.507 -15.866 1.00 93.31 349 PHE A C 1
ATOM 2599 O O . PHE A 1 349 ? 7.933 9.977 -14.736 1.00 93.31 349 PHE A O 1
ATOM 2606 N N . ASP A 1 350 ? 8.204 10.247 -16.943 1.00 90.88 350 ASP A N 1
ATOM 2607 C CA . ASP A 1 350 ? 8.624 11.648 -16.879 1.00 90.88 350 ASP A CA 1
ATOM 2608 C C . ASP A 1 350 ? 7.423 12.612 -16.776 1.00 90.88 350 ASP A C 1
ATOM 2610 O O . ASP A 1 350 ? 6.424 12.451 -17.487 1.00 90.88 350 ASP A O 1
ATOM 2614 N N . LEU A 1 351 ? 7.535 13.642 -15.930 1.00 91.81 351 LEU A N 1
ATOM 2615 C CA . LEU A 1 351 ? 6.505 14.671 -15.722 1.00 91.81 351 LEU A CA 1
ATOM 2616 C C . LEU A 1 351 ? 6.234 15.543 -16.958 1.00 91.81 351 LEU A C 1
ATOM 2618 O O . LEU A 1 351 ? 5.139 16.085 -17.102 1.00 91.81 351 LEU A O 1
ATOM 2622 N N . THR A 1 352 ? 7.202 15.683 -17.863 1.00 92.25 352 THR A N 1
ATOM 2623 C CA . THR A 1 352 ? 7.036 16.428 -19.121 1.00 92.25 352 THR A CA 1
ATOM 2624 C C . THR A 1 352 ? 6.111 15.705 -20.098 1.00 92.25 352 THR A C 1
ATOM 2626 O O . THR A 1 352 ? 5.381 16.352 -20.848 1.00 92.25 352 THR A O 1
ATOM 2629 N N . LEU A 1 353 ? 6.109 14.368 -20.069 1.00 91.06 353 LEU A N 1
ATOM 2630 C CA . LEU A 1 353 ? 5.234 13.522 -20.885 1.00 91.06 353 LEU A CA 1
ATOM 2631 C C . LEU A 1 353 ? 3.901 13.242 -20.184 1.00 91.06 353 LEU A C 1
ATOM 2633 O O . LEU A 1 353 ? 2.858 13.185 -20.835 1.00 91.06 353 LEU A O 1
ATOM 2637 N N . TYR A 1 354 ? 3.939 13.079 -18.863 1.00 93.31 354 TYR A N 1
ATOM 2638 C CA . TYR A 1 354 ? 2.782 12.813 -18.018 1.00 93.31 354 TYR A CA 1
ATOM 2639 C C . TYR A 1 354 ? 2.644 13.946 -16.998 1.00 93.31 354 TYR A C 1
ATOM 2641 O O . TYR A 1 354 ? 3.188 13.836 -15.897 1.00 93.31 354 TYR A O 1
ATOM 2649 N N . PRO A 1 355 ? 1.934 15.036 -17.340 1.00 95.81 355 PRO A N 1
ATOM 2650 C CA . PRO A 1 355 ? 1.831 16.196 -16.462 1.00 95.81 355 PRO A CA 1
ATOM 2651 C C . PRO A 1 355 ? 1.120 15.859 -15.147 1.00 95.81 355 PRO A C 1
ATOM 2653 O O . PRO A 1 355 ? 0.450 14.829 -15.020 1.00 95.81 355 PRO A O 1
ATOM 2656 N N . THR A 1 356 ? 1.241 16.757 -14.170 1.00 96.44 356 THR A N 1
ATOM 2657 C CA . THR A 1 356 ? 0.559 16.661 -12.874 1.00 96.44 356 THR A CA 1
ATOM 2658 C C . THR A 1 356 ? -0.922 16.310 -13.041 1.00 96.44 356 THR A C 1
ATOM 2660 O O . THR A 1 356 ? -1.611 16.854 -13.904 1.00 96.44 356 THR A O 1
ATOM 2663 N N . ASP A 1 357 ? -1.416 15.387 -12.213 1.00 96.12 357 ASP A N 1
ATOM 2664 C CA . ASP A 1 357 ? -2.791 14.860 -12.244 1.00 96.12 357 ASP A CA 1
ATOM 2665 C C . ASP A 1 357 ? -3.188 14.115 -13.533 1.00 96.12 357 ASP A C 1
ATOM 2667 O O . ASP A 1 357 ? -4.386 13.893 -13.783 1.00 96.12 357 ASP A O 1
ATOM 2671 N N . ALA A 1 358 ? -2.212 13.688 -14.343 1.00 95.06 358 ALA A N 1
ATOM 2672 C CA . ALA A 1 358 ? -2.453 12.717 -15.403 1.00 95.06 358 ALA A CA 1
ATOM 2673 C C . ALA A 1 358 ? -3.082 11.432 -14.824 1.00 95.06 358 ALA A C 1
ATOM 2675 O O . ALA A 1 358 ? -2.765 11.035 -13.696 1.00 95.06 358 ALA A O 1
ATOM 2676 N N . PRO A 1 359 ? -3.944 10.730 -15.590 1.00 93.81 359 PRO A N 1
ATOM 2677 C CA . PRO A 1 359 ? -4.587 9.496 -15.134 1.00 93.81 359 PRO A CA 1
ATOM 2678 C C . PRO A 1 359 ? -3.602 8.457 -14.594 1.00 93.81 359 PRO A C 1
ATOM 2680 O O . PRO A 1 359 ? -3.918 7.771 -13.628 1.00 93.81 359 PRO A O 1
ATOM 2683 N N . LEU A 1 360 ? -2.397 8.392 -15.169 1.00 93.94 360 LEU A N 1
ATOM 2684 C CA . LEU A 1 360 ? -1.295 7.557 -14.701 1.00 93.94 360 LEU A CA 1
ATOM 2685 C C . LEU A 1 360 ? -0.998 7.761 -13.208 1.00 93.94 360 LEU A C 1
ATOM 2687 O O . LEU A 1 360 ? -0.993 6.798 -12.450 1.00 93.94 360 LEU A O 1
ATOM 2691 N N . TRP A 1 361 ? -0.787 9.003 -12.773 1.00 96.25 361 TRP A N 1
ATOM 2692 C CA . TRP A 1 361 ? -0.386 9.319 -11.401 1.00 96.25 361 TRP A CA 1
ATOM 2693 C C . TRP A 1 361 ? -1.511 9.104 -10.394 1.00 96.25 361 TRP A C 1
ATOM 2695 O O . TRP A 1 361 ? -1.285 8.607 -9.294 1.00 96.25 361 TRP A O 1
ATOM 2705 N N . LEU A 1 362 ? -2.745 9.406 -10.794 1.00 95.81 362 LEU A N 1
ATOM 2706 C CA . LEU A 1 362 ? -3.928 9.175 -9.965 1.00 95.81 362 LEU A CA 1
ATOM 2707 C C . LEU A 1 362 ? -4.224 7.676 -9.818 1.00 95.81 362 LEU A C 1
ATOM 2709 O O . LEU A 1 362 ? -4.606 7.220 -8.741 1.00 95.81 362 LEU A O 1
ATOM 2713 N N . LEU A 1 363 ? -3.997 6.894 -10.879 1.00 93.69 363 LEU A N 1
ATOM 2714 C CA . LEU A 1 363 ? -4.043 5.436 -10.814 1.00 93.69 363 LEU A CA 1
ATOM 2715 C C . LEU A 1 363 ? -2.894 4.871 -9.983 1.00 93.69 363 LEU A C 1
ATOM 2717 O O . LEU A 1 363 ? -3.118 3.880 -9.300 1.00 93.69 363 LEU A O 1
ATOM 2721 N N . ALA A 1 364 ? -1.703 5.475 -10.009 1.00 94.00 364 ALA A N 1
ATOM 2722 C CA . ALA A 1 364 ? -0.596 5.081 -9.140 1.00 94.00 364 ALA A CA 1
ATOM 2723 C C . ALA A 1 364 ? -0.978 5.271 -7.665 1.00 94.00 364 ALA A C 1
ATOM 2725 O O . ALA A 1 364 ? -0.941 4.306 -6.905 1.00 94.00 364 ALA A O 1
ATOM 2726 N N . ALA A 1 365 ? -1.450 6.469 -7.298 1.00 95.06 365 ALA A N 1
ATOM 2727 C CA . ALA A 1 365 ? -1.919 6.785 -5.948 1.00 95.06 365 ALA A CA 1
ATOM 2728 C C . ALA A 1 365 ? -3.000 5.800 -5.467 1.00 95.06 365 ALA A C 1
ATOM 2730 O O . ALA A 1 365 ? -2.898 5.238 -4.379 1.00 95.06 365 ALA A O 1
ATOM 2731 N N . PHE A 1 366 ? -4.007 5.529 -6.302 1.00 95.19 366 PHE A N 1
ATOM 2732 C CA . PHE A 1 366 ? -5.095 4.624 -5.940 1.00 95.19 366 PHE A CA 1
ATOM 2733 C C . PHE A 1 366 ? -4.673 3.147 -5.916 1.00 95.19 366 PHE A C 1
ATOM 2735 O O . PHE A 1 366 ? -4.890 2.457 -4.921 1.00 95.19 366 PHE A O 1
ATOM 2742 N N . CYS A 1 367 ? -4.086 2.636 -7.002 1.00 91.19 367 CYS A N 1
ATOM 2743 C CA . CYS A 1 367 ? -3.805 1.208 -7.159 1.00 91.19 367 CYS A CA 1
ATOM 2744 C C . CYS A 1 367 ? -2.678 0.753 -6.233 1.00 91.19 367 CYS A C 1
ATOM 2746 O O . CYS A 1 367 ? -2.807 -0.303 -5.623 1.00 91.19 367 CYS A O 1
ATOM 2748 N N . VAL A 1 368 ? -1.595 1.528 -6.115 1.00 90.44 368 VAL A N 1
ATOM 2749 C CA . VAL A 1 368 ? -0.471 1.181 -5.232 1.00 90.44 368 VAL A CA 1
ATOM 2750 C C . VAL A 1 368 ? -0.843 1.422 -3.771 1.00 90.44 368 VAL A C 1
ATOM 2752 O O . VAL A 1 368 ? -0.561 0.572 -2.937 1.00 90.44 368 VAL A O 1
ATOM 2755 N N . GLY A 1 369 ? -1.560 2.507 -3.457 1.00 87.94 369 GLY A N 1
ATOM 2756 C CA . GLY A 1 369 ? -2.006 2.788 -2.087 1.00 87.94 369 GLY A CA 1
ATOM 2757 C C . GLY A 1 369 ? -2.991 1.747 -1.537 1.00 87.94 369 GLY A C 1
ATOM 2758 O O . GLY A 1 369 ? -2.924 1.379 -0.366 1.00 87.94 369 GLY A O 1
ATOM 2759 N N . THR A 1 370 ? -3.882 1.209 -2.380 1.00 88.69 370 THR A N 1
ATOM 2760 C CA . THR A 1 370 ? -4.894 0.219 -1.955 1.00 88.69 370 THR A CA 1
ATOM 2761 C C . THR A 1 370 ? -4.513 -1.241 -2.220 1.00 88.69 370 THR A C 1
ATOM 2763 O O . THR A 1 370 ? -5.124 -2.139 -1.629 1.00 88.69 370 THR A O 1
ATOM 2766 N N . GLY A 1 371 ? -3.490 -1.488 -3.044 1.00 80.38 371 GLY A N 1
ATOM 2767 C CA . GLY A 1 371 ? -3.057 -2.808 -3.519 1.00 80.38 371 GLY A CA 1
ATOM 2768 C C . GLY A 1 371 ? -2.726 -3.809 -2.413 1.00 80.38 371 GLY A C 1
ATOM 2769 O O . GLY A 1 371 ? -3.161 -4.962 -2.471 1.00 80.38 371 GLY A O 1
ATOM 2770 N N . GLY A 1 372 ? -2.097 -3.338 -1.331 1.00 71.88 372 GLY A N 1
ATOM 2771 C CA . GLY A 1 372 ? -1.835 -4.101 -0.102 1.00 71.88 372 GLY A CA 1
ATOM 2772 C C . GLY A 1 372 ? -3.068 -4.792 0.501 1.00 71.88 372 GLY A C 1
ATOM 2773 O O . GLY A 1 372 ? -2.951 -5.786 1.216 1.00 71.88 372 GLY A O 1
ATOM 2774 N N . SER A 1 373 ? -4.273 -4.320 0.170 1.00 77.88 373 SER A N 1
ATOM 2775 C CA . SER A 1 373 ? -5.537 -4.880 0.660 1.00 77.88 373 SER A CA 1
ATOM 2776 C C . SER A 1 373 ? -6.029 -6.099 -0.138 1.00 77.88 373 SER A C 1
ATOM 2778 O O . SER A 1 373 ? -6.929 -6.803 0.319 1.00 77.88 373 SER A O 1
ATOM 2780 N N . MET A 1 374 ? -5.463 -6.377 -1.322 1.00 67.25 374 MET A N 1
ATOM 2781 C CA . MET A 1 374 ? -5.962 -7.414 -2.243 1.00 67.25 374 MET A CA 1
ATOM 2782 C C . MET A 1 374 ? -5.715 -8.843 -1.743 1.00 67.25 374 MET A C 1
ATOM 2784 O O . MET A 1 374 ? -6.582 -9.707 -1.876 1.00 67.25 374 MET A O 1
ATOM 2788 N N . LEU A 1 375 ? -4.542 -9.105 -1.160 1.00 57.34 375 LEU A N 1
ATOM 2789 C CA . LEU A 1 375 ? -4.163 -10.442 -0.689 1.00 57.34 375 LEU A CA 1
ATOM 2790 C C . LEU A 1 375 ? -4.736 -10.801 0.684 1.00 57.34 375 LEU A C 1
ATOM 2792 O O . LEU A 1 375 ? -4.594 -11.943 1.115 1.00 57.34 375 LEU A O 1
ATOM 2796 N N . ILE A 1 376 ? -5.449 -9.883 1.343 1.00 57.16 376 ILE A N 1
ATOM 2797 C CA . ILE A 1 376 ? -6.061 -10.152 2.649 1.00 57.16 376 ILE A CA 1
ATOM 2798 C C . ILE A 1 376 ? -7.004 -11.359 2.578 1.00 57.16 376 ILE A C 1
ATOM 2800 O O . ILE A 1 376 ? -7.093 -12.090 3.546 1.00 57.16 376 ILE A O 1
ATOM 2804 N N . ILE A 1 377 ? -7.671 -11.645 1.457 1.00 53.97 377 ILE A N 1
ATOM 2805 C CA . ILE A 1 377 ? -8.619 -12.771 1.412 1.00 53.97 377 ILE A CA 1
ATOM 2806 C C . ILE A 1 377 ? -7.891 -14.106 1.192 1.00 53.97 377 ILE A C 1
ATOM 2808 O O . ILE A 1 377 ? -7.944 -14.981 2.049 1.00 53.97 377 ILE A O 1
ATOM 2812 N N . GLY A 1 378 ? -7.177 -14.267 0.073 1.00 56.69 378 GLY A N 1
ATOM 2813 C CA . GLY A 1 378 ? -6.505 -15.532 -0.254 1.00 56.69 378 GLY A CA 1
ATOM 2814 C C . GLY A 1 378 ? -5.342 -15.858 0.685 1.00 56.69 378 GLY A C 1
ATOM 2815 O O . GLY A 1 378 ? -5.223 -16.987 1.157 1.00 56.69 378 GLY A O 1
ATOM 2816 N N . SER A 1 379 ? -4.516 -14.864 1.019 1.00 56.44 379 SER A N 1
ATOM 2817 C CA . SER A 1 379 ? -3.355 -15.070 1.887 1.00 56.44 379 SER A CA 1
ATOM 2818 C C . SER A 1 379 ? -3.745 -15.182 3.354 1.00 56.44 379 SER A C 1
ATOM 2820 O O . SER A 1 379 ? -3.131 -15.978 4.058 1.00 56.44 379 SER A O 1
ATOM 2822 N N . ALA A 1 380 ? -4.772 -14.464 3.837 1.00 56.44 380 ALA A N 1
ATOM 2823 C CA . ALA A 1 380 ? -5.215 -14.676 5.217 1.00 56.44 380 ALA A CA 1
ATOM 2824 C C . ALA A 1 380 ? -5.913 -16.023 5.390 1.00 56.44 380 ALA A C 1
ATOM 2826 O O . ALA A 1 380 ? -5.705 -16.636 6.427 1.00 56.44 380 ALA A O 1
ATOM 2827 N N . VAL A 1 381 ? -6.674 -16.515 4.401 1.00 65.06 381 VAL A N 1
ATOM 2828 C CA . VAL A 1 381 ? -7.251 -17.871 4.461 1.00 65.06 381 VAL A CA 1
ATOM 2829 C C . VAL A 1 381 ? -6.150 -18.931 4.388 1.00 65.06 381 VAL A C 1
ATOM 2831 O O . VAL A 1 381 ? -6.179 -19.869 5.178 1.00 65.06 381 VAL A O 1
ATOM 2834 N N . LEU A 1 382 ? -5.138 -18.765 3.529 1.00 72.62 382 LEU A N 1
ATOM 2835 C CA . LEU A 1 382 ? -3.995 -19.681 3.471 1.00 72.62 382 LEU A CA 1
ATOM 2836 C C . LEU A 1 382 ? -3.234 -19.715 4.805 1.00 72.62 382 LEU A C 1
ATOM 2838 O O . LEU A 1 382 ? -3.018 -20.791 5.360 1.00 72.62 382 LEU A O 1
ATOM 2842 N N . VAL A 1 383 ? -2.876 -18.546 5.347 1.00 62.69 383 VAL A N 1
ATOM 2843 C CA . VAL A 1 383 ? -2.181 -18.429 6.640 1.00 62.69 383 VAL A CA 1
ATOM 2844 C C . VAL A 1 383 ? -3.042 -18.977 7.775 1.00 62.69 383 VAL A C 1
ATOM 2846 O O . VAL A 1 383 ? -2.538 -19.736 8.593 1.00 62.69 383 VAL A O 1
ATOM 2849 N N . TRP A 1 384 ? -4.333 -18.643 7.812 1.00 80.06 384 TRP A N 1
ATOM 2850 C CA . TRP A 1 384 ? -5.275 -19.178 8.794 1.00 80.06 384 TRP A CA 1
ATOM 2851 C C . TRP A 1 384 ? -5.357 -20.705 8.713 1.00 80.06 384 TRP A C 1
ATOM 2853 O O . TRP A 1 384 ? -5.219 -21.362 9.740 1.00 80.06 384 TRP A O 1
ATOM 2863 N N . SER A 1 385 ? -5.486 -21.270 7.509 1.00 69.44 385 SER A N 1
ATOM 2864 C CA . SER A 1 385 ? -5.597 -22.720 7.331 1.00 69.44 385 SER A CA 1
ATOM 2865 C C . SER A 1 385 ? -4.358 -23.470 7.828 1.00 69.44 385 SER A C 1
ATOM 2867 O O . SER A 1 385 ? -4.479 -24.587 8.320 1.00 69.44 385 SER A O 1
ATOM 2869 N N . ALA A 1 386 ? -3.182 -22.834 7.751 1.00 63.28 386 ALA A N 1
ATOM 2870 C CA . ALA A 1 386 ? -1.898 -23.388 8.173 1.00 63.28 386 ALA A CA 1
ATOM 2871 C C . ALA A 1 386 ? -1.643 -23.307 9.691 1.00 63.28 386 ALA A C 1
ATOM 2873 O O . ALA A 1 386 ? -0.716 -23.948 10.195 1.00 63.28 386 ALA A O 1
ATOM 2874 N N . ILE A 1 387 ? -2.421 -22.510 10.432 1.00 61.50 387 ILE A N 1
ATOM 2875 C CA . ILE A 1 387 ? -2.309 -22.399 11.890 1.00 61.50 387 ILE A CA 1
ATOM 2876 C C . ILE A 1 387 ? -3.131 -23.525 12.506 1.00 61.50 387 ILE A C 1
ATOM 2878 O O . ILE A 1 387 ? -4.343 -23.524 12.377 1.00 61.50 387 ILE A O 1
ATOM 2882 N N . GLU A 1 388 ? -2.475 -24.462 13.193 1.00 73.50 388 GLU A N 1
ATOM 2883 C CA . GLU A 1 388 ? -3.138 -25.581 13.891 1.00 73.50 388 GLU A CA 1
ATOM 2884 C C . GLU A 1 388 ? -4.142 -26.374 13.015 1.00 73.50 388 GLU A C 1
ATOM 2886 O O . GLU A 1 388 ? -5.272 -26.600 13.450 1.00 73.50 388 GLU A O 1
ATOM 2891 N N . PRO A 1 389 ? -3.773 -26.816 11.790 1.00 76.56 389 PRO A N 1
ATOM 2892 C CA . PRO A 1 389 ? -4.644 -27.694 11.017 1.00 76.56 389 PRO A CA 1
ATOM 2893 C C . PRO A 1 389 ? -4.830 -29.025 11.749 1.00 76.56 389 PRO A C 1
ATOM 2895 O O . PRO A 1 389 ? -3.914 -29.498 12.431 1.00 76.56 389 PRO A O 1
ATOM 2898 N N . TYR A 1 390 ? -6.001 -29.634 11.568 1.00 76.31 390 TYR A N 1
ATOM 2899 C CA . TYR A 1 390 ? -6.367 -30.900 12.202 1.00 76.31 390 TYR A CA 1
ATOM 2900 C C . TYR A 1 390 ? -5.351 -32.008 11.893 1.00 76.31 390 TYR A C 1
ATOM 2902 O O . TYR A 1 390 ? -4.893 -32.702 12.799 1.00 76.31 390 TYR A O 1
ATOM 2910 N N . ASP A 1 391 ? -4.938 -32.105 10.627 1.00 79.94 391 ASP A N 1
ATOM 2911 C CA . ASP A 1 391 ? -3.828 -32.940 10.182 1.00 79.94 391 ASP A CA 1
ATOM 2912 C C . ASP A 1 391 ? -2.972 -32.152 9.178 1.00 79.94 391 ASP A C 1
ATOM 2914 O O . ASP A 1 391 ? -3.464 -31.643 8.172 1.00 79.94 391 ASP A O 1
ATOM 2918 N N . ARG A 1 392 ? -1.670 -32.025 9.458 1.00 76.69 392 ARG A N 1
ATOM 2919 C CA . ARG A 1 392 ? -0.736 -31.241 8.628 1.00 76.69 392 ARG A CA 1
ATOM 2920 C C . ARG A 1 392 ? -0.434 -31.890 7.279 1.00 76.69 392 ARG A C 1
ATOM 2922 O O . ARG A 1 392 ? -0.153 -31.170 6.323 1.00 76.69 392 ARG A O 1
ATOM 2929 N N . PHE A 1 393 ? -0.427 -33.217 7.215 1.00 77.31 393 PHE A N 1
ATOM 2930 C CA . PHE A 1 393 ? -0.175 -33.958 5.985 1.00 77.31 393 PHE A CA 1
ATOM 2931 C C . PHE A 1 393 ? -1.387 -33.862 5.057 1.00 77.31 393 PHE A C 1
ATOM 2933 O O . PHE A 1 393 ? -1.228 -33.503 3.891 1.00 77.31 393 PHE A O 1
ATOM 2940 N N . VAL A 1 394 ? -2.594 -34.054 5.599 1.00 79.25 394 VAL A N 1
ATOM 2941 C CA . VAL A 1 394 ? -3.852 -33.857 4.859 1.00 79.25 394 VAL A CA 1
ATOM 2942 C C . VAL A 1 394 ? -3.999 -32.401 4.418 1.00 79.25 394 VAL A C 1
ATOM 2944 O O . VAL A 1 394 ? -4.247 -32.145 3.245 1.00 79.25 394 VAL A O 1
ATOM 2947 N N . TRP A 1 395 ? -3.736 -31.435 5.306 1.00 85.00 395 TRP A N 1
ATOM 2948 C CA . TRP A 1 395 ? -3.726 -30.010 4.956 1.00 85.00 395 TRP A CA 1
ATOM 2949 C C . TRP A 1 395 ? -2.820 -29.716 3.755 1.00 85.00 395 TRP A C 1
ATOM 2951 O O . TRP A 1 395 ? -3.223 -29.001 2.840 1.00 85.00 395 TRP A O 1
ATOM 2961 N N . PHE A 1 396 ? -1.607 -30.279 3.731 1.00 79.62 396 PHE A N 1
ATOM 2962 C CA . PHE A 1 396 ? -0.689 -30.073 2.615 1.00 79.62 396 PHE A CA 1
ATOM 2963 C C . PHE A 1 396 ? -1.259 -30.631 1.306 1.00 79.62 396 PHE A C 1
ATOM 2965 O O . PHE A 1 396 ? -1.220 -29.927 0.299 1.00 79.62 396 PHE A O 1
ATOM 2972 N N . LEU A 1 397 ? -1.803 -31.851 1.316 1.00 80.81 397 LEU A N 1
ATOM 2973 C CA . LEU A 1 397 ? -2.386 -32.476 0.123 1.00 80.81 397 LEU A CA 1
ATOM 2974 C C . LEU A 1 397 ? -3.585 -31.688 -0.420 1.00 80.81 397 LEU A C 1
ATOM 2976 O O . LEU A 1 397 ? -3.681 -31.487 -1.629 1.00 80.81 397 LEU A O 1
ATOM 2980 N N . GLU A 1 398 ? -4.440 -31.184 0.466 1.00 83.56 398 GLU A N 1
ATOM 2981 C CA . GLU A 1 398 ? -5.644 -30.424 0.114 1.00 83.56 398 GLU A CA 1
ATOM 2982 C C . GLU A 1 398 ? -5.336 -29.016 -0.404 1.00 83.56 398 GLU A C 1
ATOM 2984 O O . GLU A 1 398 ? -5.949 -28.525 -1.352 1.00 83.56 398 GLU A O 1
ATOM 2989 N N . VAL A 1 399 ? -4.349 -28.346 0.194 1.00 82.25 399 VAL A N 1
ATOM 2990 C CA . VAL A 1 399 ? -3.984 -26.965 -0.155 1.00 82.25 399 VAL A CA 1
ATOM 2991 C C . VAL A 1 399 ? -3.003 -26.906 -1.331 1.00 82.25 399 VAL A C 1
ATOM 2993 O O . VAL A 1 399 ? -2.949 -25.897 -2.044 1.00 82.25 399 VAL A O 1
ATOM 2996 N N . PHE A 1 400 ? -2.253 -27.979 -1.597 1.00 85.62 400 PHE A N 1
ATOM 2997 C CA . PHE A 1 400 ? -1.279 -28.034 -2.689 1.00 85.62 400 PHE A CA 1
ATOM 2998 C C . PHE A 1 400 ? -1.872 -27.692 -4.071 1.00 85.62 400 PHE A C 1
ATOM 3000 O O . PHE A 1 400 ? -1.271 -26.859 -4.756 1.00 85.62 400 PHE A O 1
ATOM 3007 N N . PRO A 1 401 ? -3.045 -28.213 -4.493 1.00 86.50 401 PRO A N 1
ATOM 3008 C CA . PRO A 1 401 ? -3.676 -27.821 -5.753 1.00 86.50 401 PRO A CA 1
ATOM 3009 C C . PRO A 1 401 ? -3.938 -26.314 -5.866 1.00 86.50 401 PRO A C 1
ATOM 3011 O O . PRO A 1 401 ? -3.714 -25.736 -6.930 1.00 86.50 401 PRO A O 1
ATOM 3014 N N . ALA A 1 402 ? -4.344 -25.650 -4.777 1.00 82.62 402 ALA A N 1
ATOM 3015 C CA . ALA A 1 402 ? -4.562 -24.203 -4.761 1.00 82.62 402 ALA A CA 1
ATOM 3016 C C . ALA A 1 402 ? -3.254 -23.423 -4.978 1.00 82.62 402 ALA A C 1
ATOM 3018 O O . ALA A 1 402 ? -3.215 -22.471 -5.763 1.00 82.62 402 ALA A O 1
ATOM 3019 N N . ILE A 1 403 ? -2.168 -23.852 -4.327 1.00 77.69 403 ILE A N 1
ATOM 3020 C CA . ILE A 1 403 ? -0.835 -23.251 -4.487 1.00 77.69 403 ILE A CA 1
ATOM 3021 C C . ILE A 1 403 ? -0.306 -23.498 -5.906 1.00 77.69 403 ILE A C 1
ATOM 3023 O O . ILE A 1 403 ? 0.168 -22.569 -6.562 1.00 77.69 403 ILE A O 1
ATOM 3027 N N . ALA A 1 404 ? -0.427 -24.726 -6.412 1.00 83.19 404 ALA A N 1
ATOM 3028 C CA . ALA A 1 404 ? -0.007 -25.092 -7.760 1.00 83.19 404 ALA A CA 1
ATOM 3029 C C . ALA A 1 404 ? -0.773 -24.295 -8.827 1.00 83.19 404 ALA A C 1
ATOM 3031 O O . ALA A 1 404 ? -0.160 -23.775 -9.761 1.00 83.19 404 ALA A O 1
ATOM 3032 N N . ALA A 1 405 ? -2.089 -24.127 -8.660 1.00 83.06 405 ALA A N 1
ATOM 3033 C CA . ALA A 1 405 ? -2.908 -23.287 -9.525 1.00 83.06 405 ALA A CA 1
ATOM 3034 C C . ALA A 1 405 ? -2.452 -21.823 -9.480 1.00 83.06 405 ALA A C 1
ATOM 3036 O O . ALA A 1 405 ? -2.272 -21.217 -10.533 1.00 83.06 405 ALA A O 1
ATOM 3037 N N . ALA A 1 406 ? -2.186 -21.262 -8.296 1.00 76.56 406 ALA A N 1
ATOM 3038 C CA . ALA A 1 406 ? -1.679 -19.895 -8.170 1.00 76.56 406 ALA A CA 1
ATOM 3039 C C . ALA A 1 406 ? -0.337 -19.701 -8.906 1.00 76.56 406 ALA A C 1
ATOM 3041 O O . ALA A 1 406 ? -0.183 -18.735 -9.658 1.00 76.56 406 ALA A O 1
ATOM 3042 N N . ILE A 1 407 ? 0.604 -20.644 -8.761 1.00 75.88 407 ILE A N 1
ATOM 3043 C CA . ILE A 1 407 ? 1.901 -20.627 -9.461 1.00 75.88 407 ILE A CA 1
ATOM 3044 C C . ILE A 1 407 ? 1.705 -20.740 -10.977 1.00 75.88 407 ILE A C 1
ATOM 3046 O O . ILE A 1 407 ? 2.306 -19.977 -11.737 1.00 75.88 407 ILE A O 1
ATOM 3050 N N . LEU A 1 408 ? 0.855 -21.663 -11.432 1.00 82.50 408 LEU A N 1
ATOM 3051 C CA . LEU A 1 408 ? 0.580 -21.871 -12.853 1.00 82.50 408 LEU A CA 1
ATOM 3052 C C . LEU A 1 408 ? -0.059 -20.632 -13.485 1.00 82.50 408 LEU A C 1
ATOM 3054 O O . LEU A 1 408 ? 0.358 -20.201 -14.562 1.00 82.50 408 LEU A O 1
ATOM 3058 N N . LEU A 1 409 ? -1.049 -20.041 -12.818 1.00 82.81 409 LEU A N 1
ATOM 3059 C CA . LEU A 1 409 ? -1.707 -18.822 -13.273 1.00 82.81 409 LEU A CA 1
ATOM 3060 C C . LEU A 1 409 ? -0.719 -17.664 -13.344 1.00 82.81 409 LEU A C 1
ATOM 3062 O O . LEU A 1 409 ? -0.702 -16.955 -14.344 1.00 82.81 409 LEU A O 1
ATOM 3066 N N . TRP A 1 410 ? 0.148 -17.509 -12.343 1.00 77.25 410 TRP A N 1
ATOM 3067 C CA . TRP A 1 410 ? 1.211 -16.508 -12.368 1.00 77.25 410 TRP A CA 1
ATOM 3068 C C . TRP A 1 410 ? 2.176 -16.721 -13.547 1.00 77.25 410 TRP A C 1
ATOM 3070 O O . TRP A 1 410 ? 2.443 -15.785 -14.305 1.00 77.25 410 TRP A O 1
ATOM 3080 N N . ALA A 1 411 ? 2.633 -17.958 -13.764 1.00 81.06 411 ALA A N 1
ATOM 3081 C CA . ALA A 1 411 ? 3.564 -18.305 -14.839 1.00 81.06 411 ALA A CA 1
ATOM 3082 C C . ALA A 1 411 ? 2.953 -18.130 -16.241 1.00 81.06 411 ALA A C 1
ATOM 3084 O O . ALA A 1 411 ? 3.648 -17.768 -17.196 1.00 81.06 411 ALA A O 1
ATOM 3085 N N . THR A 1 412 ? 1.651 -18.381 -16.383 1.00 83.94 412 THR A N 1
ATOM 3086 C CA . THR A 1 412 ? 0.942 -18.322 -17.670 1.00 83.94 412 THR A CA 1
ATOM 3087 C C . THR A 1 412 ? 0.282 -16.975 -17.942 1.00 83.94 412 THR A C 1
ATOM 3089 O O . THR A 1 412 ? 0.008 -16.687 -19.106 1.00 83.94 412 THR A O 1
ATOM 3092 N N . TYR A 1 413 ? 0.128 -16.102 -16.938 1.00 70.88 413 TYR A N 1
ATOM 3093 C CA . TYR A 1 413 ? -0.617 -14.837 -17.025 1.00 70.88 413 TYR A CA 1
ATOM 3094 C C . TYR A 1 413 ? -0.236 -13.973 -18.235 1.00 70.88 413 TYR A C 1
ATOM 3096 O O . TYR A 1 413 ? -1.099 -13.397 -18.897 1.00 70.88 413 TYR A O 1
ATOM 3104 N N . ARG A 1 414 ? 1.066 -13.894 -18.547 1.00 66.00 414 ARG A N 1
ATOM 3105 C CA . ARG A 1 414 ? 1.590 -13.091 -19.668 1.00 66.00 414 ARG A CA 1
ATOM 3106 C C . ARG A 1 414 ? 1.380 -13.730 -21.042 1.00 66.00 414 ARG A C 1
ATOM 3108 O O . ARG A 1 414 ? 1.371 -13.016 -22.037 1.00 66.00 414 ARG A O 1
ATOM 3115 N N . ARG A 1 415 ? 1.255 -15.058 -21.109 1.00 78.56 415 ARG A N 1
ATOM 3116 C CA . ARG A 1 415 ? 1.089 -15.810 -22.365 1.00 78.56 415 ARG A CA 1
ATOM 3117 C C . ARG A 1 415 ? -0.380 -16.071 -22.679 1.00 78.56 415 ARG A C 1
ATOM 3119 O O . ARG A 1 415 ? -0.770 -16.036 -23.840 1.00 78.56 415 ARG A O 1
ATOM 3126 N N . PHE A 1 416 ? -1.181 -16.334 -21.652 1.00 80.25 416 PHE A N 1
ATOM 3127 C CA . PHE A 1 416 ? -2.585 -16.684 -21.779 1.00 80.25 416 PHE A CA 1
ATOM 3128 C C . PHE A 1 416 ? -3.357 -16.194 -20.551 1.00 80.25 416 PHE A C 1
ATOM 3130 O O . PHE A 1 416 ? -3.326 -16.804 -19.486 1.00 80.25 416 PHE A O 1
ATOM 3137 N N . ARG A 1 417 ? -4.052 -15.063 -20.700 1.00 83.06 417 ARG A N 1
ATOM 3138 C CA . ARG A 1 417 ? -4.830 -14.454 -19.617 1.00 83.06 417 ARG A CA 1
ATOM 3139 C C . ARG A 1 417 ? -6.255 -15.008 -19.609 1.00 83.06 417 ARG A C 1
ATOM 3141 O O . ARG A 1 417 ? -7.011 -14.772 -20.553 1.00 83.06 417 ARG A O 1
ATOM 3148 N N . LEU A 1 418 ? -6.628 -15.688 -18.527 1.00 87.31 418 LEU A N 1
ATOM 3149 C CA . LEU A 1 418 ? -8.013 -16.096 -18.280 1.00 87.31 418 LEU A CA 1
ATOM 3150 C C . LEU A 1 418 ? -8.923 -14.890 -17.996 1.00 87.31 418 LEU A C 1
ATOM 3152 O O . LEU A 1 418 ? -8.470 -13.765 -17.768 1.00 87.31 418 LEU A O 1
ATOM 3156 N N . SER A 1 419 ? -10.228 -15.114 -18.031 1.00 85.94 419 SER A N 1
ATOM 3157 C CA . SER A 1 419 ? -11.229 -14.110 -17.716 1.00 85.94 419 SER A CA 1
ATOM 3158 C C . SER A 1 419 ? -11.196 -13.787 -16.228 1.00 85.94 419 SER A C 1
ATOM 3160 O O . SER A 1 419 ? -10.844 -14.619 -15.392 1.00 85.94 419 SER A O 1
ATOM 3162 N N . THR A 1 420 ? -11.607 -12.571 -15.871 1.00 72.56 420 THR A N 1
ATOM 3163 C CA . THR A 1 420 ? -11.746 -12.174 -14.463 1.00 72.56 420 THR A CA 1
ATOM 3164 C C . THR A 1 420 ? -12.676 -13.122 -13.705 1.00 72.56 420 THR A C 1
ATOM 3166 O O . THR A 1 420 ? -12.393 -13.459 -12.561 1.00 72.56 420 THR A O 1
ATOM 3169 N N . LEU A 1 421 ? -13.738 -13.608 -14.360 1.00 80.06 421 LEU A N 1
ATOM 3170 C CA . LEU A 1 421 ? -14.636 -14.613 -13.792 1.00 80.06 421 LEU A CA 1
ATOM 3171 C C . LEU A 1 421 ? -13.880 -15.901 -13.442 1.00 80.06 421 LEU A C 1
ATOM 3173 O O . LEU A 1 421 ? -13.994 -16.372 -12.317 1.00 80.06 421 LEU A O 1
ATOM 3177 N N . ALA A 1 422 ? -13.076 -16.435 -14.365 1.00 87.44 422 ALA A N 1
ATOM 3178 C CA . ALA A 1 422 ? -12.273 -17.628 -14.115 1.00 87.44 422 ALA A CA 1
ATOM 3179 C C . ALA A 1 422 ? -11.284 -17.423 -12.955 1.00 87.44 422 ALA A C 1
ATOM 3181 O O . ALA A 1 422 ? -11.202 -18.278 -12.080 1.00 87.44 422 ALA A O 1
ATOM 3182 N N . TYR A 1 423 ? -10.598 -16.277 -12.875 1.00 79.81 423 TYR A N 1
ATOM 3183 C CA . TYR A 1 423 ? -9.704 -15.980 -11.747 1.00 79.81 423 TYR A CA 1
ATOM 3184 C C . TYR A 1 423 ? -10.434 -15.919 -10.398 1.00 79.81 423 TYR A C 1
ATOM 3186 O O . TYR A 1 423 ? -9.949 -16.481 -9.418 1.00 79.81 423 TYR A O 1
ATOM 3194 N N . VAL A 1 424 ? -11.601 -15.269 -10.340 1.00 79.81 424 VAL A N 1
ATOM 3195 C CA . VAL A 1 424 ? -12.414 -15.190 -9.114 1.00 79.81 424 VAL A CA 1
ATOM 3196 C C . VAL A 1 424 ? -12.917 -16.572 -8.706 1.00 79.81 424 VAL A C 1
ATOM 3198 O O . VAL A 1 424 ? -12.840 -16.924 -7.532 1.00 79.81 424 VAL A O 1
ATOM 3201 N N . LEU A 1 425 ? -13.388 -17.377 -9.660 1.00 87.06 425 LEU A N 1
ATOM 3202 C CA . LEU A 1 425 ? -13.833 -18.741 -9.385 1.00 87.06 425 LEU A CA 1
ATOM 3203 C C . LEU A 1 425 ? -12.677 -19.616 -8.889 1.00 87.06 425 LEU A C 1
ATOM 3205 O O . LEU A 1 425 ? -12.845 -20.325 -7.906 1.00 87.06 425 LEU A O 1
ATOM 3209 N N . ILE A 1 426 ? -11.485 -19.518 -9.483 1.00 88.94 426 ILE A N 1
ATOM 3210 C CA . ILE A 1 426 ? -10.303 -20.250 -9.000 1.00 88.94 426 ILE A CA 1
ATOM 3211 C C . ILE A 1 426 ? -9.942 -19.833 -7.567 1.00 88.94 426 ILE A C 1
ATOM 3213 O O . ILE A 1 426 ? -9.630 -20.695 -6.750 1.00 88.94 426 ILE A O 1
ATOM 3217 N N . LEU A 1 427 ? -10.041 -18.543 -7.224 1.00 84.25 427 LEU A N 1
ATOM 3218 C CA . LEU A 1 427 ? -9.836 -18.076 -5.849 1.00 84.25 427 LEU A CA 1
ATOM 3219 C C . LEU A 1 427 ? -10.888 -18.646 -4.881 1.00 84.25 427 LEU A C 1
ATOM 3221 O O . LEU A 1 427 ? -10.535 -19.065 -3.783 1.00 84.25 427 LEU A O 1
ATOM 3225 N N . ILE A 1 428 ? -12.163 -18.696 -5.278 1.00 84.81 428 ILE A N 1
ATOM 3226 C CA . ILE A 1 428 ? -13.230 -19.316 -4.472 1.00 84.81 428 ILE A CA 1
ATOM 3227 C C . ILE A 1 428 ? -12.934 -20.803 -4.254 1.00 84.81 428 ILE A C 1
ATOM 3229 O O . ILE A 1 428 ? -13.016 -21.279 -3.124 1.00 84.81 428 ILE A O 1
ATOM 3233 N N . HIS A 1 429 ? -12.539 -21.519 -5.308 1.00 92.00 429 HIS A N 1
ATOM 3234 C CA . HIS A 1 429 ? -12.151 -22.925 -5.215 1.00 92.00 429 HIS A CA 1
ATOM 3235 C C . HIS A 1 429 ? -10.973 -23.114 -4.250 1.00 92.00 429 HIS A C 1
ATOM 3237 O O . HIS A 1 429 ? -11.018 -23.968 -3.373 1.00 92.00 429 HIS A O 1
ATOM 3243 N N . ALA A 1 430 ? -9.947 -22.266 -4.351 1.00 86.31 430 ALA A N 1
ATOM 3244 C CA . ALA A 1 430 ? -8.796 -22.281 -3.456 1.00 86.31 430 ALA A CA 1
ATOM 3245 C C . ALA A 1 430 ? -9.192 -22.080 -1.982 1.00 86.31 430 ALA A C 1
ATOM 3247 O O . ALA A 1 430 ? -8.650 -22.751 -1.110 1.00 86.31 430 ALA A O 1
ATOM 3248 N N . VAL A 1 431 ? -10.161 -21.204 -1.696 1.00 84.25 431 VAL A N 1
ATOM 3249 C CA . VAL A 1 431 ? -10.687 -21.007 -0.335 1.00 84.25 431 VAL A CA 1
ATOM 3250 C C . VAL A 1 431 ? -11.424 -22.249 0.171 1.00 84.25 431 VAL A C 1
ATOM 3252 O O . VAL A 1 431 ? -11.245 -22.604 1.333 1.00 84.25 431 VAL A O 1
ATOM 3255 N N . ILE A 1 432 ? -12.209 -22.927 -0.677 1.00 89.56 432 ILE A N 1
ATOM 3256 C CA . ILE A 1 432 ? -12.874 -24.197 -0.323 1.00 89.56 432 ILE A CA 1
ATOM 3257 C C . ILE A 1 432 ? -11.823 -25.241 0.076 1.00 89.56 432 ILE A C 1
ATOM 3259 O O . ILE A 1 432 ? -11.903 -25.801 1.166 1.00 89.56 432 ILE A O 1
ATOM 3263 N N . LEU A 1 433 ? -10.780 -25.409 -0.743 1.00 89.25 433 LEU A N 1
ATOM 3264 C CA . LEU A 1 433 ? -9.673 -26.323 -0.451 1.00 89.25 433 LEU A CA 1
ATOM 3265 C C . LEU A 1 433 ? -8.956 -25.978 0.865 1.00 89.25 433 LEU A C 1
ATOM 3267 O O . LEU A 1 433 ? -8.676 -26.859 1.669 1.00 89.25 433 LEU A O 1
ATOM 3271 N N . MET A 1 434 ? -8.685 -24.696 1.131 1.00 87.50 434 MET A N 1
ATOM 3272 C CA . MET A 1 434 ? -8.018 -24.258 2.368 1.00 87.50 434 MET A CA 1
ATOM 3273 C C . MET A 1 434 ? -8.875 -24.467 3.621 1.00 87.50 434 MET A C 1
ATOM 3275 O O . MET A 1 434 ? -8.349 -24.825 4.675 1.00 87.50 434 MET A O 1
ATOM 3279 N N . VAL A 1 435 ? -10.189 -24.265 3.523 1.00 83.44 435 VAL A N 1
ATOM 3280 C CA . VAL A 1 435 ? -11.134 -24.540 4.615 1.00 83.44 435 VAL A CA 1
ATOM 3281 C C . VAL A 1 435 ? -11.241 -26.042 4.879 1.00 83.44 435 VAL A C 1
ATOM 3283 O O . VAL A 1 435 ? -11.163 -26.455 6.039 1.00 83.44 435 VAL A O 1
ATOM 3286 N N . GLY A 1 436 ? -11.358 -26.847 3.820 1.00 85.19 436 GLY A N 1
ATOM 3287 C CA . GLY A 1 436 ? -11.323 -28.306 3.901 1.00 85.19 436 GLY A CA 1
ATOM 3288 C C . GLY A 1 436 ? -10.016 -28.816 4.498 1.00 85.19 436 GLY A C 1
ATOM 3289 O O . GLY A 1 436 ? -10.048 -29.581 5.451 1.00 85.19 436 GLY A O 1
ATOM 3290 N N . GLY A 1 437 ? -8.868 -28.316 4.043 1.00 85.25 437 GLY A N 1
ATOM 3291 C CA . GLY A 1 437 ? -7.554 -28.708 4.554 1.00 85.25 437 GLY A CA 1
ATOM 3292 C C . GLY A 1 437 ? -7.314 -28.340 6.022 1.00 85.25 437 GLY A C 1
ATOM 3293 O O . GLY A 1 437 ? -6.643 -29.083 6.730 1.00 85.25 437 GLY A O 1
ATOM 3294 N N . HIS A 1 438 ? -7.864 -27.224 6.515 1.00 83.06 438 HIS A N 1
ATOM 3295 C CA . HIS A 1 438 ? -7.688 -26.823 7.917 1.00 83.06 438 HIS A CA 1
ATOM 3296 C C . HIS A 1 438 ? -8.379 -27.785 8.893 1.00 83.06 438 HIS A C 1
ATOM 3298 O O . HIS A 1 438 ? -7.790 -28.171 9.902 1.00 83.06 438 HIS A O 1
ATOM 3304 N N . TRP A 1 439 ? -9.618 -28.191 8.600 1.00 77.06 439 TRP A N 1
ATOM 3305 C CA . TRP A 1 439 ? -10.389 -29.072 9.485 1.00 77.06 439 TRP A CA 1
ATOM 3306 C C . TRP A 1 439 ? -10.384 -30.543 9.075 1.00 77.06 439 TRP A C 1
ATOM 3308 O O . TRP A 1 439 ? -10.732 -31.369 9.910 1.00 77.06 439 TRP A O 1
ATOM 3318 N N . THR A 1 440 ? -9.958 -30.878 7.857 1.00 83.38 440 THR A N 1
ATOM 3319 C CA . THR A 1 440 ? -10.363 -32.057 7.061 1.00 83.38 440 THR A CA 1
ATOM 3320 C C . THR A 1 440 ? -11.824 -31.977 6.604 1.00 83.38 440 THR A C 1
ATOM 3322 O O . THR A 1 440 ? -12.698 -31.487 7.329 1.00 83.38 440 THR A O 1
ATOM 3325 N N . TYR A 1 441 ? -12.106 -32.467 5.393 1.00 81.88 441 TYR A N 1
ATOM 3326 C CA . TYR A 1 441 ? -13.435 -32.395 4.777 1.00 81.88 441 TYR A CA 1
ATOM 3327 C C . TYR A 1 441 ? -14.529 -33.052 5.630 1.00 81.88 441 TYR A C 1
ATOM 3329 O O . TYR A 1 441 ? -15.626 -32.514 5.752 1.00 81.88 441 TYR A O 1
ATOM 3337 N N . ALA A 1 442 ? -14.204 -34.135 6.337 1.00 80.81 442 ALA A N 1
ATOM 3338 C CA . ALA A 1 442 ? -15.138 -34.835 7.218 1.00 80.81 442 ALA A CA 1
ATOM 3339 C C . ALA A 1 442 ? -15.514 -34.060 8.501 1.00 80.81 442 ALA A C 1
ATOM 3341 O O . ALA A 1 442 ? -16.422 -34.472 9.225 1.00 80.81 442 ALA A O 1
ATOM 3342 N N . ARG A 1 443 ? -14.817 -32.963 8.837 1.00 74.75 443 ARG A N 1
ATOM 3343 C CA . ARG A 1 443 ? -14.936 -32.311 10.158 1.00 74.75 443 ARG A CA 1
ATOM 3344 C C . ARG A 1 443 ? -15.222 -30.817 10.100 1.00 74.75 443 ARG A C 1
ATOM 3346 O O . ARG A 1 443 ? -15.199 -30.171 11.150 1.00 74.75 443 ARG A O 1
ATOM 3353 N N . VAL A 1 444 ? -15.527 -30.257 8.929 1.00 82.12 444 VAL A N 1
ATOM 3354 C CA . VAL A 1 444 ? -15.832 -28.824 8.810 1.00 82.12 444 VAL A CA 1
ATOM 3355 C C . VAL A 1 444 ? -16.997 -28.450 9.746 1.00 82.12 444 VAL A C 1
ATOM 3357 O O . VAL A 1 444 ? -18.106 -28.967 9.569 1.00 82.12 444 VAL A O 1
ATOM 3360 N N . PRO A 1 445 ? -16.795 -27.551 10.737 1.00 71.69 445 PRO A N 1
ATOM 3361 C CA . PRO A 1 445 ? -17.738 -27.354 11.843 1.00 71.69 445 PRO A CA 1
ATOM 3362 C C . PRO A 1 445 ? -19.156 -26.968 11.418 1.00 71.69 445 PRO A C 1
ATOM 3364 O O . PRO A 1 445 ? -20.130 -27.397 12.030 1.00 71.69 445 PRO A O 1
ATOM 3367 N N . TRP A 1 446 ? -19.291 -26.176 10.353 1.00 72.06 446 TRP A N 1
ATOM 3368 C CA . TRP A 1 446 ? -20.600 -25.753 9.848 1.00 72.06 446 TRP A CA 1
ATOM 3369 C C . TRP A 1 446 ? -21.395 -26.911 9.249 1.00 72.06 446 TRP A C 1
ATOM 3371 O O . TRP A 1 446 ? -22.615 -26.951 9.386 1.00 72.06 446 TRP A O 1
ATOM 3381 N N . PHE A 1 447 ? -20.711 -27.869 8.626 1.00 79.69 447 PHE A N 1
ATOM 3382 C CA . PHE A 1 447 ? -21.352 -29.054 8.073 1.00 79.69 447 PHE A CA 1
ATOM 3383 C C . PHE A 1 447 ? -21.614 -30.122 9.136 1.00 79.69 447 PHE A C 1
ATOM 3385 O O . PHE A 1 447 ? -22.603 -30.836 9.019 1.00 79.69 447 PHE A O 1
ATOM 3392 N N . ASN A 1 448 ? -20.828 -30.163 10.217 1.00 72.94 448 ASN A N 1
ATOM 3393 C CA . ASN A 1 448 ? -21.199 -30.927 11.413 1.00 72.94 448 ASN A CA 1
ATOM 3394 C C . ASN A 1 448 ? -22.488 -30.373 12.027 1.00 72.94 448 ASN A C 1
ATOM 3396 O O . ASN A 1 448 ? -23.408 -31.129 12.306 1.00 72.94 448 ASN A O 1
ATOM 3400 N N . TRP A 1 449 ? -22.604 -29.047 12.152 1.00 77.81 449 TRP A N 1
ATOM 3401 C CA . TRP A 1 449 ? -23.835 -28.424 12.636 1.00 77.81 449 TRP A CA 1
ATOM 3402 C C . TRP A 1 449 ? -25.038 -28.715 11.727 1.00 77.81 449 TRP A C 1
ATOM 3404 O O . TRP A 1 449 ? -26.109 -29.035 12.236 1.00 77.81 449 TRP A O 1
ATOM 3414 N N . LEU A 1 450 ? -24.879 -28.642 10.397 1.00 76.56 450 LEU A N 1
ATOM 3415 C CA . LEU A 1 450 ? -25.941 -29.016 9.453 1.00 76.56 450 LEU A CA 1
ATOM 3416 C C . LEU A 1 450 ? -26.338 -30.482 9.608 1.00 76.56 450 LEU A C 1
ATOM 3418 O O . LEU A 1 450 ? -27.529 -30.780 9.650 1.00 76.56 450 LEU A O 1
ATOM 3422 N N . ARG A 1 451 ? -25.350 -31.374 9.725 1.00 85.12 451 ARG A N 1
ATOM 3423 C CA . ARG A 1 451 ? -25.581 -32.795 9.965 1.00 85.12 451 ARG A CA 1
ATOM 3424 C C . ARG A 1 451 ? -26.410 -33.006 11.223 1.00 85.12 451 ARG A C 1
ATOM 3426 O O . ARG A 1 451 ? -27.446 -33.648 11.149 1.00 85.12 451 ARG A O 1
ATOM 3433 N N . ASP A 1 452 ? -26.003 -32.404 12.332 1.00 83.00 452 ASP A N 1
ATOM 3434 C CA . ASP A 1 452 ? -26.662 -32.591 13.625 1.00 83.00 452 ASP A CA 1
ATOM 3435 C C . ASP A 1 452 ? -28.050 -31.920 13.671 1.00 83.00 452 ASP A C 1
ATOM 3437 O O . ASP A 1 452 ? -28.964 -32.408 14.328 1.00 83.00 452 ASP A O 1
ATOM 3441 N N . THR A 1 453 ? -28.236 -30.804 12.955 1.00 85.31 453 THR A N 1
ATOM 3442 C CA . THR A 1 453 ? -29.506 -30.051 12.929 1.00 85.31 453 THR A CA 1
ATOM 3443 C C . THR A 1 453 ? -30.566 -30.721 12.061 1.00 85.31 453 THR A C 1
ATOM 3445 O O . THR A 1 453 ? -31.751 -30.668 12.386 1.00 85.31 453 THR A O 1
ATOM 3448 N N . PHE A 1 454 ? -30.154 -31.316 10.942 1.00 85.19 454 PHE A N 1
ATOM 3449 C CA . PHE A 1 454 ? -31.049 -31.964 9.982 1.00 85.19 454 PHE A CA 1
ATOM 3450 C C . PHE A 1 454 ? -31.005 -33.497 10.060 1.00 85.19 454 PHE A C 1
ATOM 3452 O O . PHE A 1 454 ? -31.563 -34.149 9.182 1.00 85.19 454 PHE A O 1
ATOM 3459 N N . ASP A 1 455 ? -30.358 -34.050 11.093 1.00 85.00 455 ASP A N 1
ATOM 3460 C CA . ASP A 1 455 ? -30.165 -35.490 11.320 1.00 85.00 455 ASP A CA 1
ATOM 3461 C C . ASP A 1 455 ? -29.618 -36.220 10.078 1.00 85.00 455 ASP A C 1
ATOM 3463 O O . ASP A 1 455 ? -30.094 -37.274 9.655 1.00 85.00 455 ASP A O 1
ATOM 3467 N N . LEU A 1 456 ? -28.637 -35.595 9.422 1.00 85.38 456 LEU A N 1
ATOM 3468 C CA . LEU A 1 456 ? -28.010 -36.153 8.231 1.00 85.38 456 LEU A CA 1
ATOM 3469 C C . LEU A 1 456 ? -27.045 -37.275 8.618 1.00 85.38 456 LEU A C 1
ATOM 3471 O O . LEU A 1 456 ? -26.416 -37.244 9.673 1.00 85.38 456 LEU A O 1
ATOM 3475 N N . ALA A 1 457 ? -26.849 -38.231 7.712 1.00 83.81 457 ALA A N 1
ATOM 3476 C CA . ALA A 1 457 ? -25.981 -39.379 7.967 1.00 83.81 457 ALA A CA 1
ATOM 3477 C C . ALA A 1 457 ? -24.509 -38.992 8.213 1.00 83.81 457 ALA A C 1
ATOM 3479 O O . ALA A 1 457 ? -23.808 -39.677 8.955 1.00 83.81 457 ALA A O 1
ATOM 3480 N N . ARG A 1 458 ? -24.025 -37.907 7.589 1.00 83.38 458 ARG A N 1
ATOM 3481 C CA . ARG A 1 458 ? -22.611 -37.507 7.635 1.00 83.38 458 ARG A CA 1
ATOM 3482 C C . ARG A 1 458 ? -22.388 -36.021 7.335 1.00 83.38 458 ARG A C 1
ATOM 3484 O O . ARG A 1 458 ? -23.324 -35.293 7.005 1.00 83.38 458 ARG A O 1
ATOM 3491 N N . ASN A 1 459 ? -21.140 -35.570 7.451 1.00 87.50 459 ASN A N 1
ATOM 3492 C CA . ASN A 1 459 ? -20.707 -34.243 7.019 1.00 87.50 459 ASN A CA 1
ATOM 3493 C C . ASN A 1 459 ? -20.529 -34.238 5.489 1.00 87.50 459 ASN A C 1
ATOM 3495 O O . ASN A 1 459 ? -19.712 -34.991 4.977 1.00 87.50 459 ASN A O 1
ATOM 3499 N N . TYR A 1 460 ? -21.295 -33.407 4.776 1.00 86.69 460 TYR A N 1
ATOM 3500 C CA . TYR A 1 460 ? -21.295 -33.350 3.304 1.00 86.69 460 TYR A CA 1
ATOM 3501 C C . TYR A 1 460 ? -20.445 -32.206 2.712 1.00 86.69 460 TYR A C 1
ATOM 3503 O O . TYR A 1 460 ? -20.777 -31.665 1.654 1.00 86.69 460 TYR A O 1
ATOM 3511 N N . TYR A 1 461 ? -19.402 -31.745 3.409 1.00 88.19 461 TYR A N 1
ATOM 3512 C CA . TYR A 1 461 ? -18.553 -30.661 2.899 1.00 88.19 461 TYR A CA 1
ATOM 3513 C C . TYR A 1 461 ? -17.740 -31.080 1.660 1.00 88.19 461 TYR A C 1
ATOM 3515 O O . TYR A 1 461 ? -17.557 -30.284 0.740 1.00 88.19 461 TYR A O 1
ATOM 3523 N N . ASP A 1 462 ? -17.327 -32.344 1.606 1.00 84.75 462 ASP A N 1
ATOM 3524 C CA . ASP A 1 462 ? -16.734 -33.039 0.449 1.00 84.75 462 ASP A CA 1
ATOM 3525 C C . ASP A 1 462 ? -17.572 -32.849 -0.813 1.00 84.75 462 ASP A C 1
ATOM 3527 O O . ASP A 1 462 ? -17.069 -32.395 -1.842 1.00 84.75 462 ASP A O 1
ATOM 3531 N N . ARG A 1 463 ? -18.892 -33.007 -0.697 1.00 88.81 463 ARG A N 1
ATOM 3532 C CA . ARG A 1 463 ? -19.825 -32.825 -1.816 1.00 88.81 463 ARG A CA 1
ATOM 3533 C C . ARG A 1 463 ? -19.789 -31.409 -2.398 1.00 88.81 463 ARG A C 1
ATOM 3535 O O . ARG A 1 463 ? -19.964 -31.229 -3.604 1.00 88.81 463 ARG A O 1
ATOM 3542 N N . VAL A 1 464 ? -19.546 -30.393 -1.565 1.00 89.44 464 VAL A N 1
ATOM 3543 C CA . VAL A 1 464 ? -19.351 -29.007 -2.028 1.00 89.44 464 VAL A CA 1
ATOM 3544 C C . VAL A 1 464 ? -18.030 -28.865 -2.776 1.00 89.44 464 VAL A C 1
ATOM 3546 O O . VAL A 1 464 ? -17.997 -28.206 -3.818 1.00 89.44 464 VAL A O 1
ATOM 3549 N N . GLY A 1 465 ? -16.970 -29.498 -2.269 1.00 89.19 465 GLY A N 1
ATOM 3550 C CA . GLY A 1 465 ? -15.672 -29.589 -2.935 1.00 89.19 465 GLY A CA 1
ATOM 3551 C C . GLY A 1 465 ? -15.795 -30.181 -4.337 1.00 89.19 465 GLY A C 1
ATOM 3552 O O . GLY A 1 465 ? -15.417 -29.524 -5.308 1.00 89.19 465 GLY A O 1
ATOM 3553 N N . HIS A 1 466 ? -16.424 -31.350 -4.469 1.00 90.69 466 HIS A N 1
ATOM 3554 C CA . HIS A 1 466 ? -16.566 -32.040 -5.754 1.00 90.69 466 HIS A CA 1
ATOM 3555 C C . HIS A 1 466 ? -17.514 -31.336 -6.729 1.00 90.69 466 HIS A C 1
ATOM 3557 O O . HIS A 1 466 ? -17.208 -31.235 -7.919 1.00 90.69 466 HIS A O 1
ATOM 3563 N N . PHE A 1 467 ? -18.608 -30.732 -6.252 1.00 93.75 467 PHE A N 1
ATOM 3564 C CA . PHE A 1 467 ? -19.418 -29.853 -7.101 1.00 93.75 467 PHE A CA 1
ATOM 3565 C C . PHE A 1 467 ? -18.589 -28.673 -7.642 1.00 93.75 467 PHE A C 1
ATOM 3567 O O . PHE A 1 467 ? -18.619 -28.373 -8.840 1.00 93.75 467 PHE A O 1
ATOM 3574 N N . ALA A 1 468 ? -17.799 -28.021 -6.781 1.00 92.44 468 ALA A N 1
ATOM 3575 C CA . ALA A 1 468 ? -16.907 -26.936 -7.184 1.00 92.44 468 ALA A CA 1
ATOM 3576 C C . ALA A 1 468 ? -15.783 -27.420 -8.121 1.00 92.44 468 ALA A C 1
ATOM 3578 O O . ALA A 1 468 ? -15.358 -26.660 -8.996 1.00 92.44 468 ALA A O 1
ATOM 3579 N N . GLN A 1 469 ? -15.321 -28.663 -7.963 1.00 91.69 469 GLN A N 1
ATOM 3580 C CA . GLN A 1 469 ? -14.332 -29.338 -8.813 1.00 91.69 469 GLN A CA 1
ATOM 3581 C C . GLN A 1 469 ? -14.894 -29.677 -10.199 1.00 91.69 469 GLN A C 1
ATOM 3583 O O . GLN A 1 469 ? -14.140 -29.753 -11.163 1.00 91.69 469 GLN A O 1
ATOM 3588 N N . GLY A 1 470 ? -16.211 -29.814 -10.335 1.00 92.62 470 GLY A N 1
ATOM 3589 C CA . GLY A 1 470 ? -16.888 -29.854 -11.628 1.00 92.62 470 GLY A CA 1
ATOM 3590 C C . GLY A 1 470 ? -17.023 -28.472 -12.259 1.00 92.62 470 GLY A C 1
ATOM 3591 O O . GLY A 1 470 ? -16.496 -28.196 -13.340 1.00 92.62 470 GLY A O 1
ATOM 3592 N N . PHE A 1 471 ? -17.704 -27.577 -11.543 1.00 95.12 471 PHE A N 1
ATOM 3593 C CA . PHE A 1 471 ? -18.148 -26.279 -12.054 1.00 95.12 471 PHE A CA 1
ATOM 3594 C C . PHE A 1 471 ? -17.000 -25.345 -12.442 1.00 95.12 471 PHE A C 1
ATOM 3596 O O . PHE A 1 471 ? -17.014 -24.720 -13.505 1.00 95.12 471 PHE A O 1
ATOM 3603 N N . ILE A 1 472 ? -15.980 -25.228 -11.593 1.00 94.69 472 ILE A N 1
ATOM 3604 C CA . ILE A 1 472 ? -14.935 -24.213 -11.768 1.00 94.69 472 ILE A CA 1
ATOM 3605 C C . ILE A 1 472 ? -13.961 -24.621 -12.884 1.00 94.69 472 ILE A C 1
ATOM 3607 O O . ILE A 1 472 ? -13.757 -23.823 -13.808 1.00 94.69 472 ILE A O 1
ATOM 3611 N N . PRO A 1 473 ? -13.431 -25.860 -12.902 1.00 94.12 473 PRO A N 1
ATOM 3612 C CA . PRO A 1 473 ? -12.702 -26.384 -14.050 1.00 94.12 473 PRO A CA 1
ATOM 3613 C C . PRO A 1 473 ? -13.503 -26.364 -15.351 1.00 94.12 473 PRO A C 1
ATOM 3615 O O . PRO A 1 473 ? -12.900 -26.108 -16.389 1.00 94.12 473 PRO A O 1
ATOM 3618 N N . ALA A 1 474 ? -14.832 -26.527 -15.332 1.00 95.81 474 ALA A N 1
ATOM 3619 C CA . ALA A 1 474 ? -15.637 -26.457 -16.553 1.00 95.81 474 ALA A CA 1
ATOM 3620 C C . ALA A 1 474 ? -15.573 -25.072 -17.213 1.00 95.81 474 ALA A C 1
ATOM 3622 O O . ALA A 1 474 ? -15.345 -24.959 -18.422 1.00 95.81 474 ALA A O 1
ATOM 3623 N N . ILE A 1 475 ? -15.697 -24.002 -16.422 1.00 95.06 475 ILE A N 1
ATOM 3624 C CA . ILE A 1 475 ? -15.568 -22.621 -16.911 1.00 95.06 475 ILE A CA 1
ATOM 3625 C C . ILE A 1 475 ? -14.161 -22.366 -17.466 1.00 95.06 475 ILE A C 1
ATOM 3627 O O . ILE A 1 475 ? -14.023 -21.806 -18.559 1.00 95.06 475 ILE A O 1
ATOM 3631 N N . VAL A 1 476 ? -13.125 -22.818 -16.754 1.00 95.12 476 VAL A N 1
ATOM 3632 C CA . VAL A 1 476 ? -11.719 -22.651 -17.160 1.00 95.12 476 VAL A CA 1
ATOM 3633 C C . VAL A 1 476 ? -11.409 -23.444 -18.432 1.00 95.12 476 VAL A C 1
ATOM 3635 O O . VAL A 1 476 ? -10.874 -22.887 -19.390 1.00 95.12 476 VAL A O 1
ATOM 3638 N N . ALA A 1 477 ? -11.786 -24.722 -18.488 1.00 94.94 477 ALA A N 1
ATOM 3639 C CA . ALA A 1 477 ? -11.573 -25.599 -19.635 1.00 94.94 477 ALA A CA 1
ATOM 3640 C C . ALA A 1 477 ? -12.319 -25.084 -20.866 1.00 94.94 477 ALA A C 1
ATOM 3642 O O . ALA A 1 477 ? -11.735 -24.996 -21.946 1.00 94.94 477 ALA A O 1
ATOM 3643 N N . ARG A 1 478 ? -13.578 -24.658 -20.708 1.00 96.06 478 ARG A N 1
ATOM 3644 C CA . ARG A 1 478 ? -14.357 -24.043 -21.788 1.00 96.06 478 ARG A CA 1
ATOM 3645 C C . ARG A 1 478 ? -13.665 -22.802 -22.340 1.00 96.06 478 ARG A C 1
ATOM 3647 O O . ARG A 1 478 ? -13.608 -22.627 -23.556 1.00 96.06 478 ARG A O 1
ATOM 3654 N N . GLU A 1 479 ? -13.156 -21.937 -21.465 1.00 94.88 479 GLU A N 1
ATOM 3655 C CA . GLU A 1 479 ? -12.439 -20.729 -21.866 1.00 94.88 479 GLU A CA 1
ATOM 3656 C C . GLU A 1 479 ? -11.132 -21.048 -22.604 1.00 94.88 479 GLU A C 1
ATOM 3658 O O . GLU A 1 479 ? -10.859 -20.439 -23.640 1.00 94.88 479 GLU A O 1
ATOM 3663 N N . ILE A 1 480 ? -10.353 -22.013 -22.110 1.00 94.50 480 ILE A N 1
ATOM 3664 C CA . ILE A 1 480 ? -9.114 -22.457 -22.755 1.00 94.50 480 ILE A CA 1
ATOM 3665 C C . ILE A 1 480 ? -9.425 -23.037 -24.135 1.00 94.50 480 ILE A C 1
ATOM 3667 O O . ILE A 1 480 ? -8.901 -22.542 -25.131 1.00 94.50 480 ILE A O 1
ATOM 3671 N N . LEU A 1 481 ? -10.328 -24.017 -24.218 1.00 95.69 481 LEU A N 1
ATOM 3672 C CA . LEU A 1 481 ? -10.668 -24.707 -25.463 1.00 95.69 481 LEU A CA 1
ATOM 3673 C C . LEU A 1 481 ? -11.182 -23.750 -26.538 1.00 95.69 481 LEU A C 1
ATOM 3675 O O . LEU A 1 481 ? -10.769 -23.857 -27.691 1.00 95.69 481 LEU A O 1
ATOM 3679 N N . LEU A 1 482 ? -12.031 -22.785 -26.182 1.00 95.44 482 LEU A N 1
ATOM 3680 C CA . LEU A 1 482 ? -12.531 -21.792 -27.139 1.00 95.44 482 LEU A CA 1
ATOM 3681 C C . LEU A 1 482 ? -11.438 -20.874 -27.697 1.00 95.44 482 LEU A C 1
ATOM 3683 O O . LEU A 1 482 ? -11.635 -20.272 -28.749 1.00 95.44 482 LEU A O 1
ATOM 3687 N N . ARG A 1 483 ? -10.315 -20.724 -26.990 1.00 93.69 483 ARG A N 1
ATOM 3688 C CA . ARG A 1 483 ? -9.232 -19.808 -27.372 1.00 93.69 483 ARG A CA 1
ATOM 3689 C C . ARG A 1 483 ? -8.018 -20.509 -27.967 1.00 93.69 483 ARG A C 1
ATOM 3691 O O . ARG A 1 483 ? -7.238 -19.852 -28.649 1.00 93.69 483 ARG A O 1
ATOM 3698 N N . THR A 1 484 ? -7.836 -21.800 -27.708 1.00 93.06 484 THR A N 1
ATOM 3699 C CA . THR A 1 484 ? -6.652 -22.558 -28.143 1.00 93.06 484 THR A CA 1
ATOM 3700 C C . THR A 1 484 ? -6.968 -23.681 -29.126 1.00 93.06 484 THR A C 1
ATOM 3702 O O . THR A 1 484 ? -6.044 -24.271 -29.680 1.00 93.06 484 THR A O 1
ATOM 3705 N N . SER A 1 485 ? -8.247 -23.975 -29.376 1.00 92.88 485 SER A N 1
ATOM 3706 C CA . SER A 1 485 ? -8.674 -25.070 -30.250 1.00 92.88 485 SER A CA 1
ATOM 3707 C C . SER A 1 485 ? -9.661 -24.590 -31.328 1.00 92.88 485 SER A C 1
ATOM 3709 O O . SER A 1 485 ? -10.264 -23.526 -31.183 1.00 92.88 485 SER A O 1
ATOM 3711 N N . PRO A 1 486 ? -9.882 -25.368 -32.405 1.00 91.62 486 PRO A N 1
ATOM 3712 C CA . PRO A 1 486 ? -10.870 -25.042 -33.437 1.00 91.62 486 PRO A CA 1
ATOM 3713 C C . PRO A 1 486 ? -12.329 -25.279 -32.993 1.00 91.62 486 PRO A C 1
ATOM 3715 O O . PRO A 1 486 ? -13.248 -25.147 -33.808 1.00 91.62 486 PRO A O 1
ATOM 3718 N N . LEU A 1 487 ? -12.565 -25.660 -31.731 1.00 92.44 487 LEU A N 1
ATOM 3719 C CA . LEU A 1 487 ? -13.904 -25.910 -31.206 1.00 92.44 487 LEU A CA 1
ATOM 3720 C C . LEU A 1 487 ? -14.736 -24.625 -31.198 1.00 92.44 487 LEU A C 1
ATOM 3722 O O . LEU A 1 487 ? -14.297 -23.562 -30.768 1.00 92.44 487 LEU A O 1
ATOM 3726 N N . ARG A 1 488 ? -15.987 -24.746 -31.643 1.00 91.38 488 ARG A N 1
ATOM 3727 C CA . ARG A 1 488 ? -16.973 -23.662 -31.613 1.00 91.38 488 ARG A CA 1
ATOM 3728 C C . ARG A 1 488 ? -17.950 -23.863 -30.454 1.00 91.38 488 ARG A C 1
ATOM 3730 O O . ARG A 1 488 ? -18.157 -25.004 -30.033 1.00 91.38 488 ARG A O 1
ATOM 3737 N N . PRO A 1 489 ? -18.599 -22.791 -29.962 1.00 93.12 489 PRO A N 1
ATOM 3738 C CA . PRO A 1 489 ? -19.688 -22.923 -29.003 1.00 93.12 489 PRO A CA 1
ATOM 3739 C C . PRO A 1 489 ? -20.759 -23.88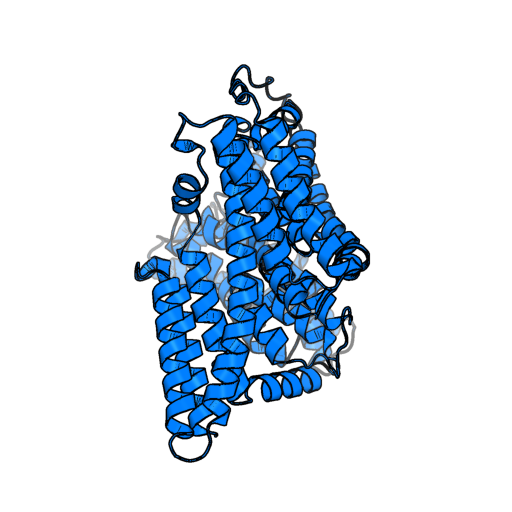6 -29.533 1.00 93.12 489 PRO A C 1
ATOM 3741 O O . PRO A 1 489 ? -21.297 -23.689 -30.620 1.00 93.12 489 PRO A O 1
ATOM 3744 N N . GLY A 1 490 ? -21.049 -24.948 -28.782 1.00 91.50 490 GLY A N 1
ATOM 3745 C CA . GLY A 1 490 ? -21.997 -25.975 -29.199 1.00 91.50 490 GLY A CA 1
ATOM 3746 C C . GLY A 1 490 ? -21.931 -27.228 -28.333 1.00 91.50 490 GLY A C 1
ATOM 3747 O O . GLY A 1 490 ? -21.170 -27.296 -27.368 1.00 91.50 490 GLY A O 1
ATOM 3748 N N . LYS A 1 491 ? -22.727 -28.237 -28.702 1.00 94.06 491 LYS A N 1
ATOM 3749 C CA . LYS A 1 491 ? -22.886 -29.481 -27.929 1.00 94.06 491 LYS A CA 1
ATOM 3750 C C . LYS A 1 491 ? -21.565 -30.229 -27.726 1.00 94.06 491 LYS A C 1
ATOM 3752 O O . LYS A 1 491 ? -21.309 -30.712 -26.635 1.00 94.06 491 LYS A O 1
ATOM 3757 N N . TRP A 1 492 ? -20.705 -30.263 -28.744 1.00 93.44 492 TRP A N 1
ATOM 3758 C CA . TRP A 1 492 ? -19.408 -30.941 -28.663 1.00 93.44 492 TRP A CA 1
ATOM 3759 C C . TRP A 1 492 ? -18.452 -30.301 -27.660 1.00 93.44 492 TRP A C 1
ATOM 3761 O O . TRP A 1 492 ? -17.787 -31.018 -26.923 1.00 93.44 492 TRP A O 1
ATOM 3771 N N . LEU A 1 493 ? -18.424 -28.968 -27.577 1.00 94.19 493 LEU A N 1
ATOM 3772 C CA . LEU A 1 493 ? -17.640 -28.280 -26.555 1.00 94.19 493 LEU A CA 1
ATOM 3773 C C . LEU A 1 493 ? -18.143 -28.633 -25.151 1.00 94.19 493 LEU A C 1
ATOM 3775 O O . LEU A 1 493 ? -17.329 -28.914 -24.284 1.00 94.19 493 LEU A O 1
ATOM 3779 N N . ALA A 1 494 ? -19.464 -28.658 -24.943 1.00 92.75 494 ALA A N 1
ATOM 3780 C CA . ALA A 1 494 ? -20.048 -29.035 -23.656 1.00 92.75 494 ALA A CA 1
ATOM 3781 C C . ALA A 1 494 ? -19.686 -30.478 -23.268 1.00 92.75 494 ALA A C 1
ATOM 3783 O O . ALA A 1 494 ? -19.205 -30.706 -22.167 1.00 92.75 494 ALA A O 1
ATOM 3784 N N . VAL A 1 495 ? -19.822 -31.433 -24.196 1.00 95.94 495 VAL A N 1
ATOM 3785 C CA . VAL A 1 495 ? -19.454 -32.841 -23.961 1.00 95.94 495 VAL A CA 1
ATOM 3786 C C . VAL A 1 495 ? -17.975 -32.983 -23.593 1.00 95.94 495 VAL A C 1
ATOM 3788 O O . VAL A 1 495 ? -17.650 -33.702 -22.655 1.00 95.94 495 VAL A O 1
ATOM 3791 N N . ILE A 1 496 ? -17.079 -32.283 -24.296 1.00 95.69 496 ILE A N 1
ATOM 3792 C CA . ILE A 1 496 ? -15.636 -32.333 -24.014 1.00 95.69 496 ILE A CA 1
ATOM 3793 C C . ILE A 1 496 ? -15.326 -31.723 -22.645 1.00 95.69 496 ILE A C 1
ATOM 3795 O O . ILE A 1 496 ? -14.549 -32.299 -21.893 1.00 95.69 496 ILE A O 1
ATOM 3799 N N . VAL A 1 497 ? -15.938 -30.586 -22.309 1.00 96.19 497 VAL A N 1
ATOM 3800 C CA . VAL A 1 497 ? -15.739 -29.926 -21.011 1.00 96.19 497 VAL A CA 1
ATOM 3801 C C . VAL A 1 497 ? -16.200 -30.829 -19.865 1.00 96.19 497 VAL A C 1
ATOM 3803 O O . VAL A 1 497 ? -15.428 -31.054 -18.938 1.00 96.19 497 VAL A O 1
ATOM 3806 N N . VAL A 1 498 ? -17.394 -31.423 -19.967 1.00 95.69 498 VAL A N 1
ATOM 3807 C CA . VAL A 1 498 ? -17.908 -32.371 -18.964 1.00 95.69 498 VAL A CA 1
ATOM 3808 C C . VAL A 1 498 ? -16.994 -33.593 -18.843 1.00 95.69 498 VAL A C 1
ATOM 3810 O O . VAL A 1 498 ? -16.637 -33.986 -17.736 1.00 95.69 498 VAL A O 1
ATOM 3813 N N . ALA A 1 499 ? -16.546 -34.162 -19.967 1.00 95.50 499 ALA A N 1
ATOM 3814 C CA . ALA A 1 499 ? -15.620 -35.294 -19.962 1.00 95.50 499 ALA A CA 1
ATOM 3815 C C . ALA A 1 499 ? -14.269 -34.945 -19.312 1.00 95.50 499 ALA A C 1
ATOM 3817 O O . ALA A 1 499 ? -13.710 -35.767 -18.589 1.00 95.50 499 ALA A O 1
ATOM 3818 N N . MET A 1 500 ? -13.753 -33.730 -19.528 1.00 94.94 500 MET A N 1
ATOM 3819 C CA . MET A 1 500 ? -12.532 -33.251 -18.874 1.00 94.94 500 MET A CA 1
ATOM 3820 C C . MET A 1 500 ? -12.718 -33.099 -17.364 1.00 94.94 500 MET A C 1
ATOM 3822 O O . MET A 1 500 ? -11.854 -33.543 -16.613 1.00 94.94 500 MET A O 1
ATOM 3826 N N . CYS A 1 501 ? -13.828 -32.514 -16.908 1.00 94.00 501 CYS A N 1
ATOM 3827 C CA . CYS A 1 501 ? -14.111 -32.382 -15.477 1.00 94.00 501 CYS A CA 1
ATOM 3828 C C . CYS A 1 501 ? -14.266 -33.747 -14.798 1.00 94.00 501 CYS A C 1
ATOM 3830 O O . CYS A 1 501 ? -13.684 -33.969 -13.739 1.00 94.00 501 CYS A O 1
ATOM 3832 N N . LEU A 1 502 ? -14.962 -34.688 -15.443 1.00 93.25 502 LEU A N 1
ATOM 3833 C CA . LEU A 1 502 ? -15.060 -36.074 -14.980 1.00 93.25 502 LEU A CA 1
ATOM 3834 C C . LEU A 1 502 ? -13.693 -36.762 -14.913 1.00 93.25 502 LEU A C 1
ATOM 3836 O O . LEU A 1 502 ? -13.410 -37.453 -13.942 1.00 93.25 502 LEU A O 1
ATOM 3840 N N . ALA A 1 503 ? -12.826 -36.556 -15.907 1.00 93.69 503 ALA A N 1
ATOM 3841 C CA . ALA A 1 503 ? -11.474 -37.110 -15.892 1.00 93.69 503 ALA A CA 1
ATOM 3842 C C . ALA A 1 503 ? -10.613 -36.516 -14.765 1.00 93.69 503 ALA A C 1
ATOM 3844 O O . ALA A 1 503 ? -9.840 -37.242 -14.144 1.00 93.69 503 ALA A O 1
ATOM 3845 N N . ILE A 1 504 ? -10.754 -35.215 -14.481 1.00 90.25 504 ILE A N 1
ATOM 3846 C CA . ILE A 1 504 ? -10.078 -34.552 -13.356 1.00 90.25 504 ILE A CA 1
ATOM 3847 C C . ILE A 1 504 ? -10.578 -35.118 -12.023 1.00 90.25 504 ILE A C 1
ATOM 3849 O O . ILE A 1 504 ? -9.755 -35.455 -11.176 1.00 90.25 504 ILE A O 1
ATOM 3853 N N . SER A 1 505 ? -11.896 -35.253 -11.854 1.00 90.50 505 SER A N 1
ATOM 3854 C CA . SER A 1 505 ? -12.505 -35.829 -10.649 1.00 90.50 505 SER A CA 1
ATOM 3855 C C . SER A 1 505 ? -12.065 -37.278 -10.443 1.00 90.50 505 SER A C 1
ATOM 3857 O O . SER A 1 505 ? -11.497 -37.588 -9.403 1.00 90.50 505 SER A O 1
ATOM 3859 N N . ALA A 1 506 ? -12.169 -38.130 -11.465 1.00 90.19 506 ALA A N 1
ATOM 3860 C CA . ALA A 1 506 ? -11.688 -39.509 -11.397 1.00 90.19 506 ALA A CA 1
ATOM 3861 C C . ALA A 1 506 ? -10.179 -39.595 -11.103 1.00 90.19 506 ALA A C 1
ATOM 3863 O O . ALA A 1 506 ? -9.732 -40.472 -10.370 1.00 90.19 506 ALA A O 1
ATOM 3864 N N . GLY A 1 507 ? -9.375 -38.682 -11.657 1.00 89.00 507 GLY A N 1
ATOM 3865 C CA . GLY A 1 507 ? -7.948 -38.597 -11.352 1.00 89.00 507 GLY A CA 1
ATOM 3866 C C . GLY A 1 507 ? -7.673 -38.254 -9.887 1.00 89.00 507 GLY A C 1
ATOM 3867 O O . GLY A 1 507 ? -6.745 -38.807 -9.304 1.00 89.00 507 GLY A O 1
ATOM 3868 N N . TYR A 1 508 ? -8.485 -37.379 -9.292 1.00 84.62 508 TYR A N 1
ATOM 3869 C CA . TYR A 1 508 ? -8.386 -37.015 -7.881 1.00 84.62 508 TYR A CA 1
ATOM 3870 C C . TYR A 1 508 ? -8.733 -38.201 -6.970 1.00 84.62 508 TYR A C 1
ATOM 3872 O O . TYR A 1 508 ? -7.919 -38.560 -6.126 1.00 84.62 508 TYR A O 1
ATOM 3880 N N . GLU A 1 509 ? -9.828 -38.914 -7.250 1.00 86.12 509 GLU A N 1
ATOM 3881 C CA . GLU A 1 509 ? -10.206 -40.151 -6.540 1.00 86.12 509 GLU A CA 1
ATOM 3882 C C . GLU A 1 509 ? -9.101 -41.221 -6.582 1.00 86.12 509 GLU A C 1
ATOM 3884 O O . GLU A 1 509 ? -8.809 -41.897 -5.595 1.00 86.12 509 GLU A O 1
ATOM 3889 N N . LEU A 1 510 ? -8.436 -41.377 -7.733 1.00 86.50 510 LEU A N 1
ATOM 3890 C CA . LEU A 1 510 ? -7.315 -42.311 -7.871 1.00 86.50 510 LEU A CA 1
ATOM 3891 C C . LEU A 1 510 ? -6.097 -41.886 -7.039 1.00 86.50 510 LEU A C 1
ATOM 3893 O O . LEU A 1 510 ? -5.388 -42.753 -6.518 1.00 86.50 510 LEU A O 1
ATOM 3897 N N . LEU A 1 511 ? -5.847 -40.579 -6.904 1.00 83.38 511 LEU A N 1
ATOM 3898 C CA . LEU A 1 511 ? -4.792 -40.054 -6.036 1.00 83.38 511 LEU A CA 1
ATOM 3899 C C . LEU A 1 511 ? -5.122 -40.305 -4.564 1.00 83.38 511 LEU A C 1
ATOM 3901 O O . LEU A 1 511 ? -4.263 -40.810 -3.843 1.00 83.38 511 LEU A O 1
ATOM 3905 N N . GLU A 1 512 ? -6.352 -40.033 -4.129 1.00 79.06 512 GLU A N 1
ATOM 3906 C CA . GLU A 1 512 ? -6.802 -40.338 -2.766 1.00 79.06 512 GLU A CA 1
ATOM 3907 C C . GLU A 1 512 ? -6.696 -41.827 -2.450 1.00 79.06 512 GLU A C 1
ATOM 3909 O O . GLU A 1 512 ? -6.194 -42.227 -1.392 1.00 79.06 512 GLU A O 1
ATOM 3914 N N . TRP A 1 513 ? -7.116 -42.672 -3.394 1.00 82.00 513 TRP A N 1
ATOM 3915 C CA . TRP A 1 513 ? -6.968 -44.111 -3.271 1.00 82.00 513 TRP A CA 1
ATOM 3916 C C . TRP A 1 513 ? -5.496 -44.507 -3.104 1.00 82.00 513 TRP A C 1
ATOM 3918 O O . TRP A 1 513 ? -5.174 -45.245 -2.170 1.00 82.00 513 TRP A O 1
ATOM 3928 N N . GLY A 1 514 ? -4.601 -43.978 -3.944 1.00 80.81 514 GLY A N 1
ATOM 3929 C CA . GLY A 1 514 ? -3.164 -44.258 -3.890 1.00 80.81 514 GLY A CA 1
ATOM 3930 C C . GLY A 1 514 ? -2.480 -43.770 -2.606 1.00 80.81 514 GLY A C 1
ATOM 3931 O O . GLY A 1 514 ? -1.651 -44.489 -2.042 1.00 80.81 514 GLY A O 1
ATOM 3932 N N . VAL A 1 515 ? -2.847 -42.592 -2.095 1.00 77.00 515 VAL A N 1
ATOM 3933 C CA . VAL A 1 515 ? -2.346 -42.067 -0.810 1.00 77.00 515 VAL A CA 1
ATOM 3934 C C . VAL A 1 515 ? -2.804 -42.959 0.346 1.00 77.00 515 VAL A C 1
ATOM 3936 O O . VAL A 1 515 ? -1.998 -43.342 1.194 1.00 77.00 515 VAL A O 1
ATOM 3939 N N . ALA A 1 516 ? -4.070 -43.375 0.359 1.00 73.88 516 ALA A N 1
ATOM 3940 C CA . ALA A 1 516 ? -4.589 -44.262 1.398 1.00 73.88 516 ALA A CA 1
ATOM 3941 C C . ALA A 1 516 ? -3.882 -45.633 1.420 1.00 73.88 516 ALA A C 1
ATOM 3943 O O . ALA A 1 516 ? -3.608 -46.157 2.500 1.00 73.88 516 ALA A O 1
ATOM 3944 N N . VAL A 1 517 ? -3.549 -46.192 0.247 1.00 79.75 517 VAL A N 1
ATOM 3945 C CA . VAL A 1 517 ? -2.819 -47.470 0.133 1.00 79.75 517 VAL A CA 1
ATOM 3946 C C . VAL A 1 517 ? -1.364 -47.343 0.592 1.00 79.75 517 VAL A C 1
ATOM 3948 O O . VAL A 1 517 ? -0.845 -48.254 1.225 1.00 79.75 517 VAL A O 1
ATOM 3951 N N . THR A 1 518 ? -0.696 -46.228 0.290 1.00 76.00 518 THR A N 1
ATOM 3952 C CA . THR A 1 518 ? 0.739 -46.041 0.586 1.00 76.00 518 THR A CA 1
ATOM 3953 C C . THR A 1 518 ? 1.031 -45.643 2.030 1.00 76.00 518 THR A C 1
ATOM 3955 O O . THR A 1 518 ? 2.164 -45.794 2.480 1.00 76.00 518 THR A O 1
ATOM 3958 N N . THR A 1 519 ? 0.023 -45.164 2.761 1.00 67.62 519 THR A N 1
ATOM 3959 C CA . THR A 1 519 ? 0.176 -44.655 4.134 1.00 67.62 519 THR A CA 1
ATOM 3960 C C . THR A 1 519 ? -0.426 -45.601 5.192 1.00 67.62 519 THR A C 1
ATOM 3962 O O . THR A 1 519 ? -0.759 -45.156 6.291 1.00 67.62 519 THR A O 1
ATOM 3965 N N . ASP A 1 520 ? -0.614 -46.889 4.864 1.00 60.62 520 ASP A N 1
ATOM 3966 C CA . ASP A 1 520 ? -1.202 -47.937 5.729 1.00 60.62 520 ASP A CA 1
ATOM 3967 C C . ASP A 1 520 ? -2.516 -47.507 6.417 1.00 60.62 520 ASP A C 1
ATOM 3969 O O . ASP A 1 520 ? -2.780 -47.822 7.577 1.00 60.62 520 ASP A O 1
ATOM 3973 N N . GLY A 1 521 ? -3.354 -46.734 5.715 1.00 56.56 521 GLY A N 1
ATOM 3974 C CA . GLY A 1 521 ? -4.631 -46.246 6.247 1.00 56.56 521 GLY A CA 1
ATOM 3975 C C . GLY A 1 521 ? -4.541 -45.088 7.250 1.00 56.56 521 GLY A C 1
ATOM 3976 O O . GLY A 1 521 ? -5.578 -44.629 7.713 1.00 56.56 521 GLY A O 1
ATOM 3977 N N . SER A 1 522 ? -3.360 -44.543 7.559 1.00 51.16 522 SER A N 1
ATOM 3978 C CA . SER A 1 522 ? -3.255 -43.360 8.441 1.00 51.16 522 SER A CA 1
ATOM 3979 C C . SER A 1 522 ? -3.855 -42.076 7.841 1.00 51.16 522 SER A C 1
ATOM 3981 O O . SER A 1 522 ? -4.132 -41.133 8.573 1.00 51.16 522 SER A O 1
ATOM 3983 N N . ALA A 1 523 ? -4.127 -42.063 6.531 1.00 53.12 523 ALA A N 1
ATOM 3984 C CA . ALA A 1 523 ? -4.794 -40.977 5.809 1.00 53.12 523 ALA A CA 1
ATOM 3985 C C . ALA A 1 523 ? -6.280 -41.267 5.491 1.00 53.12 523 ALA A C 1
ATOM 3987 O O . ALA A 1 523 ? -6.798 -40.795 4.480 1.00 53.12 523 ALA A O 1
ATOM 3988 N N . THR A 1 524 ? -6.995 -42.040 6.321 1.00 54.56 524 THR A N 1
ATOM 3989 C CA . THR A 1 524 ? -8.451 -42.264 6.154 1.00 54.56 524 THR A CA 1
ATOM 3990 C C . THR A 1 524 ? -9.261 -40.969 6.141 1.00 54.56 524 THR A C 1
ATOM 3992 O O . THR A 1 524 ? -10.287 -40.906 5.470 1.00 54.56 524 THR A O 1
ATOM 3995 N N . ASP A 1 525 ? -8.778 -39.935 6.834 1.00 54.16 525 ASP A N 1
ATOM 3996 C CA . ASP A 1 525 ? -9.422 -38.619 6.903 1.00 54.16 525 ASP A CA 1
ATOM 3997 C C . ASP A 1 525 ? -9.279 -37.813 5.596 1.00 54.16 525 ASP A C 1
ATOM 3999 O O . ASP A 1 525 ? -10.099 -36.930 5.354 1.00 54.16 525 ASP A O 1
ATOM 4003 N N . PHE A 1 526 ? -8.294 -38.130 4.738 1.00 51.62 526 PHE A N 1
ATOM 4004 C CA . PHE A 1 526 ? -8.166 -37.532 3.400 1.00 51.62 526 PHE A CA 1
ATOM 4005 C C . PHE A 1 526 ? -9.223 -38.078 2.439 1.00 51.62 526 PHE A C 1
ATOM 4007 O O . PHE A 1 526 ? -9.841 -37.309 1.727 1.00 51.62 526 PHE A O 1
ATOM 4014 N N . ARG A 1 527 ? -9.510 -39.388 2.489 1.00 57.03 527 ARG A N 1
ATOM 4015 C CA . ARG A 1 527 ? -10.517 -40.023 1.619 1.00 57.03 527 ARG A CA 1
ATOM 4016 C C . ARG A 1 527 ? -11.965 -39.650 1.982 1.00 57.03 527 ARG A C 1
ATOM 4018 O O . ARG A 1 527 ? -12.872 -40.143 1.343 1.00 57.03 527 ARG A O 1
ATOM 4025 N N . ALA A 1 528 ? -12.194 -38.928 3.088 1.00 59.69 528 ALA A N 1
ATOM 4026 C CA . ALA A 1 528 ? -13.484 -38.418 3.592 1.00 59.69 528 ALA A CA 1
ATOM 4027 C C . ALA A 1 528 ? -14.733 -39.349 3.575 1.00 59.69 528 ALA A C 1
ATOM 4029 O O . ALA A 1 528 ? -15.826 -38.891 3.916 1.00 59.69 528 ALA A O 1
ATOM 4030 N N . THR A 1 529 ? -14.576 -40.655 3.318 1.00 62.38 529 THR A N 1
ATOM 4031 C CA . THR A 1 529 ? -15.668 -41.619 3.071 1.00 62.38 529 THR A CA 1
ATOM 4032 C C . THR A 1 529 ? -16.721 -41.684 4.161 1.00 62.38 529 THR A C 1
ATOM 4034 O O . THR A 1 529 ? -17.894 -41.924 3.877 1.00 62.38 529 THR A O 1
ATOM 4037 N N . GLN A 1 530 ? -16.337 -41.459 5.423 1.00 66.38 530 GLN A N 1
ATOM 4038 C CA . GLN A 1 530 ? -17.255 -41.450 6.570 1.00 66.38 530 GLN A CA 1
ATOM 4039 C C . GLN A 1 530 ? -18.156 -42.708 6.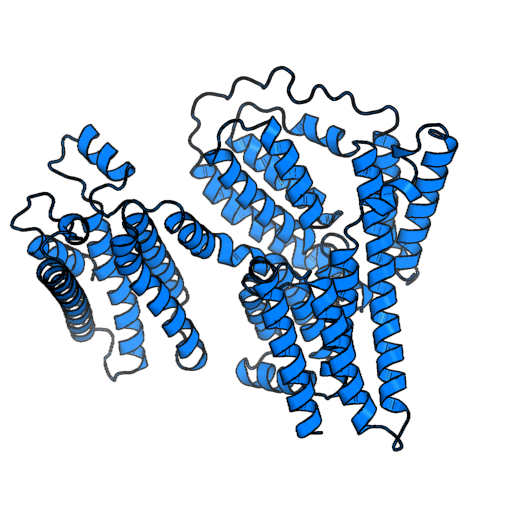644 1.00 66.38 530 GLN A C 1
ATOM 4041 O O . GLN A 1 530 ? -19.250 -42.656 7.199 1.00 66.38 530 GLN A O 1
ATOM 4046 N N . GLY A 1 531 ? -17.696 -43.841 6.094 1.00 69.62 531 GLY A N 1
ATOM 4047 C CA . GLY A 1 531 ? -18.447 -45.101 6.041 1.00 69.62 531 GLY A CA 1
ATOM 4048 C C . GLY A 1 531 ? -19.431 -45.249 4.871 1.00 69.62 531 GLY A C 1
ATOM 4049 O O . GLY A 1 531 ? -20.191 -46.213 4.865 1.00 69.62 531 GLY A O 1
ATOM 4050 N N . ASP A 1 532 ? -19.430 -44.338 3.894 1.00 76.94 532 ASP A N 1
ATOM 4051 C CA . ASP A 1 532 ? -20.222 -44.445 2.662 1.00 76.94 532 ASP A CA 1
ATOM 4052 C C . ASP A 1 532 ? -19.481 -45.296 1.614 1.00 76.94 532 ASP A C 1
ATOM 4054 O O . ASP A 1 532 ? -18.412 -44.928 1.131 1.00 76.94 532 ASP A O 1
ATOM 4058 N N . GLU A 1 533 ? -20.049 -46.451 1.256 1.00 79.06 533 GLU A N 1
ATOM 4059 C CA . GLU A 1 533 ? -19.487 -47.352 0.236 1.00 79.06 533 GLU A CA 1
ATOM 4060 C C . GLU A 1 533 ? -19.577 -46.778 -1.188 1.00 79.06 533 GLU A C 1
ATOM 4062 O O . GLU A 1 533 ? -18.865 -47.241 -2.083 1.00 79.06 533 GLU A O 1
ATOM 4067 N N . TRP A 1 534 ? -20.441 -45.778 -1.403 1.00 82.12 534 TRP A N 1
ATOM 4068 C CA . TRP A 1 534 ? -20.697 -45.156 -2.706 1.00 82.12 534 TRP A CA 1
ATOM 4069 C C . TRP A 1 534 ? -20.054 -43.776 -2.852 1.00 82.12 534 TRP A C 1
ATOM 4071 O O . TRP A 1 534 ? -20.445 -43.009 -3.735 1.00 82.12 534 TRP A O 1
ATOM 4081 N N . ASP A 1 535 ? -19.110 -43.438 -1.973 1.00 82.00 535 ASP A N 1
ATOM 4082 C CA . ASP A 1 535 ? -18.594 -42.080 -1.846 1.00 82.00 535 ASP A CA 1
ATOM 4083 C C . ASP A 1 535 ? -18.022 -41.535 -3.157 1.00 82.00 535 ASP A C 1
ATOM 4085 O O . ASP A 1 535 ? -18.604 -40.627 -3.751 1.00 82.00 535 ASP A O 1
ATOM 4089 N N . THR A 1 536 ? -17.011 -42.225 -3.683 1.00 84.56 536 THR A N 1
ATOM 4090 C CA . THR A 1 536 ? -16.351 -41.946 -4.963 1.00 84.56 536 THR A CA 1
ATOM 4091 C C . THR A 1 536 ? -17.351 -41.805 -6.119 1.00 84.56 536 THR A C 1
ATOM 4093 O O . THR A 1 536 ? -17.198 -40.954 -6.998 1.00 84.56 536 THR A O 1
ATOM 4096 N N . GLN A 1 537 ? -18.403 -42.632 -6.167 1.00 89.06 537 GLN A N 1
ATOM 4097 C CA . GLN A 1 537 ? -19.415 -42.566 -7.227 1.00 89.06 537 GLN A CA 1
ATOM 4098 C C . GLN A 1 537 ? -20.237 -41.281 -7.135 1.00 89.06 537 GLN A C 1
ATOM 4100 O O . GLN A 1 537 ? -20.533 -40.662 -8.161 1.00 89.06 537 GLN A O 1
ATOM 4105 N N . TRP A 1 538 ? -20.612 -40.879 -5.925 1.00 87.94 538 TRP A N 1
ATOM 4106 C CA . TRP A 1 538 ? -21.327 -39.633 -5.687 1.00 87.94 538 TRP A CA 1
ATOM 4107 C C . TRP A 1 538 ? -20.450 -38.400 -5.925 1.00 87.94 538 TRP A C 1
ATOM 4109 O O . TRP A 1 538 ? -20.961 -37.414 -6.458 1.00 87.94 538 TRP A O 1
ATOM 4119 N N . ASP A 1 539 ? -19.154 -38.461 -5.626 1.00 88.12 539 ASP A N 1
ATOM 4120 C CA . ASP A 1 539 ? -18.212 -37.365 -5.875 1.00 88.12 539 ASP A CA 1
ATOM 4121 C C . ASP A 1 539 ? -18.022 -37.120 -7.366 1.00 88.12 539 ASP A C 1
ATOM 4123 O O . ASP A 1 539 ? -18.217 -35.999 -7.850 1.00 88.12 539 ASP A O 1
ATOM 4127 N N . MET A 1 540 ? -17.805 -38.189 -8.136 1.00 90.75 540 MET A N 1
ATOM 4128 C CA . MET A 1 540 ? -17.803 -38.111 -9.597 1.00 90.75 540 MET A CA 1
ATOM 4129 C C . MET A 1 540 ? -19.150 -37.623 -10.151 1.00 90.75 540 MET A C 1
ATOM 4131 O O . MET A 1 540 ? -19.182 -36.844 -11.106 1.00 90.75 540 MET A O 1
ATOM 4135 N N . CYS A 1 541 ? -20.272 -38.048 -9.562 1.00 91.75 541 CYS A N 1
ATOM 4136 C CA . CYS A 1 541 ? -21.607 -37.604 -9.968 1.00 91.75 541 CYS A CA 1
ATOM 4137 C C . CYS A 1 541 ? -21.794 -36.095 -9.743 1.00 91.75 541 CYS A C 1
ATOM 4139 O O . CYS A 1 541 ? -22.268 -35.387 -10.631 1.00 91.75 541 CYS A O 1
ATOM 4141 N N . LEU A 1 542 ? -21.378 -35.571 -8.591 1.00 91.56 542 LEU A N 1
ATOM 4142 C CA . LEU A 1 542 ? -21.475 -34.147 -8.269 1.00 91.56 542 LEU A CA 1
ATOM 4143 C C . LEU A 1 542 ? -20.522 -33.291 -9.094 1.00 91.56 542 LEU A C 1
ATOM 4145 O O . LEU A 1 542 ? -20.915 -32.206 -9.525 1.00 91.56 542 LEU A O 1
ATOM 4149 N N . ALA A 1 543 ? -19.319 -33.786 -9.379 1.00 91.69 543 ALA A N 1
ATOM 4150 C CA . ALA A 1 543 ? -18.426 -33.148 -10.336 1.00 91.69 543 ALA A CA 1
ATOM 4151 C C . ALA A 1 543 ? -19.059 -33.093 -11.738 1.00 91.69 543 ALA A C 1
ATOM 4153 O O . ALA A 1 543 ? -18.957 -32.072 -12.418 1.00 91.69 543 ALA A O 1
ATOM 4154 N N . ALA A 1 544 ? -19.779 -34.139 -12.158 1.00 91.62 544 ALA A N 1
ATOM 4155 C CA . ALA A 1 544 ? -20.517 -34.133 -13.422 1.00 91.62 544 ALA A CA 1
ATOM 4156 C C . ALA A 1 544 ? -21.691 -33.145 -13.427 1.00 91.62 544 ALA A C 1
ATOM 4158 O O . ALA A 1 544 ? -21.929 -32.508 -14.443 1.00 91.62 544 ALA A O 1
ATOM 4159 N N . PHE A 1 545 ? -22.421 -33.011 -12.315 1.00 93.31 545 PHE A N 1
ATOM 4160 C CA . PHE A 1 545 ? -23.506 -32.031 -12.179 1.00 93.31 545 PHE A CA 1
ATOM 4161 C C . PHE A 1 545 ? -23.005 -30.588 -12.109 1.00 93.31 545 PHE A C 1
ATOM 4163 O O . PHE A 1 545 ? -23.713 -29.672 -12.527 1.00 93.31 545 PHE A O 1
ATOM 4170 N N . GLY A 1 546 ? -21.820 -30.379 -11.535 1.00 89.88 546 GLY A N 1
ATOM 4171 C CA . GLY A 1 546 ? -21.175 -29.075 -11.517 1.00 89.88 546 GLY A CA 1
ATOM 4172 C C . GLY A 1 546 ? -20.715 -28.633 -12.906 1.00 89.88 546 GLY A C 1
ATOM 4173 O O . GLY A 1 546 ? -20.825 -27.448 -13.217 1.00 89.88 546 GLY A O 1
ATOM 4174 N N . ALA A 1 547 ? -20.189 -29.561 -13.713 1.00 87.94 547 ALA A N 1
ATOM 4175 C CA . ALA A 1 547 ? -19.652 -29.305 -15.052 1.00 87.94 547 ALA A CA 1
ATOM 4176 C C . ALA A 1 547 ? -20.735 -29.058 -16.115 1.00 87.94 547 ALA A C 1
ATOM 4178 O O . ALA A 1 547 ? -20.513 -28.158 -16.965 1.00 87.94 547 ALA A O 1
#

Foldseek 3Di:
DVVLLVQLVVLLVVLQVVLVCCVPPVDFNLVSLQVSLVSLLCSQVVVCPPPDCVSVVLLVVLVVLLVLLLLLCLLLLLLVLLLVLLVLCLVLLVQQQWLWLLVNLVSLLVCLLQVLLQAELVVSLVVSLVSVVLFDVDPVSSVLSSLLSSQSQLLSNLLACHSYSLSVSCPLLQQAARCLSNVPSVVVSVVSNPVVSVVVSVVPDDDDRHDRDPPSSPPDRRVCSNVSVCLSSVLSVVLSVCCVPVVDRSSVSSNVSSVVSQVVCCVPPVPPPSSHSVNSSVVDPVSVSSSLVSLSSSLSSSLSVVVLLVVQVVLCVLVVHSQVVLLVLLLVLLVGPLSSSSSSLPSNDDCVVQPYSRSNSSSNSNSSSSSVSPCCQLVVLQVVLCPQAPDNVLLCVLLVVLVVVVVVCVVCCSPDNDDPVLVVLSSVLNSLSSQCSRHPQQGNPVQVVVCVVVVNPGRCSLLVNLLSLQQSQLSVQLRCCCVPHPDDPDDVSNVVSLVVSLVSLVVVLVVLVVVCVVVVNPVVSSNSCSVPPCSSVSSSVSSSVSD

Sequence (547 aa):
MVMEILLVSGIFIVGYVLITLESRTGVNKAAVSILMAFLCWIVVLAEHIGRDQSALAQLDTSLVGIAQIVFFLLGAMAIVETIDAHNGFLVISRLLRTGNRQLLLWLVAGLTFLMSSVLDNVTTTIVMVTLLRKVLPDRQDRFTFAGMIVIAANAGGAWTPIGDVTTSMLWIGGQVSALGLIAKVGLPSIVALVIPLVWVSRGLRSAQPAAPCPGALETTATPGSGVVLGIGLGALLLTPVLKATIDLPPYIGTLAGLSVLWAYTDLFRPDEERYQVPTVLRRIDQASLFFFIGILLAVGALESTGILARLATAAVQAFRSPEYTMPLFGIVSALVDNVPLTATAMGMFDLTLYPTDAPLWLLAAFCVGTGGSMLIIGSAVLVWSAIEPYDRFVWFLEVFPAIAAAILLWATYRRFRLSTLAYVLILIHAVILMVGGHWTYARVPWFNWLRDTFDLARNYYDRVGHFAQGFIPAIVAREILLRTSPLRPGKWLAVIVVAMCLAISAGYELLEWGVAVTTDGSATDFRATQGDEWDTQWDMCLAAFGA

Secondary structure (DSSP, 8-state):
-HHHHHHHHHHHHHHHHHHHTHHHH---HHHHHHHHHHHHHHHHHHHHTTT-SHHHHHHHHHHHHHHHHHHHHHHHHHHHHHHHHTTTTHHHHGGG--S-HHHHHHHHHHHHHHHTTTS-HHHHHHHHHHHHHHH---HHHHHHHHHHHHHHHHHHHTTSSSSSHHHHHHHHTTSS-HHHHHHHHHHHHHHHHHHHHHHHHHHS---SPPPP-SSTT--PPPTTHHHHHHHHHHHHHHHHHHHHHH---HHHHHHHHHHHHHHHHHHH-TT-GGGSHHHHGGGS-HHHHHHHHHHHHHHHHHHHTTHHHHHHHHHHHHHSSSTTHHHHHHHHHTTS-HHHHHHHHHHHS-TTTS-TT-HHHHHHHHHHHHHTTTTHHHHHHHHHHHSS-S-HHHHHHHHHHHHHHHHHHHHHTTT-PPPHHHHHHHHHHHHHHHHHHHH-GGG-HHHHHHHHHTT-SS--HHHHHHHHHHHHHHHHHHHHHHHHSSPPSSHHHHHHHHHHHHHHHHHHHHHHHHHHHHTTTTTTTTS--TT-TTHHHHHHHHHHHH-